Protein AF-X0PFD1-F1 (afdb_monomer_lite)

Structure (mmCIF, N/CA/C/O backbone):
data_AF-X0PFD1-F1
#
_entry.id   AF-X0PFD1-F1
#
loop_
_atom_site.group_PDB
_atom_site.id
_atom_site.type_symbol
_atom_site.label_atom_id
_atom_site.label_alt_id
_atom_site.label_comp_id
_atom_site.label_asym_id
_atom_site.label_entity_id
_atom_site.label_seq_id
_atom_site.pdbx_PDB_ins_code
_atom_site.Cartn_x
_atom_site.Cartn_y
_atom_site.Cartn_z
_atom_site.occupancy
_atom_site.B_iso_or_equiv
_atom_site.auth_seq_id
_atom_site.auth_comp_id
_atom_site.auth_asym_id
_atom_site.auth_atom_id
_atom_site.pdbx_PDB_model_num
ATOM 1 N N . MET A 1 1 ? 1.929 -29.710 -10.239 1.00 54.34 1 MET A N 1
ATOM 2 C CA . MET A 1 1 ? 1.692 -28.347 -9.724 1.00 54.34 1 MET A CA 1
ATOM 3 C C . MET A 1 1 ? 1.333 -28.451 -8.252 1.00 54.34 1 MET A C 1
ATOM 5 O O . MET A 1 1 ? 0.895 -29.516 -7.833 1.00 54.34 1 MET A O 1
ATOM 9 N N . SER A 1 2 ? 1.603 -27.427 -7.439 1.00 79.62 2 SER A N 1
ATOM 10 C CA . SER A 1 2 ? 1.065 -27.388 -6.073 1.00 79.62 2 SER A CA 1
ATOM 11 C C . SER A 1 2 ? -0.448 -27.148 -6.138 1.00 79.62 2 SER A C 1
ATOM 13 O O . SER A 1 2 ? -0.921 -26.531 -7.089 1.00 79.62 2 SER A O 1
ATOM 15 N N . LYS A 1 3 ? -1.203 -27.583 -5.120 1.00 73.06 3 LYS A N 1
ATOM 16 C CA . LYS A 1 3 ? -2.636 -27.247 -4.991 1.00 73.06 3 LYS A CA 1
ATOM 17 C C . LYS A 1 3 ? -2.892 -25.736 -5.055 1.00 73.06 3 LYS A C 1
ATOM 19 O O . LYS A 1 3 ? -3.919 -25.300 -5.544 1.00 73.06 3 LYS A O 1
ATOM 24 N N . GLU A 1 4 ? -1.929 -24.951 -4.580 1.00 67.56 4 GLU A N 1
ATOM 25 C CA . GLU A 1 4 ? -1.949 -23.491 -4.648 1.00 67.56 4 GLU A CA 1
ATOM 26 C C . GLU A 1 4 ? -1.824 -22.968 -6.089 1.00 67.56 4 GLU A C 1
ATOM 28 O O . GLU A 1 4 ? -2.528 -22.044 -6.465 1.00 67.56 4 GLU A O 1
ATOM 33 N N . SER A 1 5 ? -0.988 -23.590 -6.927 1.00 72.25 5 SER A N 1
ATOM 34 C CA . SER A 1 5 ? -0.884 -23.240 -8.352 1.00 72.25 5 SER A CA 1
ATOM 35 C C . SER A 1 5 ? -2.162 -23.587 -9.116 1.00 72.25 5 SER A C 1
ATOM 37 O O . SER A 1 5 ? -2.604 -22.787 -9.927 1.00 72.25 5 SER A O 1
ATOM 39 N N . GLU A 1 6 ? -2.779 -24.740 -8.833 1.00 76.62 6 GLU A N 1
ATOM 40 C CA . GLU A 1 6 ? -4.072 -25.119 -9.431 1.00 76.62 6 GLU A CA 1
ATOM 41 C C . GLU A 1 6 ? -5.199 -24.156 -9.021 1.00 76.62 6 GLU A C 1
ATOM 43 O O . GLU A 1 6 ? -6.058 -23.836 -9.839 1.00 76.62 6 GLU A O 1
ATOM 48 N N . PHE A 1 7 ? -5.172 -23.661 -7.778 1.00 79.94 7 PHE A N 1
ATOM 49 C CA . PHE A 1 7 ? -6.101 -22.638 -7.297 1.00 79.94 7 PHE A CA 1
ATOM 50 C C . PHE A 1 7 ? -5.951 -21.323 -8.069 1.00 79.94 7 PHE A C 1
ATOM 52 O O . PHE A 1 7 ? -6.949 -20.810 -8.566 1.00 79.94 7 PHE A O 1
ATOM 59 N N . TRP A 1 8 ? -4.729 -20.791 -8.192 1.00 76.00 8 TRP A N 1
ATOM 60 C CA . TRP A 1 8 ? -4.511 -19.507 -8.866 1.00 76.00 8 TRP A CA 1
ATOM 61 C C . TRP A 1 8 ? -4.831 -19.579 -10.360 1.00 76.00 8 TRP A C 1
ATOM 63 O O . TRP A 1 8 ? -5.477 -18.671 -10.876 1.00 76.00 8 TRP A O 1
ATOM 73 N N . ASP A 1 9 ? -4.462 -20.668 -11.039 1.00 79.56 9 ASP A N 1
ATOM 74 C CA . ASP A 1 9 ? -4.781 -20.850 -12.460 1.00 79.56 9 ASP A CA 1
ATOM 75 C C . ASP A 1 9 ? -6.299 -20.830 -12.697 1.00 79.56 9 ASP A C 1
ATOM 77 O O . ASP A 1 9 ? -6.787 -20.135 -13.590 1.00 79.56 9 ASP A O 1
ATOM 81 N N . LEU A 1 10 ? -7.057 -21.540 -11.855 1.00 79.31 10 LEU A N 1
ATOM 82 C CA . LEU A 1 10 ? -8.516 -21.557 -11.925 1.00 79.31 10 LEU A CA 1
ATOM 83 C C . LEU A 1 10 ? -9.132 -20.208 -11.525 1.00 79.31 10 LEU A C 1
ATOM 85 O O . LEU A 1 10 ? -10.084 -19.764 -12.158 1.00 79.31 10 LEU A O 1
ATOM 89 N N . TYR A 1 11 ? -8.587 -19.546 -10.502 1.00 86.31 11 TYR A N 1
ATOM 90 C CA . TYR A 1 11 ? -9.030 -18.223 -10.062 1.00 86.31 11 TYR A CA 1
ATOM 91 C C . TYR A 1 11 ? -8.962 -17.204 -11.197 1.00 86.31 11 TYR A C 1
ATOM 93 O O . TYR A 1 11 ? -9.970 -16.567 -11.500 1.00 86.31 11 TYR A O 1
ATOM 101 N N . TYR A 1 12 ? -7.803 -17.075 -11.847 1.00 79.94 12 TYR A N 1
ATOM 102 C CA . TYR A 1 12 ? -7.628 -16.113 -12.933 1.00 79.94 12 TYR A CA 1
ATOM 103 C C . TYR A 1 12 ? -8.482 -16.489 -14.142 1.00 79.94 12 TYR A C 1
ATOM 105 O O . TYR A 1 12 ? -9.132 -15.623 -14.721 1.00 79.94 12 TYR A O 1
ATOM 113 N N . GLN A 1 13 ? -8.564 -17.783 -14.470 1.00 83.56 13 GLN A N 1
ATOM 114 C CA . GLN A 1 13 ? -9.418 -18.256 -15.554 1.00 83.56 13 GLN A CA 1
ATOM 115 C C . GLN A 1 13 ? -10.889 -17.880 -15.335 1.00 83.56 13 GLN A C 1
ATOM 117 O O . GLN A 1 13 ? -11.532 -17.400 -16.266 1.00 83.56 13 GLN A O 1
ATOM 122 N N . GLU A 1 14 ? -11.434 -18.098 -14.138 1.00 86.81 14 GLU A N 1
ATOM 123 C CA . GLU A 1 14 ? -12.840 -17.806 -13.853 1.00 86.81 14 GLU A CA 1
ATOM 124 C C . GLU A 1 14 ? -13.088 -16.301 -13.678 1.00 86.81 14 GLU A C 1
ATOM 126 O O . GLU A 1 14 ? -14.070 -15.787 -14.210 1.00 86.81 14 GLU A O 1
ATOM 131 N N . PHE A 1 15 ? -12.205 -15.568 -12.991 1.00 87.19 15 PHE A N 1
ATOM 132 C CA . PHE A 1 15 ? -12.358 -14.121 -12.820 1.00 87.19 15 PHE A CA 1
ATOM 133 C C . PHE A 1 15 ? -12.306 -13.387 -14.165 1.00 87.19 15 PHE A C 1
ATOM 135 O O . PHE A 1 15 ? -13.251 -12.673 -14.507 1.00 87.19 15 PHE A O 1
ATOM 142 N N . ASP A 1 16 ? -11.254 -13.606 -14.958 1.00 86.56 16 ASP A N 1
ATOM 143 C CA . ASP A 1 16 ? -11.054 -12.893 -16.225 1.00 86.56 16 ASP A CA 1
ATOM 144 C C . ASP A 1 16 ? -12.140 -13.240 -17.248 1.00 86.56 16 ASP A C 1
ATOM 146 O O . ASP A 1 16 ? -12.567 -12.377 -18.015 1.00 86.56 16 ASP A O 1
ATOM 150 N N . LYS A 1 17 ? -12.643 -14.483 -17.230 1.00 90.19 17 LYS A N 1
ATOM 151 C CA . LYS A 1 17 ? -13.719 -14.932 -18.125 1.00 90.19 17 LYS A CA 1
ATOM 152 C C . LYS A 1 17 ? -14.997 -14.114 -17.969 1.00 90.19 17 LYS A C 1
ATOM 154 O O . LYS A 1 17 ? -15.696 -13.915 -18.956 1.00 90.19 17 LYS A O 1
ATOM 159 N N . TYR A 1 18 ? -15.325 -13.688 -16.752 1.00 94.62 18 TYR A N 1
ATOM 160 C CA . TYR A 1 18 ? -16.626 -13.088 -16.459 1.00 94.62 18 TYR A CA 1
ATOM 161 C C . TYR A 1 18 ? -16.558 -11.606 -16.085 1.00 94.62 18 TYR A C 1
ATOM 163 O O . TYR A 1 18 ? -17.555 -10.897 -16.212 1.00 94.62 18 TYR A O 1
ATOM 171 N N . TRP A 1 19 ? -15.414 -11.107 -15.618 1.00 94.62 19 TRP A N 1
ATOM 172 C CA . TRP A 1 19 ? -15.312 -9.743 -15.101 1.00 94.62 19 TRP A CA 1
ATOM 173 C C . TRP A 1 19 ? -15.571 -8.664 -16.164 1.00 94.62 19 TRP A C 1
ATOM 175 O O . TRP A 1 19 ? -16.262 -7.678 -15.893 1.00 94.62 19 TRP A O 1
ATOM 185 N N . ASP A 1 20 ? -15.053 -8.841 -17.381 1.00 91.50 20 ASP A N 1
ATOM 186 C CA . ASP A 1 20 ? -15.223 -7.862 -18.463 1.00 91.50 20 ASP A CA 1
ATOM 187 C C . ASP A 1 20 ? -16.666 -7.761 -18.968 1.00 91.50 20 ASP A C 1
ATOM 189 O O . ASP A 1 20 ? -17.131 -6.655 -19.270 1.00 91.50 20 ASP A O 1
ATOM 193 N N . ASP A 1 21 ? -17.387 -8.881 -18.986 1.00 95.06 21 ASP A N 1
ATOM 194 C CA . ASP A 1 21 ? -18.805 -8.920 -19.343 1.00 95.06 21 ASP A CA 1
ATOM 195 C C . ASP A 1 21 ? -19.675 -8.382 -18.200 1.00 95.06 21 ASP A C 1
ATOM 197 O O . ASP A 1 21 ? -20.620 -7.627 -18.441 1.00 95.06 21 ASP A O 1
ATOM 201 N N . PHE A 1 22 ? -19.320 -8.674 -16.942 1.00 96.38 22 PHE A N 1
ATOM 202 C CA . PHE A 1 22 ? -20.019 -8.122 -15.783 1.00 96.38 22 PHE A CA 1
ATOM 203 C C . PHE A 1 22 ? -19.985 -6.595 -15.787 1.00 96.38 22 PHE A C 1
ATOM 205 O O . PHE A 1 22 ? -21.021 -5.974 -15.572 1.00 96.38 22 PHE A O 1
ATOM 212 N N . LYS A 1 23 ? -18.847 -5.968 -16.116 1.00 94.25 23 LYS A N 1
ATOM 213 C CA . LYS A 1 23 ? -18.732 -4.498 -16.220 1.00 94.25 23 LYS A CA 1
ATOM 214 C C . LYS A 1 23 ? -19.703 -3.856 -17.219 1.00 94.25 23 LYS A C 1
ATOM 216 O O . LYS A 1 23 ? -19.906 -2.649 -17.155 1.00 94.25 23 LYS A O 1
ATOM 221 N N . GLN A 1 24 ? -20.263 -4.630 -18.146 1.00 94.44 24 GLN A N 1
ATOM 222 C CA . GLN A 1 24 ? -21.220 -4.166 -19.156 1.00 94.44 24 GLN A CA 1
ATOM 223 C C . GLN A 1 24 ? -22.680 -4.463 -18.769 1.00 94.44 24 GLN A C 1
ATOM 225 O O . GLN A 1 24 ? -23.598 -4.125 -19.516 1.00 94.44 24 GLN A O 1
ATOM 230 N N . SER A 1 25 ? -22.903 -5.114 -17.626 1.00 96.50 25 SER A N 1
ATOM 231 C CA . SER A 1 25 ? -24.221 -5.541 -17.156 1.00 96.50 25 SER A CA 1
ATOM 232 C C . SER A 1 25 ? -24.995 -4.435 -16.433 1.00 96.50 25 SER A C 1
ATOM 234 O O . SER A 1 25 ? -24.418 -3.504 -15.862 1.00 96.50 25 SER A O 1
ATOM 236 N N . SER A 1 26 ? -26.323 -4.571 -16.386 1.00 95.81 26 SER A N 1
ATOM 237 C CA . SER A 1 26 ? -27.184 -3.709 -15.570 1.00 95.81 26 SER A CA 1
ATOM 238 C C . SER A 1 26 ? -26.922 -3.861 -14.074 1.00 95.81 26 SER A C 1
ATOM 240 O O . SER A 1 26 ? -27.143 -2.921 -13.310 1.00 95.81 26 SER A O 1
ATOM 242 N N . GLU A 1 27 ? -26.463 -5.028 -13.633 1.00 96.25 27 GLU A N 1
ATOM 243 C CA . GLU A 1 27 ? -26.165 -5.331 -12.236 1.00 96.25 27 GLU A CA 1
ATOM 244 C C . GLU A 1 27 ? -24.918 -4.562 -11.797 1.00 96.25 27 GLU A C 1
ATOM 246 O O . GLU A 1 27 ? -24.915 -3.968 -10.719 1.00 96.25 27 GLU A O 1
ATOM 251 N N . TYR A 1 28 ? -23.894 -4.487 -12.652 1.00 94.06 28 TYR A N 1
ATOM 252 C CA . TYR A 1 28 ? -22.720 -3.657 -12.392 1.00 94.06 28 TYR A CA 1
ATOM 253 C C . TYR A 1 28 ? -23.077 -2.173 -12.338 1.00 94.06 28 TYR A C 1
ATOM 255 O O . TYR A 1 28 ? -22.660 -1.496 -11.403 1.00 94.06 28 TYR A O 1
ATOM 263 N N . GLU A 1 29 ? -23.907 -1.670 -13.254 1.00 89.50 29 GLU A N 1
ATOM 264 C CA . GLU A 1 29 ? -24.386 -0.279 -13.212 1.00 89.50 29 GLU A CA 1
ATOM 265 C C . GLU A 1 29 ? -25.195 0.029 -11.938 1.00 89.50 29 GLU A C 1
ATOM 267 O O . GLU A 1 29 ? -25.049 1.098 -11.335 1.00 89.50 29 GLU A O 1
ATOM 272 N N . GLN A 1 30 ? -26.005 -0.921 -11.459 1.00 90.44 30 GLN A N 1
ATOM 273 C CA . GLN A 1 30 ? -26.714 -0.789 -10.181 1.00 90.44 30 GLN A CA 1
ATOM 274 C C . GLN A 1 30 ? -25.744 -0.707 -9.005 1.00 90.44 30 GLN A C 1
ATOM 276 O O . GLN A 1 30 ? -25.877 0.175 -8.156 1.00 90.44 30 GLN A O 1
ATOM 281 N N . VAL A 1 31 ? -24.751 -1.592 -8.960 1.00 92.31 31 VAL A N 1
ATOM 282 C CA . VAL A 1 31 ? -23.716 -1.584 -7.922 1.00 92.31 31 VAL A CA 1
ATOM 283 C C . VAL A 1 31 ? -22.898 -0.289 -7.990 1.00 92.31 31 VAL A C 1
ATOM 285 O O . VAL A 1 31 ? -22.678 0.352 -6.964 1.00 92.31 31 VAL A O 1
ATOM 288 N N . MET A 1 32 ? -22.516 0.158 -9.185 1.00 87.31 32 MET A N 1
ATOM 289 C CA . MET A 1 32 ? -21.834 1.435 -9.410 1.00 87.31 32 MET A CA 1
ATOM 290 C C . MET A 1 32 ? -22.662 2.616 -8.904 1.00 87.31 32 MET A C 1
ATOM 292 O O . MET A 1 32 ? -22.121 3.501 -8.246 1.00 87.31 32 MET A O 1
ATOM 296 N N . THR A 1 33 ? -23.972 2.610 -9.145 1.00 83.88 33 THR A N 1
ATOM 297 C CA . THR A 1 33 ? -24.888 3.644 -8.647 1.00 83.88 33 THR A CA 1
ATOM 298 C C . THR A 1 33 ? -24.980 3.620 -7.120 1.00 83.88 33 THR A C 1
ATOM 300 O O . THR A 1 33 ? -24.857 4.663 -6.478 1.00 83.88 33 THR A O 1
ATOM 303 N N . LEU A 1 34 ? -25.157 2.435 -6.526 1.00 82.69 34 LEU A N 1
ATOM 304 C CA . LEU A 1 34 ? -25.263 2.257 -5.073 1.00 82.69 34 LEU A CA 1
ATOM 305 C C . LEU A 1 34 ? -23.990 2.687 -4.339 1.00 82.69 34 LEU A C 1
ATOM 307 O O . LEU A 1 34 ? -24.068 3.223 -3.235 1.00 82.69 34 LEU A O 1
ATOM 311 N N . PHE A 1 35 ? -22.830 2.477 -4.957 1.00 84.06 35 PHE A N 1
ATOM 312 C CA . PHE A 1 35 ? -21.529 2.741 -4.352 1.00 84.06 35 PHE A CA 1
ATOM 313 C C . PHE A 1 35 ? -20.789 3.919 -4.983 1.00 84.06 35 PHE A C 1
ATOM 315 O O . PHE A 1 35 ? -19.566 3.992 -4.880 1.00 84.06 35 PHE A O 1
ATOM 322 N N . LEU A 1 36 ? -21.522 4.851 -5.601 1.00 79.25 36 LEU A N 1
ATOM 323 C CA . LEU A 1 36 ? -21.000 6.127 -6.106 1.00 79.25 36 LEU A CA 1
ATOM 324 C C . LEU A 1 36 ? -19.762 5.974 -7.010 1.00 79.25 36 LEU A C 1
ATOM 326 O O . LEU A 1 36 ? -18.840 6.780 -6.955 1.00 79.25 36 LEU A O 1
ATOM 330 N N . GLY A 1 37 ? -19.723 4.923 -7.828 1.00 74.56 37 GLY A N 1
ATOM 331 C CA . GLY A 1 37 ? -18.675 4.708 -8.822 1.00 74.56 37 GLY A CA 1
ATOM 332 C C . GLY A 1 37 ? -17.380 4.051 -8.327 1.00 74.56 37 GLY A C 1
ATOM 333 O O . GLY A 1 37 ? -16.405 4.030 -9.073 1.00 74.56 37 GLY A O 1
ATOM 334 N N . ARG A 1 38 ? -17.349 3.485 -7.113 1.00 78.19 38 ARG A N 1
ATOM 335 C CA . ARG A 1 38 ? -16.161 2.850 -6.496 1.00 78.19 38 ARG A CA 1
ATOM 336 C C . ARG A 1 38 ? -15.737 1.526 -7.161 1.00 78.19 38 ARG A C 1
ATOM 338 O O . ARG A 1 38 ? -15.922 0.443 -6.601 1.00 78.19 38 ARG A O 1
ATOM 345 N N . LYS A 1 39 ? -15.137 1.593 -8.352 1.00 84.56 39 LYS A N 1
ATOM 346 C CA . LYS A 1 39 ? -14.772 0.421 -9.180 1.00 84.56 39 LYS A CA 1
ATOM 347 C C . LYS A 1 39 ? -13.849 -0.572 -8.469 1.00 84.56 39 LYS A C 1
ATOM 349 O O . LYS A 1 39 ? -14.086 -1.778 -8.545 1.00 84.56 39 LYS A O 1
ATOM 354 N N . THR A 1 40 ? -12.826 -0.080 -7.771 1.00 76.88 40 THR A N 1
ATOM 355 C CA . THR A 1 40 ? -11.815 -0.914 -7.096 1.00 76.88 40 THR A CA 1
ATOM 356 C C . THR A 1 40 ? -12.433 -1.754 -5.990 1.00 76.88 40 THR A C 1
ATOM 358 O O . THR A 1 40 ? -12.137 -2.941 -5.866 1.00 76.88 40 THR A O 1
ATOM 361 N N . MET A 1 41 ? -13.361 -1.167 -5.238 1.00 83.81 41 MET A N 1
ATOM 362 C CA . MET A 1 41 ? -14.081 -1.844 -4.163 1.00 83.81 41 MET A CA 1
ATOM 363 C C . MET A 1 41 ? -14.995 -2.943 -4.713 1.00 83.81 41 MET A C 1
ATOM 365 O O . MET A 1 41 ? -15.001 -4.051 -4.188 1.00 83.81 41 MET A O 1
ATOM 369 N N . ILE A 1 42 ? -15.707 -2.672 -5.814 1.00 89.88 42 ILE A N 1
ATOM 370 C CA . ILE A 1 42 ? -16.554 -3.673 -6.480 1.00 89.88 42 ILE A CA 1
ATOM 371 C C . ILE A 1 42 ? -15.703 -4.858 -6.943 1.00 89.88 42 ILE A C 1
ATOM 373 O O . ILE A 1 42 ? -16.060 -6.010 -6.704 1.00 89.88 42 ILE A O 1
ATOM 377 N N . LYS A 1 43 ? -14.549 -4.576 -7.561 1.00 90.81 43 LYS A N 1
ATOM 378 C CA . LYS A 1 43 ? -13.594 -5.609 -7.974 1.00 90.81 43 LYS A CA 1
ATOM 379 C C . LYS A 1 43 ? -13.122 -6.431 -6.778 1.00 90.81 43 LYS A C 1
ATOM 381 O O . LYS A 1 43 ? -13.289 -7.644 -6.770 1.00 90.81 43 LYS A O 1
ATOM 386 N N . THR A 1 44 ? -12.632 -5.756 -5.742 1.00 86.75 44 THR A N 1
ATOM 387 C CA . THR A 1 44 ? -12.104 -6.380 -4.520 1.00 86.75 44 THR A CA 1
ATOM 388 C C . THR A 1 44 ? -13.126 -7.293 -3.849 1.00 86.75 44 THR A C 1
ATOM 390 O O . THR A 1 44 ? -12.780 -8.387 -3.417 1.00 86.75 44 THR A O 1
ATOM 393 N N . ALA A 1 45 ? -14.394 -6.886 -3.782 1.00 91.69 45 ALA A N 1
ATOM 394 C CA . ALA A 1 45 ? -15.449 -7.704 -3.192 1.00 91.69 45 ALA A CA 1
ATOM 395 C C . ALA A 1 45 ? -15.675 -9.013 -3.972 1.00 91.69 45 ALA A C 1
ATOM 397 O O . ALA A 1 45 ? -15.805 -10.081 -3.367 1.00 91.69 45 ALA A O 1
ATOM 398 N N . VAL A 1 46 ? -15.672 -8.952 -5.310 1.00 94.44 46 VAL A N 1
ATOM 399 C CA . VAL A 1 46 ? -15.773 -10.146 -6.169 1.00 94.44 46 VAL A CA 1
ATOM 400 C C . VAL A 1 46 ? -14.533 -11.029 -6.026 1.00 94.44 46 VAL A C 1
ATOM 402 O O . VAL A 1 46 ? -14.664 -12.237 -5.837 1.00 94.44 46 VAL A O 1
ATOM 405 N N . GLU A 1 47 ? -13.340 -10.438 -6.034 1.00 90.06 47 GLU A N 1
ATOM 406 C CA . GLU A 1 47 ? -12.067 -11.143 -5.839 1.00 90.06 47 GLU A CA 1
ATOM 407 C C . GLU A 1 47 ? -12.011 -11.848 -4.470 1.00 90.06 47 GLU A C 1
ATOM 409 O O . GLU A 1 47 ? -11.683 -13.032 -4.387 1.00 90.06 47 GLU A O 1
ATOM 414 N N . ASN A 1 48 ? -12.410 -11.169 -3.388 1.00 88.19 48 ASN A N 1
ATOM 415 C CA . ASN A 1 48 ? -12.502 -11.749 -2.044 1.00 88.19 48 ASN A CA 1
ATOM 416 C C . ASN A 1 48 ? -13.466 -12.934 -2.009 1.00 88.19 48 ASN A C 1
ATOM 418 O O . ASN A 1 48 ? -13.147 -13.980 -1.444 1.00 88.19 48 ASN A O 1
ATOM 422 N N . MET A 1 49 ? -14.632 -12.795 -2.640 1.00 93.38 49 MET A N 1
ATOM 423 C CA . MET A 1 49 ? -15.590 -13.888 -2.729 1.00 93.38 49 MET A CA 1
ATOM 424 C C . MET A 1 49 ? -15.005 -15.085 -3.475 1.00 93.38 49 MET A C 1
ATOM 426 O O . MET A 1 49 ? -15.120 -16.212 -2.989 1.00 93.38 49 MET A O 1
ATOM 430 N N . LEU A 1 50 ? -14.366 -14.854 -4.626 1.00 89.94 50 LEU A N 1
ATOM 431 C CA . LEU A 1 50 ? -13.757 -15.913 -5.431 1.00 89.94 50 LEU A CA 1
ATOM 432 C C . LEU A 1 50 ? -12.688 -16.639 -4.628 1.00 89.94 50 LEU A C 1
ATOM 434 O O . LEU A 1 50 ? -12.678 -17.867 -4.605 1.00 89.94 50 LEU A O 1
ATOM 438 N N . ASN A 1 51 ? -11.853 -15.884 -3.914 1.00 85.38 51 ASN A N 1
ATOM 439 C CA . ASN A 1 51 ? -10.849 -16.438 -3.020 1.00 85.38 51 ASN A CA 1
ATOM 440 C C . ASN A 1 51 ? -11.484 -17.353 -1.970 1.00 85.38 51 ASN A C 1
ATOM 442 O O . ASN A 1 51 ? -10.999 -18.460 -1.771 1.00 85.38 51 ASN A O 1
ATOM 446 N N . PHE A 1 52 ? -12.593 -16.952 -1.344 1.00 87.88 52 PHE A N 1
ATOM 447 C CA . PHE A 1 52 ? -13.269 -17.799 -0.359 1.00 87.88 52 PHE A CA 1
ATOM 448 C C . PHE A 1 52 ? -13.856 -19.078 -0.969 1.00 87.88 52 PHE A C 1
ATOM 450 O O . PHE A 1 52 ? -13.650 -20.157 -0.417 1.00 87.88 52 PHE A O 1
ATOM 457 N N . VAL A 1 53 ? -14.560 -18.987 -2.103 1.00 87.88 53 VAL A N 1
ATOM 458 C CA . VAL A 1 53 ? -15.213 -20.162 -2.712 1.00 87.88 53 VAL A CA 1
ATOM 459 C C . VAL A 1 53 ? -14.187 -21.124 -3.305 1.00 87.88 53 VAL A C 1
ATOM 461 O O . VAL A 1 53 ? -14.250 -22.329 -3.055 1.00 87.88 53 VAL A O 1
ATOM 464 N N . LEU A 1 54 ? -13.228 -20.615 -4.080 1.00 86.94 54 LEU A N 1
ATOM 465 C CA . LEU A 1 54 ? -12.257 -21.450 -4.787 1.00 86.94 54 LEU A CA 1
ATOM 466 C C . LEU A 1 54 ? -11.227 -22.071 -3.843 1.00 86.94 54 LEU A C 1
ATOM 468 O O . LEU A 1 54 ? -10.707 -23.143 -4.148 1.00 86.94 54 LEU A O 1
ATOM 472 N N . TYR A 1 55 ? -10.951 -21.442 -2.697 1.00 81.50 55 TYR A N 1
ATOM 473 C CA . TYR A 1 55 ? -10.006 -21.987 -1.726 1.00 81.50 55 TYR A CA 1
ATOM 474 C C . TYR A 1 55 ? -10.561 -23.260 -1.082 1.00 81.50 55 TYR A C 1
ATOM 476 O O . TYR A 1 55 ? -9.862 -24.271 -0.990 1.00 81.50 55 TYR A O 1
ATOM 484 N N . ASP A 1 56 ? -11.841 -23.237 -0.707 1.00 78.88 56 ASP A N 1
ATOM 485 C CA . ASP A 1 56 ? -12.520 -24.392 -0.117 1.00 78.88 56 ASP A CA 1
ATOM 486 C C . ASP A 1 56 ? -12.970 -25.404 -1.184 1.00 78.88 56 ASP A C 1
ATOM 488 O O . ASP A 1 56 ? -13.000 -26.617 -0.945 1.00 78.88 56 ASP A O 1
ATOM 492 N N . THR A 1 57 ? -13.311 -24.918 -2.379 1.00 84.56 57 THR A N 1
ATOM 493 C CA . THR A 1 57 ? -13.842 -25.719 -3.484 1.00 84.56 57 THR A CA 1
ATOM 494 C C . THR A 1 57 ? -13.274 -25.270 -4.836 1.00 84.56 57 THR A C 1
ATOM 496 O O . THR A 1 57 ? -13.942 -24.542 -5.568 1.00 84.56 57 THR A O 1
ATOM 499 N N . PRO A 1 58 ? -12.069 -25.733 -5.226 1.00 86.69 58 PRO A N 1
ATOM 500 C CA . PRO A 1 58 ? -11.434 -25.345 -6.487 1.00 86.69 58 PRO A CA 1
ATOM 501 C C . PRO A 1 58 ? -12.129 -26.031 -7.670 1.00 86.69 58 PRO A C 1
ATOM 503 O O . PRO A 1 58 ? -11.695 -27.075 -8.161 1.00 86.69 58 PRO A O 1
ATOM 506 N N . LYS A 1 59 ? -13.268 -25.477 -8.086 1.00 91.88 59 LYS A N 1
ATOM 507 C CA . LYS A 1 59 ? -14.077 -25.928 -9.224 1.00 91.88 59 LYS A CA 1
ATOM 508 C C . LYS A 1 59 ? -14.502 -24.724 -10.068 1.00 91.88 59 LYS A C 1
ATOM 510 O O . LYS A 1 59 ? -14.684 -23.650 -9.494 1.00 91.88 59 LYS A O 1
ATOM 515 N N . PRO A 1 60 ? -14.701 -24.893 -11.384 1.00 93.38 60 PRO A N 1
ATOM 516 C CA . PRO A 1 60 ? -15.269 -23.850 -12.237 1.00 93.38 60 PRO A CA 1
ATOM 517 C C . PRO A 1 60 ? -16.650 -23.379 -11.751 1.00 93.38 60 PRO A C 1
ATOM 519 O O . PRO A 1 60 ? -17.376 -24.157 -11.119 1.00 93.38 60 PRO A O 1
ATOM 522 N N . ILE A 1 61 ? -17.023 -22.129 -12.051 1.00 94.12 61 ILE A N 1
ATOM 523 C CA . ILE A 1 61 ? -18.255 -21.490 -11.545 1.00 94.12 61 ILE A CA 1
ATOM 524 C C . ILE A 1 61 ? -19.523 -22.252 -11.964 1.00 94.12 61 ILE A C 1
ATOM 526 O O . ILE A 1 61 ? -20.468 -22.357 -11.181 1.00 94.12 61 ILE A O 1
ATOM 530 N N . ASP A 1 62 ? -19.528 -22.868 -13.148 1.00 95.31 62 ASP A N 1
ATOM 531 C CA . ASP A 1 62 ? -20.656 -23.664 -13.658 1.00 95.31 62 ASP A CA 1
ATOM 532 C C . ASP A 1 62 ? -20.912 -24.958 -12.862 1.00 95.31 62 ASP A C 1
ATOM 534 O O . ASP A 1 62 ? -21.989 -25.554 -12.944 1.00 95.31 62 ASP A O 1
ATOM 538 N N . GLN A 1 63 ? -19.953 -25.376 -12.034 1.00 96.19 63 GLN A N 1
ATOM 539 C CA . GLN A 1 63 ? -20.056 -26.540 -11.153 1.00 96.19 63 GLN A CA 1
ATOM 540 C C . GLN A 1 63 ? -20.378 -26.176 -9.703 1.00 96.19 63 GLN A C 1
ATOM 542 O O . GLN A 1 63 ? -20.522 -27.080 -8.866 1.00 96.19 63 GLN A O 1
ATOM 547 N N . TRP A 1 64 ? -20.471 -24.886 -9.382 1.00 96.25 64 TRP A N 1
ATOM 548 C CA . TRP A 1 64 ? -20.747 -24.438 -8.026 1.00 96.25 64 TRP A CA 1
ATOM 549 C C . TRP A 1 64 ? -22.156 -24.807 -7.592 1.00 96.25 64 TRP A C 1
ATOM 551 O O . TRP A 1 64 ? -23.143 -24.658 -8.315 1.00 96.25 64 TRP A O 1
ATOM 561 N N . LYS A 1 65 ? -22.252 -25.275 -6.354 1.00 96.31 65 LYS A N 1
ATOM 562 C CA . LYS A 1 65 ? -23.513 -25.557 -5.676 1.00 96.31 65 LYS A CA 1
ATOM 563 C C . LYS A 1 65 ? -23.765 -24.502 -4.616 1.00 96.31 65 LYS A C 1
ATOM 565 O O . LYS A 1 65 ? -22.853 -23.852 -4.114 1.00 96.31 65 LYS A O 1
ATOM 570 N N . PHE A 1 66 ? -25.015 -24.398 -4.172 1.00 95.19 66 PHE A N 1
ATOM 571 C CA . PHE A 1 66 ? -25.368 -23.499 -3.071 1.00 95.19 66 PHE A CA 1
ATOM 572 C C . PHE A 1 66 ? -24.541 -23.751 -1.795 1.00 95.19 66 PHE A C 1
ATOM 574 O O . PHE A 1 66 ? -24.230 -22.815 -1.062 1.00 95.19 66 PHE A O 1
ATOM 581 N N . SER A 1 67 ? -24.134 -25.002 -1.546 1.00 94.31 67 SER A N 1
ATOM 582 C CA . SER A 1 67 ? -23.242 -25.364 -0.436 1.00 94.31 67 SER A CA 1
ATOM 583 C C . SER A 1 67 ? -21.857 -24.725 -0.510 1.00 94.31 67 SER A C 1
ATOM 585 O O . SER A 1 67 ? -21.245 -24.554 0.538 1.00 94.31 67 SER A O 1
ATOM 587 N N . ASP A 1 68 ? -21.388 -24.388 -1.709 1.00 93.19 68 ASP A N 1
ATOM 588 C CA . ASP A 1 68 ? -20.048 -23.853 -1.962 1.00 93.19 68 ASP A CA 1
ATOM 589 C C . ASP A 1 68 ? -20.029 -22.326 -1.754 1.00 93.19 68 ASP A C 1
ATOM 591 O O . ASP A 1 68 ? -19.051 -21.763 -1.278 1.00 93.19 68 ASP A O 1
ATOM 595 N N . ILE A 1 69 ? -21.160 -21.657 -2.015 1.00 92.50 69 ILE A N 1
ATOM 596 C CA . ILE A 1 69 ? -21.327 -20.205 -1.821 1.00 92.50 69 ILE A CA 1
ATOM 597 C C . ILE A 1 69 ? -21.719 -19.865 -0.381 1.00 92.50 69 ILE A C 1
ATOM 599 O O . ILE A 1 69 ? -21.330 -18.830 0.152 1.00 92.50 69 ILE A O 1
ATOM 603 N N . LYS A 1 70 ? -22.486 -20.730 0.289 1.00 90.38 70 LYS A N 1
ATOM 604 C CA . LYS A 1 70 ? -22.982 -20.477 1.651 1.00 90.38 70 LYS A CA 1
ATOM 605 C C . LYS A 1 70 ? -21.897 -20.030 2.661 1.00 90.38 70 LYS A C 1
ATOM 607 O O . LYS A 1 70 ? -22.209 -19.150 3.468 1.00 90.38 70 LYS A O 1
ATOM 612 N N . PRO A 1 71 ? -20.660 -20.572 2.657 1.00 89.56 71 PRO A N 1
ATOM 613 C CA . PRO A 1 71 ? -19.593 -20.149 3.570 1.00 89.56 71 PRO A CA 1
ATOM 614 C C . PRO A 1 71 ? -19.102 -18.712 3.360 1.00 89.56 71 PRO A C 1
ATOM 616 O O . PRO A 1 71 ? -18.693 -18.087 4.336 1.00 89.56 71 PRO A O 1
ATOM 619 N N . VAL A 1 72 ? -19.205 -18.162 2.141 1.00 86.56 72 VAL A N 1
ATOM 620 C CA . VAL A 1 72 ? -18.743 -16.804 1.771 1.00 86.56 72 VAL A CA 1
ATOM 621 C C . VAL A 1 72 ? -19.215 -15.757 2.768 1.00 86.56 72 VAL A C 1
ATOM 623 O O . VAL A 1 72 ? -18.453 -14.905 3.213 1.00 86.56 72 VAL A O 1
ATOM 626 N N . ARG A 1 73 ? -20.478 -15.869 3.164 1.00 85.19 73 ARG A N 1
ATOM 627 C CA . ARG A 1 73 ? -21.117 -15.046 4.183 1.00 85.19 73 ARG A CA 1
ATOM 628 C C . ARG A 1 73 ? -20.291 -15.001 5.470 1.00 85.19 73 ARG A C 1
ATOM 630 O O . ARG A 1 73 ? -19.850 -13.935 5.883 1.00 85.19 73 ARG A O 1
ATOM 637 N N . SER A 1 74 ? -20.031 -16.159 6.075 1.00 78.69 74 SER A N 1
ATOM 638 C CA . SER A 1 74 ? -19.230 -16.276 7.298 1.00 78.69 74 SER A CA 1
ATOM 639 C C . SER A 1 74 ? -17.774 -15.846 7.095 1.00 78.69 74 SER A C 1
ATOM 641 O O . SER A 1 74 ? -17.175 -15.318 8.030 1.00 78.69 74 SER A O 1
ATOM 643 N N . SER A 1 75 ? -17.219 -16.012 5.894 1.00 83.50 75 SER A N 1
ATOM 644 C CA . SER A 1 75 ? -15.873 -15.538 5.559 1.00 83.50 75 SER A CA 1
ATOM 645 C C . SER A 1 75 ? -15.786 -14.013 5.517 1.00 83.50 75 SER A C 1
ATOM 647 O O . SER A 1 75 ? -14.833 -13.455 6.053 1.00 83.50 75 SER A O 1
ATOM 649 N N . PHE A 1 76 ? -16.800 -13.319 4.989 1.00 82.12 76 PHE A N 1
ATOM 650 C CA . PHE A 1 76 ? -16.878 -11.858 5.079 1.00 82.12 76 PHE A CA 1
ATOM 651 C C . PHE A 1 76 ? -17.035 -11.386 6.521 1.00 82.12 76 PHE A C 1
ATOM 653 O O . PHE A 1 76 ? -16.320 -10.479 6.943 1.00 82.12 76 PHE A O 1
ATOM 660 N N . HIS A 1 77 ? -17.887 -12.042 7.317 1.00 77.69 77 HIS A N 1
ATOM 661 C CA . HIS A 1 77 ? -17.939 -11.776 8.759 1.00 77.69 77 HIS A CA 1
ATOM 662 C C . HIS A 1 77 ? -16.552 -11.895 9.383 1.00 77.69 77 HIS A C 1
ATOM 664 O O . HIS A 1 77 ? -16.121 -10.982 10.069 1.00 77.69 77 HIS A O 1
ATOM 670 N N . TYR A 1 78 ? -15.820 -12.974 9.105 1.00 75.62 78 TYR A N 1
ATOM 671 C CA . TYR A 1 78 ? -14.472 -13.176 9.633 1.00 75.62 78 TYR A CA 1
ATOM 672 C C . TYR A 1 78 ? -13.474 -12.104 9.162 1.00 75.62 78 TYR A C 1
ATOM 674 O O . TYR A 1 78 ? -12.727 -11.567 9.983 1.00 75.62 78 TYR A O 1
ATOM 682 N N . LEU A 1 79 ? -13.496 -11.753 7.871 1.00 75.06 79 LEU A N 1
ATOM 683 C CA . LEU A 1 79 ? -12.630 -10.736 7.265 1.00 75.06 79 LEU A CA 1
ATOM 684 C C . LEU A 1 79 ? -12.772 -9.383 7.971 1.00 75.06 79 LEU A C 1
ATOM 686 O O . LEU A 1 79 ? -11.785 -8.684 8.209 1.00 75.06 79 LEU A O 1
ATOM 690 N N . TYR A 1 80 ? -14.004 -9.038 8.337 1.00 76.38 80 TYR A N 1
ATOM 691 C CA . TYR A 1 80 ? -14.336 -7.749 8.924 1.00 76.38 80 TYR A CA 1
ATOM 692 C C . TYR A 1 80 ? -14.431 -7.764 10.452 1.00 76.38 80 TYR A C 1
ATOM 694 O O . TYR A 1 80 ? -14.313 -6.710 11.069 1.00 76.38 80 TYR A O 1
ATOM 702 N N . ARG A 1 81 ? -14.544 -8.933 11.090 1.00 66.12 81 ARG A N 1
ATOM 703 C CA . ARG A 1 81 ? -14.638 -9.081 12.552 1.00 66.12 81 ARG A CA 1
ATOM 704 C C . ARG A 1 81 ? -13.389 -8.610 13.294 1.00 66.12 81 ARG A C 1
ATOM 706 O O . ARG A 1 81 ? -13.498 -8.080 14.390 1.00 66.12 81 ARG A O 1
ATOM 713 N N . ASN A 1 82 ? -12.208 -8.745 12.691 1.00 55.38 82 ASN A N 1
ATOM 714 C CA . ASN A 1 82 ? -10.945 -8.282 13.292 1.00 55.38 82 ASN A CA 1
ATOM 715 C C . ASN A 1 82 ? -10.688 -6.776 13.077 1.00 55.38 82 ASN A C 1
ATOM 717 O O . ASN A 1 82 ? -9.663 -6.222 13.494 1.00 55.38 82 ASN A O 1
ATOM 721 N N . LYS A 1 83 ? -11.613 -6.090 12.405 1.00 57.44 83 LYS A N 1
ATOM 722 C CA . LYS A 1 83 ? -11.583 -4.652 12.186 1.00 57.44 83 LYS A CA 1
ATOM 723 C C . LYS A 1 83 ? -12.755 -4.075 12.998 1.00 57.44 83 LYS A C 1
ATOM 725 O O . LYS A 1 83 ? -13.905 -4.142 12.599 1.00 57.44 83 LYS A O 1
ATOM 730 N N . SER A 1 84 ? -12.482 -3.568 14.197 1.00 44.69 84 SER A N 1
ATOM 731 C CA . SER A 1 84 ? -13.487 -3.209 15.216 1.00 44.69 84 SER A CA 1
ATOM 732 C C . SER A 1 84 ? -14.127 -1.819 15.053 1.00 44.69 84 SER A C 1
ATOM 734 O O . SER A 1 84 ? -14.615 -1.232 16.010 1.00 44.69 84 SER A O 1
ATOM 736 N N . THR A 1 85 ? -14.153 -1.248 13.844 1.00 56.22 85 THR A N 1
ATOM 737 C CA . THR A 1 85 ? -14.746 0.087 13.605 1.00 56.22 85 THR A CA 1
ATOM 738 C C . THR A 1 85 ? -16.074 0.013 12.842 1.00 56.22 85 THR A C 1
ATOM 740 O O . THR A 1 85 ? -16.288 -0.894 12.041 1.00 56.22 85 THR A O 1
ATOM 743 N N . ASN A 1 86 ? -16.968 0.996 13.025 1.00 56.84 86 ASN A N 1
ATOM 744 C CA . ASN A 1 86 ? -18.264 1.085 12.312 1.00 56.84 86 ASN A CA 1
ATOM 745 C C . ASN A 1 86 ? -18.142 1.048 10.792 1.00 56.84 86 ASN A C 1
ATOM 747 O O . ASN A 1 86 ? -19.034 0.567 10.096 1.00 56.84 86 ASN A O 1
ATOM 751 N N . LYS A 1 87 ? -17.000 1.521 10.286 1.00 60.22 87 LYS A N 1
ATOM 752 C CA . LYS A 1 87 ? -16.633 1.460 8.872 1.00 60.22 87 LYS A CA 1
ATOM 753 C C . LYS A 1 87 ? -16.719 0.027 8.326 1.00 60.22 87 LYS A C 1
ATOM 755 O O . LYS A 1 87 ? -17.065 -0.149 7.165 1.00 60.22 87 LYS A O 1
ATOM 760 N N . ASN A 1 88 ? -16.521 -0.995 9.160 1.00 70.81 88 ASN A N 1
ATOM 761 C CA . ASN A 1 88 ? -16.556 -2.391 8.730 1.00 70.81 88 ASN A CA 1
ATOM 762 C C . ASN A 1 88 ? -17.969 -2.909 8.472 1.00 70.81 88 ASN A C 1
ATOM 764 O O . ASN A 1 88 ? -18.128 -3.718 7.572 1.00 70.81 88 ASN A O 1
ATOM 768 N N . TYR A 1 89 ? -19.008 -2.408 9.148 1.00 74.75 89 TYR A N 1
ATOM 769 C CA . TYR A 1 89 ? -20.383 -2.813 8.829 1.00 74.75 89 TYR A CA 1
ATOM 770 C C . TYR A 1 89 ? -20.825 -2.290 7.467 1.00 74.75 89 TYR A C 1
ATOM 772 O O . TYR A 1 89 ? -21.412 -3.037 6.686 1.00 74.75 89 TYR A O 1
ATOM 780 N N . ARG A 1 90 ? -20.472 -1.040 7.141 1.00 75.69 90 ARG A N 1
ATOM 781 C CA . ARG A 1 90 ? -20.698 -0.488 5.799 1.00 75.69 90 ARG A CA 1
ATOM 782 C C . ARG A 1 90 ? -19.927 -1.268 4.741 1.00 75.69 90 ARG A C 1
ATOM 784 O O . ARG A 1 90 ? -20.503 -1.571 3.701 1.00 75.69 90 ARG A O 1
ATOM 791 N N . LEU A 1 91 ? -18.675 -1.642 5.013 1.00 80.44 91 LEU A N 1
ATOM 792 C CA . LEU A 1 91 ? -17.885 -2.475 4.103 1.00 80.44 91 LEU A CA 1
ATOM 793 C C . LEU A 1 91 ? -18.476 -3.886 3.945 1.00 80.44 91 LEU A C 1
ATOM 795 O O . LEU A 1 91 ? -18.628 -4.327 2.817 1.00 80.44 91 LEU A O 1
ATOM 799 N N . ILE A 1 92 ? -18.921 -4.546 5.023 1.00 85.50 92 ILE A N 1
ATOM 800 C CA . ILE A 1 92 ? -19.622 -5.841 4.945 1.00 85.50 92 ILE A CA 1
ATOM 801 C C . ILE A 1 92 ? -20.878 -5.716 4.080 1.00 85.50 92 ILE A C 1
ATOM 803 O O . ILE A 1 92 ? -21.075 -6.513 3.169 1.00 85.50 92 ILE A O 1
ATOM 807 N N . VAL A 1 93 ? -21.737 -4.722 4.339 1.00 86.81 93 VAL A N 1
ATOM 808 C CA . VAL A 1 93 ? -22.956 -4.497 3.539 1.00 86.81 93 VAL A CA 1
ATOM 809 C C . VAL A 1 93 ? -22.601 -4.300 2.078 1.00 86.81 93 VAL A C 1
ATOM 811 O O . VAL A 1 93 ? -23.268 -4.850 1.204 1.00 86.81 93 VAL A O 1
ATOM 814 N N . THR A 1 94 ? -21.555 -3.525 1.828 1.00 86.69 94 THR A N 1
ATOM 815 C CA . THR A 1 94 ? -21.089 -3.208 0.488 1.00 86.69 94 THR A CA 1
ATOM 816 C C . THR A 1 94 ? -20.616 -4.456 -0.237 1.00 86.69 94 THR A C 1
ATOM 818 O O . THR A 1 94 ? -21.180 -4.793 -1.276 1.00 86.69 94 THR A O 1
ATOM 821 N N . ASP A 1 95 ? -19.682 -5.198 0.348 1.00 91.69 95 ASP A N 1
ATOM 822 C CA . ASP A 1 95 ? -19.132 -6.416 -0.235 1.00 91.69 95 ASP A CA 1
ATOM 823 C C . ASP A 1 95 ? -20.217 -7.476 -0.445 1.00 91.69 95 ASP A C 1
ATOM 825 O O . ASP A 1 95 ? -20.338 -8.023 -1.539 1.00 91.69 95 ASP A O 1
ATOM 829 N N . LEU A 1 96 ? -21.088 -7.709 0.545 1.00 92.25 96 LEU A N 1
ATOM 830 C CA . LEU A 1 96 ? -22.203 -8.651 0.403 1.00 92.25 96 LEU A CA 1
ATOM 831 C C . LEU A 1 96 ? -23.202 -8.208 -0.675 1.00 92.25 96 LEU A C 1
ATOM 833 O O . LEU A 1 96 ? -23.766 -9.052 -1.372 1.00 92.25 96 LEU A O 1
ATOM 837 N N . THR A 1 97 ? -23.421 -6.902 -0.844 1.00 93.00 97 THR A N 1
ATOM 838 C CA . THR A 1 97 ? -24.291 -6.372 -1.904 1.00 93.00 97 THR A CA 1
ATOM 839 C C . THR A 1 97 ? -23.654 -6.564 -3.275 1.00 93.00 97 THR A C 1
ATOM 841 O O . THR A 1 97 ? -24.323 -7.072 -4.173 1.00 93.00 97 THR A O 1
ATOM 844 N N . VAL A 1 98 ? -22.373 -6.219 -3.437 1.00 94.88 98 VAL A N 1
ATOM 845 C CA . VAL A 1 98 ? -21.616 -6.443 -4.680 1.00 94.88 98 VAL A CA 1
ATOM 846 C C . VAL A 1 98 ? -21.651 -7.921 -5.063 1.00 94.88 98 VAL A C 1
ATOM 848 O O . VAL A 1 98 ? -22.032 -8.261 -6.181 1.00 94.88 98 VAL A O 1
ATOM 851 N N . VAL A 1 99 ? -21.323 -8.802 -4.117 1.00 95.62 99 VAL A N 1
ATOM 852 C CA . VAL A 1 99 ? -21.315 -10.255 -4.313 1.00 95.62 99 VAL A CA 1
ATOM 853 C C . VAL A 1 99 ? -22.696 -10.764 -4.706 1.00 95.62 99 VAL A C 1
ATOM 855 O O . VAL A 1 99 ? -22.811 -11.552 -5.643 1.00 95.62 99 VAL A O 1
ATOM 858 N N . ARG A 1 100 ? -23.763 -10.282 -4.057 1.00 95.88 100 ARG A N 1
ATOM 859 C CA . ARG A 1 100 ? -25.140 -10.637 -4.424 1.00 95.88 100 ARG A CA 1
ATOM 860 C C . ARG A 1 100 ? -25.446 -10.282 -5.881 1.00 95.88 100 ARG A C 1
ATOM 862 O O . ARG A 1 100 ? -26.012 -11.112 -6.584 1.00 95.88 100 ARG A O 1
ATOM 869 N N . TYR A 1 101 ? -25.092 -9.075 -6.322 1.00 96.69 101 TYR A N 1
ATOM 870 C CA . TYR A 1 101 ? -25.336 -8.616 -7.694 1.00 96.69 101 TYR A CA 1
ATOM 871 C C . TYR A 1 101 ? -24.489 -9.358 -8.729 1.00 96.69 101 TYR A C 1
ATOM 873 O O . TYR A 1 101 ? -24.991 -9.705 -9.794 1.00 96.69 101 TYR A O 1
ATOM 881 N N . TRP A 1 102 ? -23.235 -9.666 -8.410 1.00 96.94 102 TRP A N 1
ATOM 882 C CA . TRP A 1 102 ? -22.381 -10.452 -9.296 1.00 96.94 102 TRP A CA 1
ATOM 883 C C . TRP A 1 102 ? -22.900 -11.889 -9.466 1.00 96.94 102 TRP A C 1
ATOM 885 O O . TRP A 1 102 ? -23.029 -12.378 -10.586 1.00 96.94 102 TRP A O 1
ATOM 895 N N . LEU A 1 103 ? -23.302 -12.545 -8.370 1.00 96.50 103 LEU A N 1
ATOM 896 C CA . LEU A 1 103 ? -23.904 -13.885 -8.409 1.00 96.50 103 LEU A CA 1
ATOM 897 C C . LEU A 1 103 ? -25.273 -13.900 -9.108 1.00 96.50 103 LEU A C 1
ATOM 899 O O . LEU A 1 103 ? -25.619 -14.883 -9.767 1.00 96.50 103 LEU A O 1
ATOM 903 N N . GLN A 1 104 ? -26.049 -12.820 -8.979 1.00 96.06 104 GLN A N 1
ATOM 904 C CA . GLN A 1 104 ? -27.283 -12.629 -9.741 1.00 96.06 104 GLN A CA 1
ATOM 905 C C . GLN A 1 104 ? -26.996 -12.630 -11.239 1.00 96.06 104 GLN A C 1
ATOM 907 O O . GLN A 1 104 ? -27.559 -13.447 -11.964 1.00 96.06 104 GLN A O 1
ATOM 912 N N . TRP A 1 105 ? -26.085 -11.766 -11.679 1.00 97.75 105 TRP A N 1
ATOM 913 C CA . TRP A 1 105 ? -25.719 -11.649 -13.082 1.00 97.75 105 TRP A CA 1
ATOM 914 C C . TRP A 1 105 ? -25.193 -12.980 -13.645 1.00 97.75 105 TRP A C 1
ATOM 916 O O . TRP A 1 105 ? -25.656 -13.427 -14.693 1.00 97.75 105 TRP A O 1
ATOM 926 N N . LEU A 1 106 ? -24.328 -13.690 -12.906 1.00 97.19 106 LEU A N 1
ATOM 927 C CA . LEU A 1 106 ? -23.856 -15.029 -13.292 1.00 97.19 106 LEU A CA 1
ATOM 928 C C . LEU A 1 106 ? -25.001 -16.037 -13.482 1.00 97.19 106 LEU A C 1
ATOM 930 O O . LEU A 1 106 ? -24.933 -16.899 -14.360 1.00 97.19 106 LEU A O 1
ATOM 934 N N . THR A 1 107 ? -26.050 -15.941 -12.665 1.00 96.56 107 THR A N 1
ATOM 935 C CA . THR A 1 107 ? -27.246 -16.784 -12.792 1.00 96.56 107 THR A CA 1
ATOM 936 C C . THR A 1 107 ? -28.038 -16.425 -14.049 1.00 96.56 107 THR A C 1
ATOM 938 O O . THR A 1 107 ? -28.478 -17.315 -14.776 1.00 96.56 107 THR A O 1
ATOM 941 N N . GLU A 1 108 ? -28.200 -15.132 -14.335 1.00 96.44 108 GLU A N 1
ATOM 942 C CA . GLU A 1 108 ? -28.956 -14.624 -15.486 1.00 96.44 108 GLU A CA 1
ATOM 943 C C . GLU A 1 108 ? -28.307 -14.989 -16.826 1.00 96.44 108 GLU A C 1
ATOM 945 O O . GLU A 1 108 ? -29.013 -15.367 -17.763 1.00 96.44 108 GLU A O 1
ATOM 950 N N . ILE A 1 109 ? -26.973 -14.972 -16.906 1.00 97.00 109 ILE A N 1
ATOM 951 C CA . ILE A 1 109 ? -26.239 -15.419 -18.102 1.00 97.00 109 ILE A CA 1
ATOM 952 C C . ILE A 1 109 ? -26.094 -16.950 -18.192 1.00 97.00 109 ILE A C 1
ATOM 954 O O . ILE A 1 109 ? -25.492 -17.461 -19.135 1.00 97.00 109 ILE A O 1
ATOM 958 N N . GLY A 1 110 ? -26.617 -17.697 -17.213 1.00 96.31 110 GLY A N 1
ATOM 959 C CA . GLY A 1 110 ? -26.555 -19.160 -17.169 1.00 96.31 110 GLY A CA 1
ATOM 960 C C . GLY A 1 110 ? -25.184 -19.740 -16.809 1.00 96.31 110 GLY A C 1
ATOM 961 O O . GLY A 1 110 ? -24.993 -20.944 -16.960 1.00 96.31 110 GLY A O 1
ATOM 962 N N . ALA A 1 111 ? -24.248 -18.917 -16.327 1.00 96.00 111 ALA A N 1
ATOM 963 C CA . ALA A 1 111 ? -22.930 -19.353 -15.867 1.00 96.00 111 ALA A CA 1
ATOM 964 C C . ALA A 1 111 ? -22.976 -20.004 -14.477 1.00 96.00 111 ALA A C 1
ATOM 966 O O . ALA A 1 111 ? -22.139 -20.846 -14.174 1.00 96.00 111 ALA A O 1
ATOM 967 N N . LEU A 1 112 ? -23.954 -19.636 -13.642 1.00 96.62 112 LEU A N 1
ATOM 968 C CA . LEU A 1 112 ? -24.175 -20.216 -12.319 1.00 96.62 112 LEU A CA 1
ATOM 969 C C . LEU A 1 112 ? -25.541 -20.907 -12.254 1.00 96.62 112 LEU A C 1
ATOM 971 O O . LEU A 1 112 ? -26.587 -20.275 -12.381 1.00 96.62 112 LEU A O 1
ATOM 975 N N . HIS A 1 113 ? -25.551 -22.215 -11.999 1.00 96.69 113 HIS A N 1
ATOM 976 C CA . HIS A 1 113 ? -26.777 -23.023 -11.952 1.00 96.69 113 HIS A CA 1
ATOM 977 C C . HIS A 1 113 ? -27.414 -23.068 -10.553 1.00 96.69 113 HIS A C 1
ATOM 979 O O . HIS A 1 113 ? -27.784 -24.129 -10.045 1.00 96.69 113 HIS A O 1
ATOM 985 N N . ILE A 1 114 ? -27.541 -21.905 -9.912 1.00 95.81 114 ILE A N 1
ATOM 986 C CA . ILE A 1 114 ? -28.193 -21.738 -8.609 1.00 95.81 114 ILE A CA 1
ATOM 987 C C . ILE A 1 114 ? -29.350 -20.768 -8.791 1.00 95.81 114 ILE A C 1
ATOM 989 O O . ILE A 1 114 ? -29.172 -19.682 -9.320 1.00 95.81 114 ILE A O 1
ATOM 993 N N . GLU A 1 115 ? -30.549 -21.134 -8.339 1.00 94.75 115 GLU A N 1
ATOM 994 C CA . GLU A 1 115 ? -31.692 -20.229 -8.460 1.00 94.75 115 GLU A CA 1
ATOM 995 C C . GLU A 1 115 ? -31.453 -18.932 -7.673 1.00 94.75 115 GLU A C 1
ATOM 997 O O . GLU A 1 115 ? -31.129 -18.967 -6.481 1.00 94.75 115 GLU A O 1
ATOM 1002 N N . TYR A 1 116 ? -31.708 -17.789 -8.316 1.00 93.69 116 TYR A N 1
ATOM 1003 C CA . TYR A 1 116 ? -31.472 -16.464 -7.739 1.00 93.69 116 TYR A CA 1
ATOM 1004 C C . TYR A 1 116 ? -32.106 -16.274 -6.355 1.00 93.69 116 TYR A C 1
ATOM 1006 O O . TYR A 1 116 ? -31.477 -15.711 -5.465 1.00 93.69 116 TYR A O 1
ATOM 1014 N N . ARG A 1 117 ? -33.305 -16.822 -6.109 1.00 94.81 117 ARG A N 1
ATOM 1015 C CA . ARG A 1 117 ? -33.965 -16.733 -4.792 1.00 94.81 117 ARG A CA 1
ATOM 1016 C C . ARG A 1 117 ? -33.112 -17.285 -3.643 1.00 94.81 117 ARG A C 1
ATOM 1018 O O . ARG A 1 117 ? -33.249 -16.827 -2.513 1.00 94.81 117 ARG A O 1
ATOM 1025 N N . PHE A 1 118 ? -32.249 -18.272 -3.894 1.00 93.88 118 PHE A N 1
ATOM 1026 C CA . PHE A 1 118 ? -31.352 -18.804 -2.867 1.00 93.88 118 PHE A CA 1
ATOM 1027 C C . PHE A 1 118 ? -30.200 -17.844 -2.580 1.00 93.88 118 PHE A C 1
ATOM 1029 O O . PHE A 1 118 ? -29.845 -17.666 -1.418 1.00 93.88 118 PHE A O 1
ATOM 1036 N N . ILE A 1 119 ? -29.668 -17.191 -3.616 1.00 92.19 119 ILE A N 1
ATOM 1037 C CA . ILE A 1 119 ? -28.663 -16.129 -3.491 1.00 92.19 119 ILE A CA 1
ATOM 1038 C C . ILE A 1 119 ? -29.272 -14.934 -2.750 1.00 92.19 119 ILE A C 1
ATOM 1040 O O . ILE A 1 119 ? -28.697 -14.462 -1.772 1.00 92.19 119 ILE A O 1
ATOM 1044 N N . GLU A 1 120 ? -30.468 -14.489 -3.145 1.00 91.81 120 GLU A N 1
ATOM 1045 C CA . GLU A 1 120 ? -31.173 -13.392 -2.480 1.00 91.81 120 GLU A CA 1
ATOM 1046 C C . GLU A 1 120 ? -31.367 -13.701 -0.991 1.00 91.81 120 GLU A C 1
ATOM 1048 O O . GLU A 1 120 ? -30.941 -12.917 -0.146 1.00 91.81 120 GLU A O 1
ATOM 1053 N N . ASN A 1 121 ? -31.924 -14.867 -0.652 1.00 90.75 121 ASN A N 1
ATOM 1054 C CA . ASN A 1 121 ? -32.154 -15.259 0.741 1.00 90.75 121 ASN A CA 1
ATOM 1055 C C . ASN A 1 121 ? -30.860 -15.418 1.550 1.00 90.75 121 ASN A C 1
ATOM 1057 O O . ASN A 1 121 ? -30.877 -15.195 2.758 1.00 90.75 121 ASN A O 1
ATOM 1061 N N . LEU A 1 122 ? -29.745 -15.791 0.914 1.00 90.19 122 LEU A N 1
ATOM 1062 C CA . LEU A 1 122 ? -28.457 -15.921 1.595 1.00 90.19 122 LEU A CA 1
ATOM 1063 C C . LEU A 1 122 ? -27.935 -14.572 2.104 1.00 90.19 122 LEU A C 1
ATOM 1065 O O . LEU A 1 122 ? -27.351 -14.530 3.182 1.00 90.19 122 LEU A O 1
ATOM 1069 N N . PHE A 1 123 ? -28.144 -13.489 1.349 1.00 91.06 123 PHE A N 1
ATOM 1070 C CA . PHE A 1 123 ? -27.562 -12.177 1.657 1.00 91.06 123 PHE A CA 1
ATOM 1071 C C . PHE A 1 123 ? -28.569 -11.161 2.204 1.00 91.06 123 PHE A C 1
ATOM 1073 O O . PHE A 1 123 ? -28.178 -10.243 2.921 1.00 91.06 123 PHE A O 1
ATOM 1080 N N . LYS A 1 124 ? -29.861 -11.293 1.887 1.00 87.88 124 LYS A N 1
ATOM 1081 C CA . LYS A 1 124 ? -30.900 -10.303 2.215 1.00 87.88 124 LYS A CA 1
ATOM 1082 C C . LYS A 1 124 ? -31.033 -10.048 3.708 1.00 87.88 124 LYS A C 1
ATOM 1084 O O . LYS A 1 124 ? -31.106 -8.888 4.106 1.00 87.88 124 LYS A O 1
ATOM 1089 N N . ASP A 1 125 ? -31.044 -11.101 4.520 1.00 79.50 125 ASP A N 1
ATOM 1090 C CA . ASP A 1 125 ? -31.219 -10.960 5.965 1.00 79.50 125 ASP A CA 1
ATOM 1091 C C . ASP A 1 125 ? -30.000 -10.305 6.623 1.00 79.50 125 ASP A C 1
ATOM 1093 O O . ASP A 1 125 ? -30.172 -9.465 7.506 1.00 79.50 125 ASP A O 1
ATOM 1097 N N . GLU A 1 126 ? -28.784 -10.611 6.161 1.00 82.56 126 GLU A N 1
ATOM 1098 C CA . GLU A 1 126 ? -27.559 -9.971 6.654 1.00 82.56 126 GLU A CA 1
ATOM 1099 C C . GLU A 1 126 ? -27.416 -8.531 6.188 1.00 82.56 126 GLU A C 1
ATOM 1101 O O . GLU A 1 126 ? -27.138 -7.661 7.011 1.00 82.56 126 GLU A O 1
ATOM 1106 N N . ILE A 1 127 ? -27.663 -8.252 4.907 1.00 86.06 127 ILE A N 1
ATOM 1107 C CA . ILE A 1 127 ? -27.679 -6.880 4.397 1.00 86.06 127 ILE A CA 1
ATOM 1108 C C . ILE A 1 127 ? -28.710 -6.072 5.194 1.00 86.06 127 ILE A C 1
ATOM 1110 O O . ILE A 1 127 ? -28.373 -5.033 5.749 1.00 86.06 127 ILE A O 1
ATOM 1114 N N . ALA A 1 128 ? -29.936 -6.578 5.363 1.00 78.69 128 ALA A N 1
ATOM 1115 C CA . ALA A 1 128 ? -30.966 -5.897 6.145 1.00 78.69 128 ALA A CA 1
ATOM 1116 C C . ALA A 1 128 ? -30.605 -5.763 7.633 1.00 78.69 128 ALA A C 1
ATOM 1118 O O . ALA A 1 128 ? -30.968 -4.768 8.263 1.00 78.69 128 ALA A O 1
ATOM 1119 N N . PHE A 1 129 ? -29.934 -6.752 8.226 1.00 76.38 129 PHE A N 1
ATOM 1120 C CA . PHE A 1 129 ? -29.429 -6.670 9.596 1.00 76.38 129 PHE A CA 1
ATOM 1121 C C . PHE A 1 129 ? -28.427 -5.523 9.732 1.00 76.38 129 PHE A C 1
ATOM 1123 O O . PHE A 1 129 ? -28.642 -4.636 10.556 1.00 76.38 129 PHE A O 1
ATOM 1130 N N . TYR A 1 130 ? -27.403 -5.486 8.884 1.00 77.12 130 TYR A N 1
ATOM 1131 C CA . TYR A 1 130 ? -26.353 -4.479 8.962 1.00 77.12 130 TYR A CA 1
ATOM 1132 C C . TYR A 1 130 ? -26.807 -3.087 8.533 1.00 77.12 130 TYR A C 1
ATOM 1134 O O . TYR A 1 130 ? -26.432 -2.115 9.177 1.00 77.12 130 TYR A O 1
ATOM 1142 N N . THR A 1 131 ? -27.679 -2.969 7.530 1.00 74.12 131 THR A N 1
ATOM 1143 C CA . THR A 1 131 ? -28.297 -1.686 7.165 1.00 74.12 131 THR A CA 1
ATOM 1144 C C . THR A 1 131 ? -29.157 -1.144 8.304 1.00 74.12 131 THR A C 1
ATOM 1146 O O . THR A 1 131 ? -29.098 0.047 8.598 1.00 74.12 131 THR A O 1
ATOM 1149 N N . ARG A 1 132 ? -29.941 -1.996 8.985 1.00 70.38 132 ARG A N 1
ATOM 1150 C CA . ARG A 1 132 ? -30.694 -1.565 10.174 1.00 70.38 132 ARG A CA 1
ATOM 1151 C C . ARG A 1 132 ? -29.759 -1.182 11.309 1.00 70.38 132 ARG A C 1
ATOM 1153 O O . ARG A 1 132 ? -30.031 -0.190 11.967 1.00 70.38 132 ARG A O 1
ATOM 1160 N N . TYR A 1 133 ? -28.693 -1.941 11.536 1.00 64.44 133 TYR A N 1
ATOM 1161 C CA . TYR A 1 133 ? -27.720 -1.647 12.585 1.00 64.44 133 TYR A CA 1
ATOM 1162 C C . TYR A 1 133 ? -27.044 -0.285 12.366 1.00 64.44 133 TYR A C 1
ATOM 1164 O O . TYR A 1 133 ? -27.000 0.527 13.287 1.00 64.44 133 TYR A O 1
ATOM 1172 N N . ASP A 1 134 ? -26.614 -0.002 11.133 1.00 63.69 134 ASP A N 1
ATOM 1173 C CA . ASP A 1 134 ? -26.037 1.288 10.737 1.00 63.69 134 ASP A CA 1
ATOM 1174 C C . ASP A 1 134 ? -27.061 2.427 10.912 1.00 63.69 134 ASP A C 1
ATOM 1176 O O . ASP A 1 134 ? -26.782 3.423 11.573 1.00 63.69 134 ASP A O 1
ATOM 1180 N N . TYR A 1 135 ? -28.305 2.228 10.452 1.00 44.50 135 TYR A N 1
ATOM 1181 C CA . TYR A 1 135 ? -29.386 3.210 10.601 1.00 44.50 135 TYR A CA 1
ATOM 1182 C C . TYR A 1 135 ? -29.772 3.478 12.065 1.00 44.50 135 TYR A C 1
ATOM 1184 O O . TYR A 1 135 ? -29.958 4.629 12.454 1.00 44.50 135 TYR A O 1
ATOM 1192 N N . PHE A 1 136 ? -29.904 2.437 12.896 1.00 43.81 136 PHE A N 1
ATOM 1193 C CA . PHE A 1 136 ? -30.228 2.588 14.319 1.00 43.81 136 PHE A CA 1
ATOM 1194 C C . PHE A 1 136 ? -29.121 3.327 15.064 1.00 43.81 136 PHE A C 1
ATOM 1196 O O . PHE A 1 136 ? -29.430 4.122 15.947 1.00 43.81 136 PHE A O 1
ATOM 1203 N N . ARG A 1 137 ? -27.856 3.124 14.689 1.00 55.69 137 ARG A N 1
ATOM 1204 C CA . ARG A 1 137 ? -26.735 3.821 15.317 1.00 55.69 137 ARG A CA 1
ATOM 1205 C C . ARG A 1 137 ? -26.601 5.266 14.833 1.00 55.69 137 ARG A C 1
ATOM 1207 O O . ARG A 1 137 ? -26.352 6.142 15.660 1.00 55.69 137 ARG A O 1
ATOM 1214 N N . ASP A 1 138 ? -26.812 5.548 13.549 1.00 53.34 138 ASP A N 1
ATOM 1215 C CA . ASP A 1 138 ? -26.891 6.927 13.042 1.00 53.34 138 ASP A CA 1
ATOM 1216 C C . ASP A 1 138 ? -28.052 7.678 13.720 1.00 53.34 138 ASP A C 1
ATOM 1218 O O . ASP A 1 138 ? -27.910 8.829 14.142 1.00 53.34 138 ASP A O 1
ATOM 1222 N N . TYR A 1 139 ? -29.178 6.991 13.934 1.00 41.50 139 TYR A N 1
ATOM 1223 C CA . TYR A 1 139 ? -30.307 7.507 14.700 1.00 41.50 139 TYR A CA 1
ATOM 1224 C C . TYR A 1 139 ? -29.957 7.732 16.178 1.00 41.50 139 TYR A C 1
ATOM 1226 O O . TYR A 1 139 ? -30.232 8.815 16.691 1.00 41.50 139 TYR A O 1
ATOM 1234 N N . GLU A 1 140 ? -29.303 6.784 16.859 1.00 47.00 140 GLU A N 1
ATOM 1235 C CA . GLU A 1 140 ? -28.819 6.969 18.235 1.00 47.00 140 GLU A CA 1
ATOM 1236 C C . GLU A 1 140 ? -27.843 8.139 18.334 1.00 47.00 140 GLU A C 1
ATOM 1238 O O . GLU A 1 140 ? -28.008 8.979 19.210 1.00 47.00 140 GLU A O 1
ATOM 1243 N N . THR A 1 141 ? -26.903 8.264 17.396 1.00 55.72 141 THR A N 1
ATOM 1244 C CA . THR A 1 141 ? -25.942 9.375 17.337 1.00 55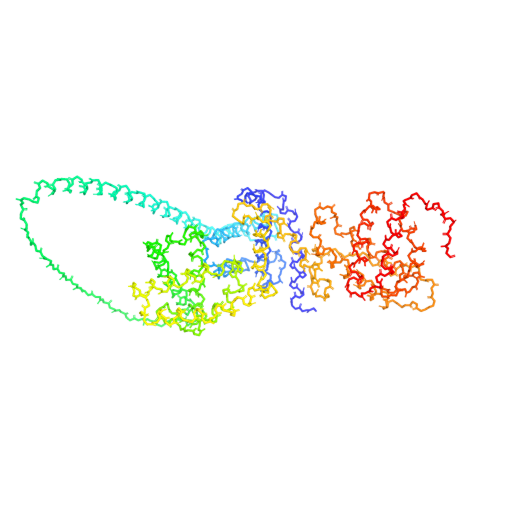.72 141 THR A CA 1
ATOM 1245 C C . THR A 1 141 ? -26.672 10.710 17.147 1.00 55.72 141 THR A C 1
ATOM 1247 O O . THR A 1 141 ? -26.359 11.696 17.816 1.00 55.72 141 THR A O 1
ATOM 1250 N N . SER A 1 142 ? -27.709 10.748 16.300 1.00 53.06 142 SER A N 1
ATOM 1251 C CA . SER A 1 142 ? -28.542 11.943 16.100 1.00 53.06 142 SER A CA 1
ATOM 1252 C C . SER A 1 142 ? -29.379 12.300 17.338 1.00 53.06 142 SER A C 1
ATOM 1254 O O . SER A 1 142 ? -29.432 13.464 17.736 1.00 53.06 142 SER A O 1
ATOM 1256 N N . CYS A 1 143 ? -29.958 11.301 18.009 1.00 42.34 143 CYS A N 1
ATOM 1257 C CA . CYS A 1 143 ? -30.699 11.461 19.256 1.00 42.34 143 CYS A CA 1
ATOM 1258 C C . CYS A 1 143 ? -29.776 11.875 20.405 1.00 42.34 143 CYS A C 1
ATOM 1260 O O . CYS A 1 143 ? -30.151 12.714 21.218 1.00 42.34 143 CYS A O 1
ATOM 1262 N N . GLU A 1 144 ? -28.557 11.344 20.482 1.00 53.34 144 GLU A N 1
ATOM 1263 C CA . GLU A 1 144 ? -27.545 11.730 21.466 1.00 53.34 144 GLU A CA 1
ATOM 1264 C C . GLU A 1 144 ? -27.060 13.165 21.227 1.00 53.34 144 GLU A C 1
ATOM 1266 O O . GLU A 1 144 ? -26.917 13.926 22.191 1.00 53.34 144 GLU A O 1
ATOM 1271 N N . ALA A 1 145 ? -26.894 13.583 19.968 1.00 61.34 145 ALA A N 1
ATOM 1272 C CA . ALA A 1 145 ? -26.602 14.968 19.603 1.00 61.34 145 ALA A CA 1
ATOM 1273 C C . ALA A 1 145 ? -27.759 15.912 19.980 1.00 61.34 145 ALA A C 1
ATOM 1275 O O . ALA A 1 145 ? -27.534 16.970 20.579 1.00 61.34 145 ALA A O 1
ATOM 1276 N N . GLU A 1 146 ? -29.007 15.515 19.722 1.00 59.19 146 GLU A N 1
ATOM 1277 C CA . GLU A 1 146 ? -30.199 16.282 20.091 1.00 59.19 146 GLU A CA 1
ATOM 1278 C C . GLU A 1 146 ? -30.386 16.354 21.615 1.00 59.19 146 GLU A C 1
ATOM 1280 O O . GLU A 1 146 ? -30.619 17.429 22.171 1.00 59.19 146 GLU A O 1
ATOM 1285 N N . VAL A 1 147 ? -30.203 15.244 22.333 1.00 59.12 147 VAL A N 1
ATOM 1286 C CA . VAL A 1 147 ? -30.244 15.187 23.801 1.00 59.12 147 VAL A CA 1
ATOM 1287 C C . VAL A 1 147 ? -29.113 16.016 24.404 1.00 59.12 147 VAL A C 1
ATOM 1289 O O . VAL A 1 147 ? -29.339 16.703 25.399 1.00 59.12 147 VAL A O 1
ATOM 1292 N N . SER A 1 148 ? -27.917 16.014 23.818 1.00 64.06 148 SER A N 1
ATOM 1293 C CA . SER A 1 148 ? -26.789 16.841 24.268 1.00 64.06 148 SER A CA 1
ATOM 1294 C C . SER A 1 148 ? -27.033 18.330 24.016 1.00 64.06 148 SER A C 1
ATOM 1296 O O . SER A 1 148 ? -26.742 19.162 24.886 1.00 64.06 148 SER A O 1
ATOM 1298 N N . SER A 1 149 ? -27.651 18.674 22.884 1.00 71.94 149 SER A N 1
ATOM 1299 C CA . SER A 1 149 ? -28.131 20.026 22.581 1.00 71.94 149 SER A CA 1
ATOM 1300 C C . SER A 1 149 ? -29.203 20.472 23.584 1.00 71.94 149 SER A C 1
ATOM 1302 O O . SER A 1 149 ? -29.081 21.532 24.206 1.00 71.94 149 SER A O 1
ATOM 1304 N N . ASN A 1 150 ? -30.185 19.613 23.866 1.00 69.56 150 ASN A N 1
ATOM 1305 C CA . ASN A 1 150 ? -31.259 19.866 24.825 1.00 69.56 150 ASN A CA 1
ATOM 1306 C C . ASN A 1 150 ? -30.751 19.951 26.271 1.00 69.56 150 ASN A C 1
ATOM 1308 O O . ASN A 1 150 ? -31.168 20.841 27.012 1.00 69.56 150 ASN A O 1
ATOM 1312 N N . LYS A 1 151 ? -29.801 19.103 26.682 1.00 72.88 151 LYS A N 1
ATOM 1313 C CA . LYS A 1 151 ? -29.123 19.189 27.988 1.00 72.88 151 LYS A CA 1
ATOM 1314 C C . LYS A 1 151 ? -28.315 20.474 28.108 1.00 72.88 151 LYS A C 1
ATOM 1316 O O . LYS A 1 151 ? -28.325 21.094 29.167 1.00 72.88 151 LYS A O 1
ATOM 1321 N N . SER A 1 152 ? -27.654 20.908 27.038 1.00 72.88 152 SER A N 1
ATOM 1322 C CA . SER A 1 152 ? -26.934 22.186 27.005 1.00 72.88 152 SER A CA 1
ATOM 1323 C C . SER A 1 152 ? -27.894 23.375 27.101 1.00 72.88 152 SER A C 1
ATOM 1325 O O . SER A 1 152 ? -27.634 24.321 27.848 1.00 72.88 152 SER A O 1
ATOM 1327 N N . ALA A 1 153 ? -29.039 23.316 26.418 1.00 77.44 153 ALA A N 1
ATOM 1328 C CA . ALA A 1 153 ? -30.099 24.315 26.516 1.00 77.44 153 ALA A CA 1
ATOM 1329 C C . ALA A 1 153 ? -30.742 24.344 27.914 1.00 77.44 153 ALA A C 1
ATOM 1331 O O . ALA A 1 153 ? -30.947 25.422 28.477 1.00 77.44 153 ALA A O 1
ATOM 1332 N N . GLU A 1 154 ? -31.006 23.184 28.518 1.00 78.19 154 GLU A N 1
ATOM 1333 C CA . GLU A 1 154 ? -31.563 23.093 29.869 1.00 78.19 154 GLU A CA 1
ATOM 1334 C C . GLU A 1 154 ? -30.539 23.506 30.927 1.00 78.19 154 GLU A C 1
ATOM 1336 O O . GLU A 1 154 ? -30.891 24.219 31.860 1.00 78.19 154 GLU A O 1
ATOM 1341 N N . LYS A 1 155 ? -29.252 23.186 30.751 1.00 82.81 155 LYS A N 1
ATOM 1342 C CA . LYS A 1 155 ? -28.171 23.709 31.594 1.00 82.81 155 LYS A CA 1
ATOM 1343 C C . LYS A 1 155 ? -28.128 25.233 31.537 1.00 82.81 155 LYS A C 1
ATOM 1345 O O . LYS A 1 155 ? -28.131 25.858 32.592 1.00 82.81 155 LYS A O 1
ATOM 1350 N N . ARG A 1 156 ? -28.212 25.844 30.348 1.00 82.75 156 ARG A N 1
ATOM 1351 C CA . ARG A 1 156 ? -28.325 27.310 30.206 1.00 82.75 156 ARG A CA 1
ATOM 1352 C C . ARG A 1 156 ? -29.582 27.855 30.890 1.00 82.75 156 ARG A C 1
ATOM 1354 O O . ARG A 1 156 ? -29.517 28.888 31.552 1.00 82.75 156 ARG A O 1
ATOM 1361 N N . ARG A 1 157 ? -30.725 27.165 30.795 1.00 83.62 157 ARG A N 1
ATOM 1362 C CA . ARG A 1 157 ? -31.958 27.540 31.516 1.00 83.62 157 ARG A CA 1
ATOM 1363 C C . ARG A 1 157 ? -31.803 27.423 33.029 1.00 83.62 157 ARG A C 1
ATOM 1365 O O . ARG A 1 157 ? -32.283 28.299 33.745 1.00 83.62 157 ARG A O 1
ATOM 1372 N N . ILE A 1 158 ? -31.148 26.379 33.528 1.00 81.38 158 ILE A N 1
ATOM 1373 C CA . ILE A 1 158 ? -30.856 26.175 34.950 1.00 81.38 158 ILE A CA 1
ATOM 1374 C C . ILE A 1 158 ? -29.865 27.224 35.433 1.00 81.38 158 ILE A C 1
ATOM 1376 O O . ILE A 1 158 ? -30.086 27.784 36.496 1.00 81.38 158 ILE A O 1
ATOM 1380 N N . GLU A 1 159 ? -28.831 27.556 34.666 1.00 84.38 159 GLU A N 1
ATOM 1381 C CA . GLU A 1 159 ? -27.875 28.622 34.975 1.00 84.38 159 GLU A CA 1
ATOM 1382 C C . GLU A 1 159 ? -28.562 29.987 34.998 1.00 84.38 159 GLU A C 1
ATOM 1384 O O . GLU A 1 159 ? -28.375 30.736 35.950 1.00 84.38 159 GLU A O 1
ATOM 1389 N N . GLN A 1 160 ? -29.456 30.285 34.051 1.00 84.19 160 GLN A N 1
ATOM 1390 C CA . GLN A 1 160 ? -30.286 31.494 34.085 1.00 84.19 160 GLN A CA 1
ATOM 1391 C C . GLN A 1 160 ? -31.250 31.504 35.278 1.00 84.19 160 GLN A C 1
ATOM 1393 O O . GLN A 1 160 ? -31.400 32.523 35.955 1.00 84.19 160 GLN A O 1
ATOM 1398 N N . LYS A 1 161 ? -31.904 30.376 35.579 1.00 84.19 161 LYS A N 1
ATOM 1399 C CA . LYS A 1 161 ? -32.758 30.225 36.768 1.00 84.19 161 LYS A CA 1
ATOM 1400 C C . LYS A 1 161 ? -31.938 30.339 38.048 1.00 84.19 161 LYS A C 1
ATOM 1402 O O . LYS A 1 161 ? -32.435 30.913 39.005 1.00 84.19 161 LYS A O 1
ATOM 1407 N N . SER A 1 162 ? -30.710 29.836 38.069 1.00 76.56 162 SER A N 1
ATOM 1408 C CA . SER A 1 162 ? -29.776 29.883 39.192 1.00 76.56 162 SER A CA 1
ATOM 1409 C C . SER A 1 162 ? -29.239 31.295 39.376 1.00 76.56 162 SER A C 1
ATOM 1411 O O . SER A 1 162 ? -29.244 31.780 40.493 1.00 76.56 162 SER A O 1
ATOM 1413 N N . ALA A 1 163 ? -28.925 32.022 38.304 1.00 79.75 163 ALA A N 1
ATOM 1414 C CA . ALA A 1 163 ? -28.602 33.446 38.338 1.00 79.75 163 ALA A CA 1
ATOM 1415 C C . ALA A 1 163 ? -29.786 34.267 38.873 1.00 79.75 163 ALA A C 1
ATOM 1417 O O . ALA A 1 163 ? -29.620 35.063 39.794 1.00 79.75 163 ALA A O 1
ATOM 1418 N N . ARG A 1 164 ? -31.014 34.000 38.405 1.00 79.81 164 ARG A N 1
ATOM 1419 C CA . ARG A 1 164 ? -32.245 34.613 38.945 1.00 79.81 164 ARG A CA 1
ATOM 1420 C C . ARG A 1 164 ? -32.509 34.215 40.397 1.00 79.81 164 ARG A C 1
ATOM 1422 O O . ARG A 1 164 ? -32.970 35.033 41.187 1.00 79.81 164 ARG A O 1
ATOM 1429 N N . LYS A 1 165 ? -32.229 32.966 40.769 1.00 78.19 165 LYS A N 1
ATOM 1430 C CA . LYS A 1 165 ? -32.376 32.451 42.134 1.00 78.19 165 LYS A CA 1
ATOM 1431 C C . LYS A 1 165 ? -31.271 32.969 43.039 1.00 78.19 165 LYS A C 1
ATOM 1433 O O . LYS A 1 165 ? -31.544 33.132 44.209 1.00 78.19 165 LYS A O 1
ATOM 1438 N N . ASN A 1 166 ? -30.082 33.266 42.530 1.00 70.06 166 ASN A N 1
ATOM 1439 C CA . ASN A 1 166 ? -28.983 33.896 43.251 1.00 70.06 166 ASN A CA 1
ATOM 1440 C C . ASN A 1 166 ? -29.246 35.388 43.425 1.00 70.06 166 ASN A C 1
ATOM 1442 O O . ASN A 1 166 ? -29.021 35.883 44.517 1.00 70.06 166 ASN A O 1
ATOM 1446 N N . ALA A 1 167 ? -29.860 36.058 42.447 1.00 71.56 167 ALA A N 1
ATOM 1447 C CA . ALA A 1 167 ? -30.425 37.394 42.630 1.00 71.56 167 ALA A CA 1
ATOM 1448 C C . ALA A 1 167 ? -31.543 37.389 43.697 1.00 71.56 167 ALA A C 1
ATOM 1450 O O . ALA A 1 167 ? -31.536 38.198 44.620 1.00 71.56 167 ALA A O 1
ATOM 1451 N N . ARG A 1 168 ? -32.453 36.402 43.659 1.00 64.56 168 ARG A N 1
ATOM 1452 C CA . ARG A 1 168 ? -33.486 36.203 44.698 1.00 64.56 168 ARG A CA 1
ATOM 1453 C C . ARG A 1 168 ? -32.943 35.676 46.029 1.00 64.56 168 ARG A C 1
ATOM 1455 O O . ARG A 1 168 ? -33.565 35.882 47.051 1.00 64.56 168 ARG A O 1
ATOM 1462 N N . LYS A 1 169 ? -31.805 34.985 46.063 1.00 56.44 169 LYS A N 1
ATOM 1463 C CA . LYS A 1 169 ? -31.132 34.537 47.292 1.00 56.44 169 LYS A CA 1
ATOM 1464 C C . LYS A 1 169 ? -30.238 35.635 47.844 1.00 56.44 169 LYS A C 1
ATOM 1466 O O . LYS A 1 169 ? -30.076 35.672 49.043 1.00 56.44 169 LYS A O 1
ATOM 1471 N N . GLN A 1 170 ? -29.736 36.575 47.054 1.00 56.72 170 GLN A N 1
ATOM 1472 C CA . GLN A 1 170 ? -29.259 37.850 47.590 1.00 56.72 170 GLN A CA 1
ATOM 1473 C C . GLN A 1 170 ? -30.408 38.606 48.267 1.00 56.72 170 GLN A C 1
ATOM 1475 O O . GLN A 1 170 ? -30.176 39.229 49.294 1.00 56.72 170 GLN A O 1
ATOM 1480 N N . SER A 1 171 ? -31.649 38.462 47.779 1.00 51.09 171 SER A N 1
ATOM 1481 C CA . SER A 1 171 ? -32.833 39.010 48.458 1.00 51.09 171 SER A CA 1
ATOM 1482 C C . SER A 1 171 ? -33.420 38.125 49.574 1.00 51.09 171 SER A C 1
ATOM 1484 O O . SER A 1 171 ? -34.216 38.618 50.363 1.00 51.09 171 SER A O 1
ATOM 1486 N N . ALA A 1 172 ? -33.081 36.831 49.634 1.00 44.69 172 ALA A N 1
ATOM 1487 C CA . ALA A 1 172 ? -33.671 35.851 50.560 1.00 44.69 172 ALA A CA 1
ATOM 1488 C C . ALA A 1 172 ? -32.654 35.156 51.483 1.00 44.69 172 ALA A C 1
ATOM 1490 O O . ALA A 1 172 ? -33.046 34.411 52.377 1.00 44.69 172 ALA A O 1
ATOM 1491 N N . LYS A 1 173 ? -31.354 35.460 51.379 1.00 46.28 173 LYS A N 1
ATOM 1492 C CA . LYS A 1 173 ? -30.315 35.246 52.412 1.00 46.28 173 LYS A CA 1
ATOM 1493 C C . LYS A 1 173 ? -30.479 36.307 53.517 1.00 46.28 173 LYS A C 1
ATOM 1495 O O . LYS A 1 173 ? -29.543 36.961 53.953 1.00 46.28 173 LYS A O 1
ATOM 1500 N N . THR A 1 174 ? -31.740 36.401 53.913 1.00 46.00 174 THR A N 1
ATOM 1501 C CA . THR A 1 174 ? -32.426 37.091 55.000 1.00 46.00 174 THR A CA 1
ATOM 1502 C C . THR A 1 174 ? -33.386 36.082 55.669 1.00 46.00 174 THR A C 1
ATOM 1504 O O . THR A 1 174 ? -34.191 36.466 56.504 1.00 46.00 174 THR A O 1
ATOM 1507 N N . GLY A 1 175 ? -33.337 34.788 55.306 1.00 40.78 175 GLY A N 1
ATOM 1508 C CA . GLY A 1 175 ? -34.260 33.756 55.786 1.00 40.78 175 GLY A CA 1
ATOM 1509 C C . GLY A 1 175 ? -33.671 32.341 55.721 1.00 40.78 175 GLY A C 1
ATOM 1510 O O . GLY A 1 175 ? -33.717 31.684 54.689 1.00 40.78 175 GLY A O 1
ATOM 1511 N N . MET A 1 176 ? -33.074 31.946 56.845 1.00 34.53 176 MET A N 1
ATOM 1512 C CA . MET A 1 176 ? -32.831 30.609 57.423 1.00 34.53 176 MET A CA 1
ATOM 1513 C C . MET A 1 176 ? -32.998 29.305 56.603 1.00 34.53 176 MET A C 1
ATOM 1515 O O . MET A 1 176 ? -34.055 28.976 56.081 1.00 34.53 176 MET A O 1
ATOM 1519 N N . GLU A 1 177 ? -31.910 28.521 56.633 1.00 31.53 177 GLU A N 1
ATOM 1520 C CA . GLU A 1 177 ? -31.746 27.146 57.166 1.00 31.53 177 GLU A CA 1
ATOM 1521 C C . GLU A 1 177 ? -32.898 26.104 57.238 1.00 31.53 177 GLU A C 1
ATOM 1523 O O . GLU A 1 177 ? -33.901 26.320 57.908 1.00 31.53 177 GLU A O 1
ATOM 1528 N N . LYS A 1 178 ? -32.568 24.888 56.738 1.00 35.50 178 LYS A N 1
ATOM 1529 C CA . LYS A 1 178 ? -32.482 23.556 57.421 1.00 35.50 178 LYS A CA 1
ATOM 1530 C C . LYS A 1 178 ? -33.284 22.357 56.852 1.00 35.50 178 LYS A C 1
ATOM 1532 O O . LYS A 1 178 ? -34.492 22.430 56.694 1.00 35.50 178 LYS A O 1
ATOM 1537 N N . ALA A 1 179 ? -32.545 21.225 56.760 1.00 31.38 179 ALA A N 1
ATOM 1538 C CA . ALA A 1 179 ? -32.930 19.805 56.979 1.00 31.38 179 ALA A CA 1
ATOM 1539 C C . ALA A 1 179 ? -33.821 19.091 55.919 1.00 31.38 179 ALA A C 1
ATOM 1541 O O . ALA A 1 179 ? -34.691 19.721 55.348 1.00 31.38 179 ALA A O 1
ATOM 1542 N N . LEU A 1 180 ? -33.735 17.785 55.589 1.00 31.39 180 LEU A N 1
ATOM 1543 C CA . LEU A 1 180 ? -32.945 16.615 56.028 1.00 31.39 180 LEU A CA 1
ATOM 1544 C C . LEU A 1 180 ? -33.028 15.478 54.951 1.00 31.39 180 LEU A C 1
ATOM 1546 O O . LEU A 1 180 ? -33.897 15.492 54.084 1.00 31.39 180 LEU A O 1
ATOM 1550 N N . THR A 1 181 ? -32.126 14.494 55.062 1.00 29.22 181 THR A N 1
ATOM 1551 C CA . THR A 1 181 ? -31.964 13.159 54.407 1.00 29.22 181 THR A CA 1
ATOM 1552 C C . THR A 1 181 ? -33.186 12.217 54.546 1.00 29.22 181 THR A C 1
ATOM 1554 O O . THR A 1 181 ? -33.933 12.397 55.497 1.00 29.22 181 THR A O 1
ATOM 1557 N N . GLY A 1 182 ? -33.501 11.165 53.765 1.00 29.14 182 GLY A N 1
ATOM 1558 C CA . GLY A 1 182 ? -32.782 10.187 52.916 1.00 29.14 182 GLY A CA 1
ATOM 1559 C C . GLY A 1 182 ? -33.169 8.755 53.378 1.00 29.14 182 GLY A C 1
ATOM 1560 O O . GLY A 1 182 ? -33.250 8.589 54.585 1.00 29.14 182 GLY A O 1
ATOM 1561 N N . HIS A 1 183 ? -33.409 7.747 52.507 1.00 29.56 183 HIS A N 1
ATOM 1562 C CA . HIS A 1 183 ? -33.272 6.285 52.794 1.00 29.56 183 HIS A CA 1
ATOM 1563 C C . HIS A 1 183 ? -33.530 5.367 51.569 1.00 29.56 183 HIS A C 1
ATOM 1565 O O . HIS A 1 183 ? -34.360 5.656 50.712 1.00 29.56 183 HIS A O 1
ATOM 1571 N N . THR A 1 184 ? -32.805 4.241 51.531 1.00 35.09 184 THR A N 1
ATOM 1572 C CA . THR A 1 184 ? -32.604 3.265 50.433 1.00 35.09 184 THR A CA 1
ATOM 1573 C C . THR A 1 184 ? -33.083 1.858 50.841 1.00 35.09 184 THR A C 1
ATOM 1575 O O . THR A 1 184 ? -32.996 1.519 52.020 1.00 35.09 184 THR A O 1
ATOM 1578 N N . ARG A 1 185 ? -33.462 0.971 49.897 1.00 28.16 185 ARG A N 1
ATOM 1579 C CA . ARG A 1 185 ? -33.459 -0.502 50.115 1.00 28.16 185 ARG A CA 1
ATOM 1580 C C . ARG A 1 185 ? -33.341 -1.311 48.804 1.00 28.16 185 ARG A C 1
ATOM 1582 O O . ARG A 1 185 ? -33.932 -0.941 47.798 1.00 28.16 185 ARG A O 1
ATOM 1589 N N . LYS A 1 186 ? -32.557 -2.401 48.845 1.00 32.78 186 LYS A N 1
ATOM 1590 C CA . LYS A 1 186 ? -32.139 -3.318 47.753 1.00 32.78 186 LYS A CA 1
ATOM 1591 C C . LYS A 1 186 ? -32.640 -4.770 47.970 1.00 32.78 186 LYS A C 1
ATOM 1593 O O . LYS A 1 186 ? -32.996 -5.117 49.093 1.00 32.78 186 LYS A O 1
ATOM 1598 N N . ASN A 1 187 ? -32.435 -5.594 46.921 1.00 29.38 187 ASN A N 1
ATOM 1599 C CA . ASN A 1 187 ? -32.304 -7.075 46.821 1.00 29.38 187 ASN A CA 1
ATOM 1600 C C . ASN A 1 187 ? -33.576 -7.866 46.434 1.00 29.38 187 ASN A C 1
ATOM 1602 O O . ASN A 1 187 ? -34.662 -7.515 46.863 1.00 29.38 187 ASN A O 1
ATOM 1606 N N . SER A 1 188 ? -33.542 -8.950 45.638 1.00 29.94 188 SER A N 1
ATOM 1607 C CA . SER A 1 188 ? -32.506 -9.981 45.401 1.00 29.94 188 SER A CA 1
ATOM 1608 C C . SER A 1 188 ? -32.692 -10.734 44.057 1.00 29.94 188 SER A C 1
ATOM 1610 O O . SER A 1 188 ? -33.753 -10.691 43.440 1.00 29.94 188 SER A O 1
ATOM 1612 N N . LYS A 1 189 ? -31.623 -11.425 43.630 1.00 34.59 189 LYS A N 1
ATOM 1613 C CA . LYS A 1 189 ? -31.404 -12.174 42.374 1.00 34.59 189 LYS A CA 1
ATOM 1614 C C . LYS A 1 189 ? -31.651 -13.687 42.587 1.00 34.59 189 LYS A C 1
ATOM 1616 O O . LYS A 1 189 ? -31.421 -14.179 43.689 1.00 34.59 189 LYS A O 1
ATOM 1621 N N . LYS A 1 190 ? -32.032 -14.435 41.540 1.00 31.66 190 LYS A N 1
ATOM 1622 C CA . LYS A 1 190 ? -32.166 -15.913 41.522 1.00 31.66 190 LYS A CA 1
ATOM 1623 C C . LYS A 1 190 ? -31.283 -16.502 40.406 1.00 31.66 190 LYS A C 1
ATOM 1625 O O . LYS A 1 190 ? -31.208 -15.913 39.334 1.00 31.66 190 LYS A O 1
ATOM 1630 N N . ILE A 1 191 ? -30.624 -17.637 40.661 1.00 31.30 191 ILE A N 1
ATOM 1631 C CA . ILE A 1 191 ? -29.703 -18.351 39.746 1.00 31.30 191 ILE A CA 1
ATOM 1632 C C . ILE A 1 191 ? -30.286 -19.739 39.423 1.00 31.30 191 ILE A C 1
ATOM 1634 O O . ILE A 1 191 ? -30.872 -20.370 40.304 1.00 31.30 191 ILE A O 1
ATOM 1638 N N . SER A 1 192 ? -30.098 -20.229 38.191 1.00 34.50 192 SER A N 1
ATOM 1639 C CA . SER A 1 192 ? -30.397 -21.612 37.775 1.00 34.50 192 SER A CA 1
ATOM 1640 C C . SER A 1 192 ? -29.233 -22.232 36.979 1.00 34.50 192 SER A C 1
ATOM 1642 O O . SER A 1 192 ? -28.405 -21.504 36.438 1.00 34.50 192 SER A O 1
ATOM 1644 N N . LYS A 1 193 ? -29.153 -23.572 37.006 1.00 36.47 193 LYS A N 1
ATOM 1645 C CA . LYS A 1 193 ? -28.032 -24.442 36.582 1.00 36.47 193 LYS A CA 1
ATOM 1646 C C . LYS A 1 193 ? -27.938 -24.636 35.052 1.00 36.47 193 LYS A C 1
ATOM 1648 O O . LYS A 1 193 ? -28.987 -24.628 34.413 1.00 36.47 193 LYS A O 1
ATOM 1653 N N . PRO A 1 194 ? -26.747 -24.921 34.478 1.00 38.34 194 PRO A N 1
ATOM 1654 C CA . PRO A 1 194 ? -26.602 -25.180 33.046 1.00 38.34 194 PRO A CA 1
ATOM 1655 C C . PRO A 1 194 ? -26.615 -26.677 32.683 1.00 38.34 194 PRO A C 1
ATOM 1657 O O . PRO A 1 194 ? -26.228 -27.536 33.478 1.00 38.34 194 PRO A O 1
ATOM 1660 N N . ALA A 1 195 ? -27.048 -26.948 31.449 1.00 37.28 195 ALA A N 1
ATOM 1661 C CA . ALA A 1 195 ? -26.974 -28.226 30.745 1.00 37.28 195 ALA A CA 1
ATOM 1662 C C . ALA A 1 195 ? -25.721 -28.286 29.845 1.00 37.28 195 ALA A C 1
ATOM 1664 O O . ALA A 1 195 ? -25.163 -27.252 29.487 1.00 37.28 195 ALA A O 1
ATOM 1665 N N . ILE A 1 196 ? -25.294 -29.503 29.497 1.00 46.28 196 ILE A N 1
ATOM 1666 C CA . ILE A 1 196 ? -24.065 -29.826 28.754 1.00 46.28 196 ILE A CA 1
ATOM 1667 C C . ILE A 1 196 ? -24.437 -30.214 27.314 1.00 46.28 196 ILE A C 1
ATOM 1669 O O . ILE A 1 196 ? -25.030 -31.280 27.155 1.00 46.28 196 ILE A O 1
ATOM 1673 N N . ILE A 1 197 ? -24.084 -29.414 26.291 1.00 41.69 197 ILE A N 1
ATOM 1674 C CA . ILE A 1 197 ? -24.111 -29.789 24.854 1.00 41.69 197 ILE A CA 1
ATOM 1675 C C . ILE A 1 197 ? -22.970 -29.051 24.085 1.00 41.69 197 ILE A C 1
ATOM 1677 O O . ILE A 1 197 ? -22.661 -27.920 24.398 1.00 41.69 197 ILE A O 1
ATOM 1681 N N . THR A 1 198 ? -22.317 -29.743 23.133 1.00 49.22 198 THR A N 1
ATOM 1682 C CA . THR A 1 198 ? -21.425 -29.305 22.012 1.00 49.22 198 THR A CA 1
ATOM 1683 C C . THR A 1 198 ? -20.212 -28.370 22.221 1.00 49.22 198 THR A C 1
ATOM 1685 O O . THR A 1 198 ? -20.203 -27.220 21.801 1.00 49.22 198 THR A O 1
ATOM 1688 N N . ASP A 1 199 ? -19.085 -28.947 22.653 1.00 71.19 199 ASP A N 1
ATOM 1689 C CA . ASP A 1 199 ? -17.812 -28.283 23.008 1.00 71.19 199 ASP A CA 1
ATOM 1690 C C . ASP A 1 199 ? -17.260 -27.224 22.017 1.00 71.19 199 ASP A C 1
ATOM 1692 O O . ASP A 1 199 ? -16.924 -26.123 22.431 1.00 71.19 199 ASP A O 1
ATOM 1696 N N . LYS A 1 200 ? -17.197 -27.465 20.695 1.00 62.00 200 LYS A N 1
ATOM 1697 C CA . LYS A 1 200 ? -16.586 -26.480 19.765 1.00 62.00 200 LYS A CA 1
ATOM 1698 C C . LYS A 1 200 ? -17.510 -25.310 19.403 1.00 62.00 200 LYS A C 1
ATOM 1700 O O . LYS A 1 200 ? -17.056 -24.170 19.358 1.00 62.00 200 LYS A O 1
ATOM 1705 N N . ALA A 1 201 ? -18.780 -25.591 19.114 1.00 62.53 201 ALA A N 1
ATOM 1706 C CA . ALA A 1 201 ? -19.758 -24.556 18.777 1.00 62.53 201 ALA A CA 1
ATOM 1707 C C . ALA A 1 201 ? -20.106 -23.716 20.012 1.00 62.53 201 ALA A C 1
ATOM 1709 O O . ALA A 1 201 ? -20.204 -22.498 19.905 1.00 62.53 201 ALA A O 1
ATOM 1710 N N . ASP A 1 202 ? -20.191 -24.344 21.186 1.00 72.25 202 ASP A N 1
ATOM 1711 C CA . ASP A 1 202 ? -20.414 -23.648 22.449 1.00 72.25 202 ASP A CA 1
ATOM 1712 C C . ASP A 1 202 ? -19.184 -22.850 22.873 1.00 72.25 202 ASP A C 1
ATOM 1714 O O . ASP A 1 202 ? -19.347 -21.746 23.387 1.00 72.25 202 ASP A O 1
ATOM 1718 N N . ARG A 1 203 ? -17.961 -23.338 22.612 1.00 68.81 203 ARG A N 1
ATOM 1719 C CA . ARG A 1 203 ? -16.743 -22.550 22.847 1.00 68.81 203 ARG A CA 1
ATOM 1720 C C . ARG A 1 203 ? -16.703 -21.309 21.963 1.00 68.81 203 ARG A C 1
ATOM 1722 O O . ARG A 1 203 ? -16.532 -20.225 22.504 1.00 68.81 203 ARG A O 1
ATOM 1729 N N . LEU A 1 204 ? -16.956 -21.444 20.659 1.00 63.62 204 LEU A N 1
ATOM 1730 C CA . LEU A 1 204 ? -17.044 -20.295 19.748 1.00 63.62 204 LEU A CA 1
ATOM 1731 C C . LEU A 1 204 ? -18.182 -19.344 20.149 1.00 63.62 204 LEU A C 1
ATOM 1733 O O . LEU A 1 204 ? -17.967 -18.148 20.265 1.00 63.62 204 LEU A O 1
ATOM 1737 N N . ALA A 1 205 ? -19.372 -19.854 20.471 1.00 69.69 205 ALA A N 1
ATOM 1738 C CA . ALA A 1 205 ? -20.497 -19.023 20.904 1.00 69.69 205 ALA A CA 1
ATOM 1739 C C . ALA A 1 205 ? -20.290 -18.373 22.287 1.00 69.69 205 ALA A C 1
ATOM 1741 O O . ALA A 1 205 ? -20.966 -17.395 22.618 1.00 69.69 205 ALA A O 1
ATOM 1742 N N . LYS A 1 206 ? -19.418 -18.936 23.130 1.00 72.50 206 LYS A N 1
ATOM 1743 C CA . LYS A 1 206 ? -19.025 -18.371 24.426 1.00 72.50 206 LYS A CA 1
ATOM 1744 C C . LYS A 1 206 ? -17.930 -17.323 24.257 1.00 72.50 206 LYS A C 1
ATOM 1746 O O . LYS A 1 206 ? -18.033 -16.282 24.891 1.00 72.50 206 LYS A O 1
ATOM 1751 N N . GLU A 1 207 ? -16.945 -17.575 23.400 1.00 69.06 207 GLU A N 1
ATOM 1752 C CA . GLU A 1 207 ? -15.950 -16.584 22.973 1.00 69.06 207 GLU A CA 1
ATOM 1753 C C . GLU A 1 207 ? -16.658 -15.380 22.333 1.00 69.06 207 GLU A C 1
ATOM 1755 O O . GLU A 1 207 ? -16.448 -14.255 22.766 1.00 69.06 207 GLU A O 1
ATOM 1760 N N . ASP A 1 208 ? -17.598 -15.602 21.409 1.00 68.12 208 ASP A N 1
ATOM 1761 C CA . ASP A 1 208 ? -18.406 -14.546 20.784 1.00 68.12 208 ASP A CA 1
ATOM 1762 C C . ASP A 1 208 ? -19.206 -13.732 21.809 1.00 68.12 208 ASP A C 1
ATOM 1764 O O . ASP A 1 208 ? -19.266 -12.507 21.723 1.00 68.12 208 ASP A O 1
ATOM 1768 N N . ARG A 1 209 ? -19.827 -14.396 22.792 1.00 75.12 209 ARG A N 1
ATOM 1769 C CA . ARG A 1 209 ? -20.568 -13.709 23.860 1.00 75.12 209 ARG A CA 1
ATOM 1770 C C . ARG A 1 209 ? -19.656 -12.888 24.758 1.00 75.12 209 ARG A C 1
ATOM 1772 O O . ARG A 1 209 ? -19.999 -11.748 25.040 1.00 75.12 209 ARG A O 1
ATOM 1779 N N . LEU A 1 210 ? -18.521 -13.454 25.166 1.00 70.44 210 LEU A N 1
ATOM 1780 C CA . LEU A 1 210 ? -17.536 -12.758 25.987 1.00 70.44 210 LEU A CA 1
ATOM 1781 C C . LEU A 1 210 ? -17.041 -11.503 25.263 1.00 70.44 210 LEU A C 1
ATOM 1783 O O . LEU A 1 210 ? -17.069 -10.426 25.838 1.00 70.44 210 LEU A O 1
ATOM 1787 N N . LEU A 1 211 ? -16.696 -11.618 23.981 1.00 66.56 211 LEU A N 1
ATOM 1788 C CA . LEU A 1 211 ? -16.238 -10.488 23.172 1.00 66.56 211 LEU A CA 1
ATOM 1789 C C . LEU A 1 211 ? -17.308 -9.402 23.031 1.00 66.56 211 LEU A C 1
ATOM 1791 O O . LEU A 1 211 ? -17.021 -8.239 23.270 1.00 66.56 211 LEU A O 1
ATOM 1795 N N . ASN A 1 212 ? -18.559 -9.769 22.744 1.00 73.69 212 ASN A N 1
ATOM 1796 C CA . ASN A 1 212 ? -19.650 -8.792 22.668 1.00 73.69 212 ASN A CA 1
ATOM 1797 C C . ASN A 1 212 ? -19.917 -8.095 24.017 1.00 73.69 212 ASN A C 1
ATOM 1799 O O . ASN A 1 212 ? -20.288 -6.920 24.052 1.00 73.69 212 ASN A O 1
ATOM 1803 N N . GLU A 1 213 ? -19.773 -8.816 25.133 1.00 78.62 213 GLU A N 1
ATOM 1804 C CA . GLU A 1 213 ? -19.881 -8.243 26.478 1.00 78.62 213 GLU A CA 1
ATOM 1805 C C . GLU A 1 213 ? -18.726 -7.269 26.750 1.00 78.62 213 GLU A C 1
ATOM 1807 O O . GLU A 1 213 ? -18.978 -6.153 27.207 1.00 78.62 213 GLU A O 1
ATOM 1812 N N . MET A 1 214 ? -17.493 -7.643 26.397 1.00 72.69 214 MET A N 1
ATOM 1813 C CA . MET A 1 214 ? -16.307 -6.789 26.518 1.00 72.69 214 MET A CA 1
ATOM 1814 C C . MET A 1 214 ? -16.429 -5.524 25.662 1.00 72.69 214 MET A C 1
ATOM 1816 O O . MET A 1 214 ? -16.247 -4.427 26.187 1.00 72.69 214 MET A O 1
ATOM 1820 N N . ASP A 1 215 ? -16.838 -5.651 24.398 1.00 74.69 215 ASP A N 1
ATOM 1821 C CA . ASP A 1 215 ? -17.086 -4.522 23.495 1.00 74.69 215 ASP A CA 1
ATOM 1822 C C . ASP A 1 215 ? -18.151 -3.583 24.076 1.00 74.69 215 ASP A C 1
ATOM 1824 O O . ASP A 1 215 ? -17.996 -2.360 24.078 1.00 74.69 215 ASP A O 1
ATOM 1828 N N . SER A 1 216 ? -19.238 -4.139 24.627 1.00 80.81 216 SER A N 1
ATOM 1829 C CA . SER A 1 216 ? -20.293 -3.332 25.242 1.00 80.81 216 SER A CA 1
ATOM 1830 C C . SER A 1 216 ? -19.814 -2.580 26.484 1.00 80.81 216 SER A C 1
ATOM 1832 O O . SER A 1 216 ? -20.233 -1.435 26.678 1.00 80.81 216 SER A O 1
ATOM 1834 N N . GLU A 1 217 ? -19.004 -3.198 27.344 1.00 84.06 217 GLU A N 1
ATOM 1835 C CA . GLU A 1 217 ? -18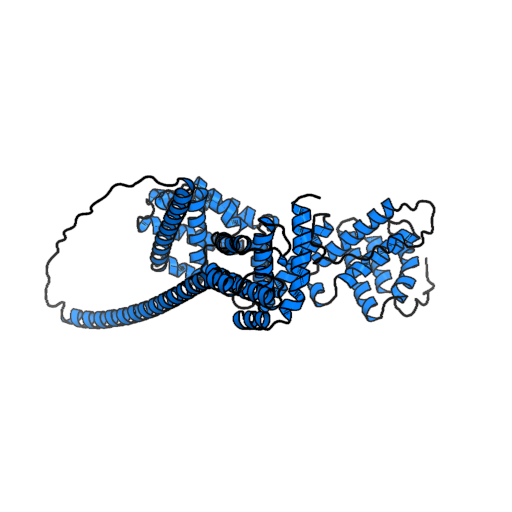.464 -2.542 28.541 1.00 84.06 217 GLU A CA 1
ATOM 1836 C C . GLU A 1 217 ? -17.409 -1.491 28.178 1.00 84.06 217 GLU A C 1
ATOM 1838 O O . GLU A 1 217 ? -17.444 -0.376 28.705 1.00 84.06 217 GLU A O 1
ATOM 1843 N N . LEU A 1 218 ? -16.546 -1.783 27.208 1.00 84.25 218 LEU A N 1
ATOM 1844 C CA . LEU A 1 218 ? -15.563 -0.844 26.681 1.00 84.25 218 LEU A CA 1
ATOM 1845 C C . LEU A 1 218 ? -16.227 0.383 26.044 1.00 84.25 218 LEU A C 1
ATOM 1847 O O . LEU A 1 218 ? -15.834 1.512 26.331 1.00 84.25 218 LEU A O 1
ATOM 1851 N N . LEU A 1 219 ? -17.285 0.201 25.250 1.00 82.81 219 LEU A N 1
ATOM 1852 C CA . LEU A 1 219 ? -18.045 1.318 24.680 1.00 82.81 219 LEU A CA 1
ATOM 1853 C C . LEU A 1 219 ? -18.693 2.188 25.764 1.00 82.81 219 LEU A C 1
ATOM 1855 O O . LEU A 1 219 ? -18.685 3.416 25.657 1.00 82.81 219 LEU A O 1
ATOM 1859 N N . LYS A 1 220 ? -19.234 1.587 26.833 1.00 88.12 220 LYS A N 1
ATOM 1860 C CA . LYS A 1 220 ? -19.756 2.352 27.983 1.00 88.12 220 LYS A CA 1
ATOM 1861 C C . LYS A 1 220 ? -18.648 3.147 28.663 1.00 88.12 220 LYS A C 1
ATOM 1863 O O . LYS A 1 220 ? -18.875 4.300 29.032 1.00 88.12 220 LYS A O 1
ATOM 1868 N N . LEU A 1 221 ? -17.473 2.545 28.822 1.00 88.31 221 LEU A N 1
ATOM 1869 C CA . LEU A 1 221 ? -16.310 3.185 29.418 1.00 88.31 221 LEU A CA 1
ATOM 1870 C C . LEU A 1 221 ? -15.815 4.363 28.569 1.00 88.31 221 LEU A C 1
ATOM 1872 O O . LEU A 1 221 ? -15.595 5.445 29.113 1.00 88.31 221 LEU A O 1
ATOM 1876 N N . ILE A 1 222 ? -15.714 4.194 27.250 1.00 89.56 222 ILE A N 1
ATOM 1877 C CA . ILE A 1 222 ? -15.342 5.268 26.320 1.00 89.56 222 ILE A CA 1
ATOM 1878 C C . ILE A 1 222 ? -16.374 6.395 26.375 1.00 89.56 222 ILE A C 1
ATOM 1880 O O . ILE A 1 222 ? -15.993 7.537 26.614 1.00 89.56 222 ILE A O 1
ATOM 1884 N N . LYS A 1 223 ? -17.679 6.096 26.290 1.00 91.06 223 LYS A N 1
ATOM 1885 C CA . LYS A 1 223 ? -18.741 7.111 26.443 1.00 91.06 223 LYS A CA 1
ATOM 1886 C C . LYS A 1 223 ? -18.672 7.832 27.793 1.00 91.06 223 LYS A C 1
ATOM 1888 O O . LYS A 1 223 ? -18.988 9.018 27.898 1.00 91.06 223 LYS A O 1
ATOM 1893 N N . ALA A 1 224 ? -18.278 7.141 28.862 1.00 93.38 224 ALA A N 1
ATOM 1894 C CA . ALA A 1 224 ? -18.059 7.779 30.156 1.00 93.38 224 ALA A CA 1
ATOM 1895 C C . ALA A 1 224 ? -16.835 8.713 30.120 1.00 93.38 224 ALA A C 1
ATOM 1897 O O . ALA A 1 224 ? -16.917 9.829 30.636 1.00 93.38 224 ALA A O 1
ATOM 1898 N N . PHE A 1 225 ? -15.749 8.300 29.462 1.00 94.44 225 PHE A N 1
ATOM 1899 C CA . PHE A 1 225 ? -14.546 9.112 29.286 1.00 94.44 225 PHE A CA 1
ATOM 1900 C C . PHE A 1 225 ? -14.791 10.342 28.405 1.00 94.44 225 PHE A C 1
ATOM 1902 O O . PHE A 1 225 ? -14.326 11.423 28.749 1.00 94.44 225 PHE A O 1
ATOM 1909 N N . GLU A 1 226 ? -15.603 10.238 27.350 1.00 93.44 226 GLU A N 1
ATOM 1910 C CA . GLU A 1 226 ? -16.029 11.367 26.504 1.00 93.44 226 GLU A CA 1
ATOM 1911 C C . GLU A 1 226 ? -16.678 12.510 27.300 1.00 93.44 226 GLU A C 1
ATOM 1913 O O . GLU A 1 226 ? -16.581 13.691 26.948 1.00 93.44 226 GLU A O 1
ATOM 1918 N N . ASN A 1 227 ? -17.338 12.163 28.407 1.00 93.88 227 ASN A N 1
ATOM 1919 C CA . ASN A 1 227 ? -17.963 13.119 29.312 1.00 93.88 227 ASN A CA 1
ATOM 1920 C C . ASN A 1 227 ? -16.987 13.699 30.355 1.00 93.88 227 ASN A C 1
ATOM 1922 O O . ASN A 1 227 ? -17.336 14.682 31.022 1.00 93.88 227 ASN A O 1
ATOM 1926 N N . ASP A 1 228 ? -15.782 13.142 30.496 1.00 95.44 228 ASP A N 1
ATOM 1927 C CA . ASP A 1 228 ? -14.741 13.640 31.394 1.00 95.44 228 ASP A CA 1
ATOM 1928 C C . ASP A 1 228 ? -14.093 14.922 30.827 1.00 95.44 228 ASP A C 1
ATOM 1930 O O . ASP A 1 228 ? -13.812 15.015 29.627 1.00 95.44 228 ASP A O 1
ATOM 1934 N N . PRO A 1 229 ? -13.805 15.944 31.657 1.00 93.44 229 PRO A N 1
ATOM 1935 C CA . PRO A 1 229 ? -13.112 17.149 31.203 1.00 93.44 229 PRO A CA 1
ATOM 1936 C C . PRO A 1 229 ? -11.781 16.884 30.483 1.00 93.44 229 PRO A C 1
ATOM 1938 O O . PRO A 1 229 ? -11.412 17.674 29.611 1.00 93.44 229 PRO A O 1
ATOM 1941 N N . LYS A 1 230 ? -11.077 15.790 30.809 1.00 90.12 230 LYS A N 1
ATOM 1942 C CA . LYS A 1 230 ? -9.813 15.397 30.169 1.00 90.12 230 LYS A CA 1
ATOM 1943 C C . LYS A 1 230 ? -9.995 15.052 28.690 1.00 90.12 230 LYS A C 1
ATOM 1945 O O . LYS A 1 230 ? -9.096 15.359 27.914 1.00 90.12 230 LYS A O 1
ATOM 1950 N N . TRP A 1 231 ? -11.142 14.504 28.275 1.00 91.31 231 TRP A N 1
ATOM 1951 C CA . TRP A 1 231 ? -11.438 14.223 26.860 1.00 91.31 231 TRP A CA 1
ATOM 1952 C C . TRP A 1 231 ? -11.407 15.489 26.006 1.00 91.31 231 TRP A C 1
ATOM 1954 O O . TRP A 1 231 ? -10.776 15.541 24.952 1.00 91.31 231 TRP A O 1
ATOM 1964 N N . ARG A 1 232 ? -12.022 16.562 26.515 1.00 88.81 232 ARG A N 1
ATOM 1965 C CA . ARG A 1 232 ? -12.155 17.839 25.796 1.00 88.81 232 ARG A CA 1
ATOM 1966 C C . ARG A 1 232 ? -10.825 18.528 25.512 1.00 88.81 232 ARG A C 1
ATOM 1968 O O . ARG A 1 232 ? -10.758 19.355 24.607 1.00 88.81 232 ARG A O 1
ATOM 1975 N N . ILE A 1 233 ? -9.790 18.225 26.297 1.00 89.38 233 ILE A N 1
ATOM 1976 C CA . ILE A 1 233 ? -8.433 18.733 26.066 1.00 89.38 233 ILE A CA 1
ATOM 1977 C C . ILE A 1 233 ? -7.896 18.165 24.748 1.00 89.38 233 ILE A C 1
ATOM 1979 O O . ILE A 1 233 ? -7.276 18.885 23.971 1.00 89.38 233 ILE A O 1
ATOM 1983 N N . PHE A 1 234 ? -8.189 16.897 24.461 1.00 86.00 234 PHE A N 1
ATOM 1984 C CA . PHE A 1 234 ? -7.684 16.201 23.281 1.00 86.00 234 PHE A CA 1
ATOM 1985 C C . PHE A 1 234 ? -8.494 16.463 22.030 1.00 86.00 234 PHE A C 1
ATOM 1987 O O . PHE A 1 234 ? -7.903 16.560 20.962 1.00 86.00 234 PHE A O 1
ATOM 1994 N N . THR A 1 235 ? -9.806 16.673 22.145 1.00 88.25 235 THR A N 1
ATOM 1995 C CA . THR A 1 235 ? -10.650 16.996 20.982 1.00 88.25 235 THR A CA 1
ATOM 1996 C C . THR A 1 235 ? -10.317 18.345 20.332 1.00 88.25 235 THR A C 1
ATOM 1998 O O . THR A 1 235 ? -10.906 18.707 19.321 1.00 88.25 235 THR A O 1
ATOM 2001 N N . GLN A 1 236 ? -9.409 19.128 20.925 1.00 87.56 236 GLN A N 1
ATOM 2002 C CA . GLN A 1 236 ? -8.837 20.328 20.305 1.00 87.56 236 GLN A CA 1
ATOM 2003 C C . GLN A 1 236 ? -7.691 20.007 19.334 1.00 87.56 236 GLN A C 1
ATOM 2005 O O . GLN A 1 236 ? -7.375 20.832 18.483 1.00 87.56 236 GLN A O 1
ATOM 2010 N N . GLN A 1 237 ? -7.049 18.847 19.493 1.00 85.44 237 GLN A N 1
ATOM 2011 C CA . GLN A 1 237 ? -5.869 18.419 18.734 1.00 85.44 237 GLN A CA 1
ATOM 2012 C C . GLN A 1 237 ? -6.151 17.200 17.849 1.00 85.44 237 GLN A C 1
ATOM 2014 O O . GLN A 1 237 ? -5.560 17.075 16.784 1.00 85.44 237 GLN A O 1
ATOM 2019 N N . PHE A 1 238 ? -7.049 16.317 18.284 1.00 89.06 238 PHE A N 1
ATOM 2020 C CA . PHE A 1 238 ? -7.396 15.068 17.619 1.00 89.06 238 PHE A CA 1
ATOM 2021 C C . PHE A 1 238 ? -8.905 14.975 17.415 1.00 89.06 238 PHE A C 1
ATOM 2023 O O . PHE A 1 238 ? -9.685 15.464 18.231 1.00 89.06 238 PHE A O 1
ATOM 2030 N N . GLU A 1 239 ? -9.330 14.308 16.347 1.00 88.50 239 GLU A N 1
ATOM 2031 C CA . GLU A 1 239 ? -10.745 14.013 16.138 1.00 88.50 239 GLU A CA 1
ATOM 2032 C C . GLU A 1 239 ? -11.258 12.998 17.172 1.00 88.50 239 GLU A C 1
ATOM 2034 O O . GLU A 1 239 ? -10.535 12.096 17.595 1.00 88.50 239 GLU A O 1
ATOM 2039 N N . SER A 1 240 ? -12.528 13.123 17.568 1.00 86.88 240 SER A N 1
ATOM 2040 C CA . SER A 1 240 ? -13.163 12.235 18.558 1.00 86.88 240 SER A CA 1
ATOM 2041 C C . SER A 1 240 ? -13.072 10.759 18.145 1.00 86.88 240 SER A C 1
ATOM 2043 O O . SER A 1 240 ? -12.687 9.915 18.950 1.00 86.88 240 SER A O 1
ATOM 2045 N N . GLU A 1 241 ? -13.337 10.469 16.863 1.00 84.31 241 GLU A N 1
ATOM 2046 C CA . GLU A 1 241 ? -13.265 9.116 16.288 1.00 84.31 241 GLU A CA 1
ATOM 2047 C C . GLU A 1 241 ? -11.847 8.529 16.389 1.00 84.31 241 GLU A C 1
ATOM 2049 O O . GLU A 1 241 ? -11.675 7.333 16.630 1.00 84.31 241 GLU A O 1
ATOM 2054 N N . TYR A 1 242 ? -10.815 9.367 16.249 1.00 85.75 242 TYR A N 1
ATOM 2055 C CA . TYR A 1 242 ? -9.427 8.935 16.381 1.00 85.75 242 TYR A CA 1
ATOM 2056 C C . TYR A 1 242 ? -9.111 8.509 17.820 1.00 85.75 242 TYR A C 1
ATOM 2058 O O . TYR A 1 242 ? -8.507 7.457 18.026 1.00 85.75 242 TYR A O 1
ATOM 2066 N N . ILE A 1 243 ? -9.560 9.277 18.818 1.00 90.12 243 ILE A N 1
ATOM 2067 C CA . ILE A 1 243 ? -9.366 8.954 20.241 1.00 90.12 243 ILE A CA 1
ATOM 2068 C C . ILE A 1 243 ? -10.132 7.674 20.620 1.00 90.12 243 ILE A C 1
ATOM 2070 O O . ILE A 1 243 ? -9.571 6.797 21.278 1.00 90.12 243 ILE A O 1
ATOM 2074 N N . GLU A 1 244 ? -11.384 7.531 20.173 1.00 89.19 244 GLU A N 1
ATOM 2075 C CA . GLU A 1 244 ? -12.188 6.312 20.362 1.00 89.19 244 GLU A CA 1
ATOM 2076 C C . GLU A 1 244 ? -11.484 5.095 19.747 1.00 89.19 244 GLU A C 1
ATOM 2078 O O . GLU A 1 244 ? -11.291 4.080 20.421 1.00 89.19 244 GLU A O 1
ATOM 2083 N N . THR A 1 245 ? -11.027 5.211 18.496 1.00 86.12 245 THR A N 1
ATOM 2084 C CA . THR A 1 245 ? -10.312 4.136 17.792 1.00 86.12 245 THR A CA 1
ATOM 2085 C C . THR A 1 245 ? -9.023 3.758 18.519 1.00 86.12 245 THR A C 1
ATOM 2087 O O . THR A 1 245 ? -8.716 2.575 18.653 1.00 86.12 245 THR A O 1
ATOM 2090 N N . LEU A 1 246 ? -8.276 4.745 19.016 1.00 90.38 246 LEU A N 1
ATOM 2091 C CA . LEU A 1 246 ? -7.044 4.544 19.773 1.00 90.38 246 LEU A CA 1
ATOM 2092 C C . LEU A 1 246 ? -7.260 3.647 20.997 1.00 90.38 246 LEU A C 1
ATOM 2094 O O . LEU A 1 246 ? -6.550 2.657 21.177 1.00 90.38 246 LEU A O 1
ATOM 2098 N N . ILE A 1 247 ? -8.240 4.008 21.824 1.00 91.50 247 ILE A N 1
ATOM 2099 C CA . ILE A 1 247 ? -8.553 3.311 23.073 1.00 91.50 247 ILE A CA 1
ATOM 2100 C C . ILE A 1 247 ? -9.116 1.925 22.768 1.00 91.50 247 ILE A C 1
ATOM 2102 O O . ILE A 1 247 ? -8.648 0.936 23.334 1.00 91.50 247 ILE A O 1
ATOM 2106 N N . THR A 1 248 ? -10.054 1.852 21.820 1.00 88.19 248 THR A N 1
ATOM 2107 C CA . THR A 1 248 ? -10.712 0.599 21.439 1.00 88.19 248 THR A CA 1
ATOM 2108 C C . THR A 1 248 ? -9.694 -0.427 20.958 1.00 88.19 248 THR A C 1
ATOM 2110 O O . THR A 1 248 ? -9.646 -1.538 21.464 1.00 88.19 248 THR A O 1
ATOM 2113 N N . ARG A 1 249 ? -8.774 -0.039 20.066 1.00 85.38 249 ARG A N 1
ATOM 2114 C CA . ARG A 1 249 ? -7.774 -0.963 19.507 1.00 85.38 249 ARG A CA 1
ATOM 2115 C C . ARG A 1 249 ? -6.805 -1.526 20.545 1.00 85.38 249 ARG A C 1
ATOM 2117 O O . ARG A 1 249 ? -6.365 -2.666 20.398 1.00 85.38 249 ARG A O 1
ATOM 2124 N N . ILE A 1 250 ? -6.447 -0.746 21.564 1.00 87.75 250 ILE A N 1
ATOM 2125 C CA . ILE A 1 250 ? -5.601 -1.233 22.662 1.00 87.75 250 ILE A CA 1
ATOM 2126 C C . ILE A 1 250 ? -6.389 -2.221 23.515 1.00 87.75 250 ILE A C 1
ATOM 2128 O O . ILE A 1 250 ? -5.897 -3.318 23.778 1.00 87.75 250 ILE A O 1
ATOM 2132 N N . ALA A 1 251 ? -7.612 -1.856 23.896 1.00 87.44 251 ALA A N 1
ATOM 2133 C CA . ALA A 1 251 ? -8.455 -2.696 24.726 1.00 87.44 251 ALA A CA 1
ATOM 2134 C C . ALA A 1 251 ? -8.817 -4.017 24.042 1.00 87.44 251 ALA A C 1
ATOM 2136 O O . ALA A 1 251 ? -8.652 -5.075 24.650 1.00 87.44 251 ALA A O 1
ATOM 2137 N N . ASP A 1 252 ? -9.183 -3.979 22.760 1.00 82.19 252 ASP A N 1
ATOM 2138 C CA . ASP A 1 252 ? -9.389 -5.169 21.938 1.00 82.19 252 ASP A CA 1
ATOM 2139 C C . ASP A 1 252 ? -8.154 -6.063 21.996 1.00 82.19 252 ASP A C 1
ATOM 2141 O O . ASP A 1 252 ? -8.247 -7.260 22.237 1.00 82.19 252 ASP A O 1
ATOM 2145 N N . LYS A 1 253 ? -6.954 -5.507 21.804 1.00 82.81 253 LYS A N 1
ATOM 2146 C CA . LYS A 1 253 ? -5.751 -6.333 21.710 1.00 82.81 253 LYS A CA 1
ATOM 2147 C C . LYS A 1 253 ? -5.377 -6.981 23.040 1.00 82.81 253 LYS A C 1
ATOM 2149 O O . LYS A 1 253 ? -5.003 -8.159 23.024 1.00 82.81 253 LYS A O 1
ATOM 2154 N N . MET A 1 254 ? -5.516 -6.249 24.144 1.00 86.12 254 MET A N 1
ATOM 2155 C CA . MET A 1 254 ? -5.366 -6.786 25.500 1.00 86.12 254 MET A CA 1
ATOM 2156 C C . MET A 1 254 ? -6.328 -7.957 25.724 1.00 86.12 254 MET A C 1
ATOM 2158 O O . MET A 1 254 ? -5.911 -9.063 26.066 1.00 86.12 254 MET A O 1
ATOM 2162 N N . SER A 1 255 ? -7.592 -7.750 25.368 1.00 80.81 255 SER A N 1
ATOM 2163 C CA . SER A 1 255 ? -8.666 -8.738 25.476 1.00 80.81 255 SER A CA 1
ATOM 2164 C C . SER A 1 255 ? -8.427 -9.976 24.607 1.00 80.81 255 SER A C 1
ATOM 2166 O O . SER A 1 255 ? -8.508 -11.110 25.067 1.00 80.81 255 SER A O 1
ATOM 2168 N N . PHE A 1 256 ? -8.088 -9.788 23.333 1.00 75.06 256 PHE A N 1
ATOM 2169 C CA . PHE A 1 256 ? -7.950 -10.878 22.367 1.00 75.06 256 PHE A CA 1
ATOM 2170 C C . PHE A 1 256 ? -6.651 -11.669 22.522 1.00 75.06 256 PHE A C 1
ATOM 2172 O O . PHE A 1 256 ? -6.640 -12.869 22.263 1.00 75.06 256 PHE A O 1
ATOM 2179 N N . THR A 1 257 ? -5.545 -11.007 22.871 1.00 76.25 257 THR A N 1
ATOM 2180 C CA . THR A 1 257 ? -4.208 -11.636 22.853 1.00 76.25 257 THR A CA 1
ATOM 2181 C C . THR A 1 257 ? -3.805 -12.151 24.216 1.00 76.25 257 THR A C 1
ATOM 2183 O O . THR A 1 257 ? -3.209 -13.220 24.308 1.00 76.25 257 THR A O 1
ATOM 2186 N N . PHE A 1 258 ? -4.117 -11.384 25.256 1.00 80.12 258 PHE A N 1
ATOM 2187 C CA . PHE A 1 258 ? -3.742 -11.713 26.624 1.00 80.12 258 PHE A CA 1
ATOM 2188 C C . PHE A 1 258 ? -4.920 -12.302 27.405 1.00 80.12 258 PHE A C 1
ATOM 2190 O O . PHE A 1 258 ? -4.708 -12.866 28.472 1.00 80.12 258 PHE A O 1
ATOM 2197 N N . HIS A 1 259 ? -6.136 -12.272 26.837 1.00 79.88 259 HIS A N 1
ATOM 2198 C CA . HIS A 1 259 ? -7.357 -12.742 27.498 1.00 79.88 259 HIS A CA 1
ATOM 2199 C C . HIS A 1 259 ? -7.623 -12.004 28.813 1.00 79.88 259 HIS A C 1
ATOM 2201 O O . HIS A 1 259 ? -8.128 -12.593 29.766 1.00 79.88 259 HIS A O 1
ATOM 2207 N N . GLU A 1 260 ? -7.270 -10.716 28.848 1.00 80.50 260 GLU A N 1
ATOM 2208 C CA . GLU A 1 260 ? -7.387 -9.865 30.027 1.00 80.50 260 GLU A CA 1
ATOM 2209 C C . GLU A 1 260 ? -8.534 -8.869 29.865 1.00 80.50 260 GLU A C 1
ATOM 2211 O O . GLU A 1 260 ? -8.558 -8.067 28.927 1.00 80.50 260 GLU A O 1
ATOM 2216 N N . ASP A 1 261 ? -9.453 -8.886 30.827 1.00 79.44 261 ASP A N 1
ATOM 2217 C CA . ASP A 1 261 ? -10.415 -7.804 31.025 1.00 79.44 261 ASP A CA 1
ATOM 2218 C C . ASP A 1 261 ? -9.678 -6.494 31.384 1.00 79.44 261 ASP A C 1
ATOM 2220 O O . ASP A 1 261 ? -8.573 -6.550 31.937 1.00 79.44 261 ASP A O 1
ATOM 2224 N N . PRO A 1 262 ? -10.266 -5.304 31.139 1.00 78.25 262 PRO A N 1
ATOM 2225 C CA . PRO A 1 262 ? -9.662 -4.022 31.514 1.00 78.25 262 PRO A CA 1
ATOM 2226 C C . PRO A 1 262 ? -9.143 -3.958 32.954 1.00 78.25 262 PRO A C 1
ATOM 2228 O O . PRO A 1 262 ? -8.082 -3.394 33.201 1.00 78.25 262 PRO A O 1
ATOM 2231 N N . ASP A 1 263 ? -9.823 -4.596 33.909 1.00 83.81 263 ASP A N 1
ATOM 2232 C CA . ASP A 1 263 ? -9.410 -4.616 35.316 1.00 83.81 263 ASP A CA 1
ATOM 2233 C C . ASP A 1 263 ? -8.228 -5.565 35.621 1.00 83.81 263 ASP A C 1
ATOM 2235 O O . ASP A 1 263 ? -7.659 -5.516 36.722 1.00 83.81 263 ASP A O 1
ATOM 2239 N N . GLN A 1 264 ? -7.833 -6.395 34.652 1.00 88.88 264 GLN A N 1
ATOM 2240 C CA . GLN A 1 264 ? -6.776 -7.406 34.748 1.00 88.88 264 GLN A CA 1
ATOM 2241 C C . GLN A 1 264 ? -5.493 -7.033 34.002 1.00 88.88 264 GLN A C 1
ATOM 2243 O O . GLN A 1 264 ? -4.453 -7.601 34.330 1.00 88.88 264 GLN A O 1
ATOM 2248 N N . TRP A 1 265 ? -5.539 -6.054 33.092 1.00 91.56 265 TRP A N 1
ATOM 2249 C CA . TRP A 1 265 ? -4.419 -5.654 32.229 1.00 91.56 265 TRP A CA 1
ATOM 2250 C C . TRP A 1 265 ? -3.081 -5.597 32.944 1.00 91.56 265 TRP A C 1
ATOM 2252 O O . TRP A 1 265 ? -2.927 -4.787 33.854 1.00 91.56 265 TRP A O 1
ATOM 2262 N N . ASP A 1 266 ? -2.086 -6.385 32.553 1.00 94.50 266 ASP A N 1
ATOM 2263 C CA . ASP A 1 266 ? -0.751 -6.314 33.151 1.00 94.50 266 ASP A CA 1
ATOM 2264 C C . ASP A 1 266 ? 0.249 -5.407 32.413 1.00 94.50 266 ASP A C 1
ATOM 2266 O O . ASP A 1 266 ? -0.005 -4.897 31.323 1.00 94.50 266 ASP A O 1
ATOM 2270 N N . GLU A 1 267 ? 1.377 -5.099 33.071 1.00 96.62 267 GLU A N 1
ATOM 2271 C CA . GLU A 1 267 ? 2.386 -4.210 32.481 1.00 96.62 267 GLU A CA 1
ATOM 2272 C C . GLU A 1 267 ? 3.046 -4.828 31.244 1.00 96.62 267 GLU A C 1
ATOM 2274 O O . GLU A 1 267 ? 3.469 -4.086 30.358 1.00 96.62 267 GLU A O 1
ATOM 2279 N N . GLU A 1 268 ? 3.179 -6.154 31.193 1.00 94.75 268 GLU A N 1
ATOM 2280 C CA . GLU A 1 268 ? 3.868 -6.860 30.116 1.00 94.75 268 GLU A CA 1
ATOM 2281 C C . GLU A 1 268 ? 2.990 -6.903 28.865 1.00 94.75 268 GLU A C 1
ATOM 2283 O O . GLU A 1 268 ? 3.416 -6.432 27.806 1.00 94.75 268 GLU A O 1
ATOM 2288 N N . GLY A 1 269 ? 1.745 -7.362 29.000 1.00 93.19 269 GLY A N 1
ATOM 2289 C CA . GLY A 1 269 ? 0.760 -7.394 27.927 1.00 93.19 269 GLY A CA 1
ATOM 2290 C C . GLY A 1 269 ? 0.469 -6.004 27.371 1.00 93.19 269 GLY A C 1
ATOM 2291 O O . GLY A 1 269 ? 0.432 -5.810 26.150 1.00 93.19 269 GLY A O 1
ATOM 2292 N N . PHE A 1 270 ? 0.381 -4.996 28.244 1.00 95.44 270 PHE A N 1
ATOM 2293 C CA . PHE A 1 270 ? 0.194 -3.609 27.822 1.00 95.44 270 PHE A CA 1
ATOM 2294 C C . PHE A 1 270 ? 1.403 -3.075 27.038 1.00 95.44 270 PHE A C 1
ATOM 2296 O O . PHE A 1 270 ? 1.242 -2.470 25.974 1.00 95.44 270 PHE A O 1
ATOM 2303 N N . GLN A 1 271 ? 2.631 -3.338 27.498 1.00 95.62 271 GLN A N 1
ATOM 2304 C CA . GLN A 1 271 ? 3.843 -2.929 26.778 1.00 95.62 271 GLN A CA 1
ATOM 2305 C C . GLN A 1 271 ? 3.999 -3.649 25.434 1.00 95.62 271 GLN A C 1
ATOM 2307 O O . GLN A 1 271 ? 4.360 -3.003 24.447 1.00 95.62 271 GLN A O 1
ATOM 2312 N N . GLU A 1 272 ? 3.726 -4.953 25.360 1.00 91.75 272 GLU A N 1
ATOM 2313 C CA . GLU A 1 272 ? 3.812 -5.703 24.102 1.00 91.75 272 GLU A CA 1
ATOM 2314 C C . GLU A 1 272 ? 2.714 -5.275 23.112 1.00 91.75 272 GLU A C 1
ATOM 2316 O O . GLU A 1 272 ? 3.002 -5.123 21.921 1.00 91.75 272 GLU A O 1
ATOM 2321 N N . THR A 1 273 ? 1.505 -4.952 23.589 1.00 92.12 273 THR A N 1
ATOM 2322 C CA . THR A 1 273 ? 0.441 -4.340 22.769 1.00 92.12 273 THR A CA 1
ATOM 2323 C C . THR A 1 273 ? 0.896 -3.011 22.162 1.00 92.12 273 THR A C 1
ATOM 2325 O O . THR A 1 273 ? 0.729 -2.783 20.960 1.00 92.12 273 THR A O 1
ATOM 2328 N N . LEU A 1 274 ? 1.534 -2.147 22.956 1.00 93.88 274 LEU A N 1
ATOM 2329 C CA . LEU A 1 274 ? 2.046 -0.860 22.478 1.00 93.88 274 LEU A CA 1
ATOM 2330 C C . LEU A 1 274 ? 3.252 -0.997 21.535 1.00 93.88 274 LEU A C 1
ATOM 2332 O O . LEU A 1 274 ? 3.435 -0.219 20.600 1.00 93.88 274 LEU A O 1
ATOM 2336 N N . LYS A 1 275 ? 4.107 -1.985 21.767 1.00 89.19 275 LYS A N 1
ATOM 2337 C CA . LYS A 1 275 ? 5.304 -2.194 20.953 1.00 89.19 275 LYS A CA 1
ATOM 2338 C C . LYS A 1 275 ? 4.976 -2.756 19.575 1.00 89.19 275 LYS A C 1
ATOM 2340 O O . LYS A 1 275 ? 5.510 -2.255 18.593 1.00 89.19 275 LYS A O 1
ATOM 2345 N N . TRP A 1 276 ? 4.142 -3.790 19.502 1.00 81.19 276 TRP A N 1
ATOM 2346 C CA . TRP A 1 276 ? 3.840 -4.455 18.235 1.00 81.19 276 TRP A CA 1
ATOM 2347 C C . TRP A 1 276 ? 2.637 -3.837 17.555 1.00 81.19 276 TRP A C 1
ATOM 2349 O O . TRP A 1 276 ? 2.754 -3.366 16.433 1.00 81.19 276 TRP A O 1
ATOM 2359 N N . ARG A 1 277 ? 1.484 -3.792 18.224 1.00 77.81 277 ARG A N 1
ATOM 2360 C CA . ARG A 1 277 ? 0.258 -3.417 17.519 1.00 77.81 277 ARG A CA 1
ATOM 2361 C C . ARG A 1 277 ? 0.212 -1.912 17.263 1.00 77.81 277 ARG A C 1
ATOM 2363 O O . ARG A 1 277 ? -0.017 -1.394 16.170 1.00 77.81 277 ARG A O 1
ATOM 2370 N N . PHE A 1 278 ? 0.485 -1.178 18.328 1.00 82.75 278 PHE A N 1
ATOM 2371 C CA . PHE A 1 278 ? 0.357 0.263 18.307 1.00 82.75 278 PHE A CA 1
ATOM 2372 C C . PHE A 1 278 ? 1.409 0.915 17.392 1.00 82.75 278 PHE A C 1
ATOM 2374 O O . PHE A 1 278 ? 1.065 1.716 16.525 1.00 82.75 278 PHE A O 1
ATOM 2381 N N . ALA A 1 279 ? 2.676 0.503 17.487 1.00 88.00 279 ALA A N 1
ATOM 2382 C CA . ALA A 1 279 ? 3.714 1.040 16.611 1.00 88.00 279 ALA A CA 1
ATOM 2383 C C . ALA A 1 279 ? 3.556 0.613 15.138 1.00 88.00 279 ALA A C 1
ATOM 2385 O O . ALA A 1 279 ? 3.869 1.417 14.255 1.00 88.00 279 ALA A O 1
ATOM 2386 N N . LEU A 1 280 ? 3.073 -0.606 14.853 1.00 85.19 280 LEU A N 1
ATOM 2387 C CA . LEU A 1 280 ? 3.112 -1.171 13.498 1.00 85.19 280 LEU A CA 1
ATOM 2388 C C . LEU A 1 280 ? 1.821 -1.012 12.686 1.00 85.19 280 LEU A C 1
ATOM 2390 O O . LEU A 1 280 ? 1.938 -0.851 11.469 1.00 85.19 280 LEU A O 1
ATOM 2394 N N . GLU A 1 281 ? 0.628 -1.007 13.300 1.00 80.81 281 GLU A N 1
ATOM 2395 C CA . GLU A 1 281 ? -0.637 -0.900 12.540 1.00 80.81 281 GLU A CA 1
ATOM 2396 C C . GLU A 1 281 ? -1.421 0.388 12.756 1.00 80.81 281 GLU A C 1
ATOM 2398 O O . GLU A 1 281 ? -2.184 0.771 11.876 1.00 80.81 281 GLU A O 1
ATOM 2403 N N . MET A 1 282 ? -1.287 1.074 13.892 1.00 87.62 282 MET A N 1
ATOM 2404 C CA . MET A 1 282 ? -2.091 2.280 14.110 1.00 87.62 282 MET A CA 1
ATOM 2405 C C . MET A 1 282 ? -1.619 3.425 13.204 1.00 87.62 282 MET A C 1
ATOM 2407 O O . MET A 1 282 ? -0.423 3.716 13.122 1.00 87.62 282 MET A O 1
ATOM 2411 N N . ASN A 1 283 ? -2.570 4.099 12.555 1.00 89.50 283 ASN A N 1
ATOM 2412 C CA . ASN A 1 283 ? -2.349 5.064 11.470 1.00 89.50 283 ASN A CA 1
ATOM 2413 C C . ASN A 1 283 ? -1.922 6.464 11.945 1.00 89.50 283 ASN A C 1
ATOM 2415 O O . ASN A 1 283 ? -2.491 7.470 11.521 1.00 89.50 283 ASN A O 1
ATOM 2419 N N . TYR A 1 284 ? -0.916 6.538 12.816 1.00 90.25 284 TYR A N 1
ATOM 2420 C CA . TYR A 1 284 ? -0.361 7.797 13.310 1.00 90.25 284 TYR A CA 1
ATOM 2421 C C . TYR A 1 284 ? 1.131 7.944 12.997 1.00 90.25 284 TYR A C 1
ATOM 2423 O O . TYR A 1 284 ? 1.873 6.957 12.883 1.00 90.25 284 TYR A O 1
ATOM 2431 N N . PHE A 1 285 ? 1.552 9.194 12.847 1.00 91.44 285 PHE A N 1
ATOM 2432 C CA . PHE A 1 285 ? 2.915 9.621 12.580 1.00 91.44 285 PHE A CA 1
ATOM 2433 C C . PHE A 1 285 ? 3.742 9.744 13.864 1.00 91.44 285 PHE A C 1
ATOM 2435 O O . PHE A 1 285 ? 3.234 9.838 14.981 1.00 91.44 285 PHE A O 1
ATOM 2442 N N . LEU A 1 286 ? 5.066 9.755 13.711 1.00 94.25 286 LEU A N 1
ATOM 2443 C CA . LEU A 1 286 ? 6.000 9.848 14.833 1.00 94.25 286 LEU A CA 1
ATOM 2444 C C . LEU A 1 286 ? 5.809 11.117 15.683 1.00 94.25 286 LEU A C 1
ATOM 2446 O O . LEU A 1 286 ? 5.973 11.072 16.903 1.00 94.25 286 LEU A O 1
ATOM 2450 N N . ASP A 1 287 ? 5.473 12.238 15.056 1.00 95.12 287 ASP A N 1
ATOM 2451 C CA . ASP A 1 287 ? 5.209 13.525 15.703 1.00 95.12 287 ASP A CA 1
ATOM 2452 C C . ASP A 1 287 ? 3.872 13.561 16.462 1.00 95.12 287 ASP A C 1
ATOM 2454 O O . ASP A 1 287 ? 3.732 14.347 17.397 1.00 95.12 287 ASP A O 1
ATOM 2458 N N . GLU A 1 288 ? 2.939 12.656 16.153 1.00 93.94 288 GLU A N 1
ATOM 2459 C CA . GLU A 1 288 ? 1.674 12.481 16.884 1.00 93.94 288 GLU A CA 1
ATOM 2460 C C . GLU A 1 288 ? 1.853 11.666 18.188 1.00 93.94 288 GLU A C 1
ATOM 2462 O O . GLU A 1 288 ? 0.998 11.717 19.080 1.00 93.94 288 GLU A O 1
ATOM 2467 N N . LEU A 1 289 ? 2.980 10.949 18.351 1.00 95.38 289 LEU A N 1
ATOM 2468 C CA . LEU A 1 289 ? 3.245 10.069 19.502 1.00 95.38 289 LEU A CA 1
ATOM 2469 C C . LEU A 1 289 ? 3.114 10.759 20.879 1.00 95.38 289 LEU A C 1
ATOM 2471 O O . LEU A 1 289 ? 2.564 10.131 21.785 1.00 95.38 289 LEU A O 1
ATOM 2475 N N . PRO A 1 290 ? 3.573 12.009 21.101 1.00 95.75 290 PRO A N 1
ATOM 2476 C CA . PRO A 1 290 ? 3.393 12.681 22.388 1.00 95.75 290 PRO A CA 1
ATOM 2477 C C . PRO A 1 290 ? 1.920 12.905 22.753 1.00 95.75 290 PRO A C 1
ATOM 2479 O O . PRO A 1 290 ? 1.533 12.677 23.900 1.00 95.75 290 PRO A O 1
ATOM 2482 N N . GLY A 1 291 ? 1.088 13.314 21.788 1.00 94.50 291 GLY A N 1
ATOM 2483 C CA . GLY A 1 291 ? -0.342 13.538 22.018 1.00 94.50 291 GLY A CA 1
ATOM 2484 C C . GLY A 1 291 ? -1.076 12.231 22.301 1.00 94.50 291 GLY A C 1
ATOM 2485 O O . GLY A 1 291 ? -1.823 12.127 23.271 1.00 94.50 291 GLY A O 1
ATOM 2486 N N . VAL A 1 292 ? -0.751 11.193 21.534 1.00 94.12 292 VAL A N 1
ATOM 2487 C CA . VAL A 1 292 ? -1.188 9.815 21.779 1.00 94.12 292 VAL A CA 1
ATOM 2488 C C . VAL A 1 292 ? -0.818 9.332 23.186 1.00 94.12 292 VAL A C 1
ATOM 2490 O O . VAL A 1 292 ? -1.672 8.827 23.914 1.00 94.12 292 VAL A O 1
ATOM 2493 N N . ALA A 1 293 ? 0.436 9.509 23.607 1.00 95.75 293 ALA A N 1
ATOM 2494 C CA . ALA A 1 293 ? 0.886 9.103 24.935 1.00 95.75 293 ALA A CA 1
ATOM 2495 C C . ALA A 1 293 ? 0.117 9.833 26.045 1.00 95.75 293 ALA A C 1
ATOM 2497 O O . ALA A 1 293 ? -0.192 9.243 27.081 1.00 95.75 293 ALA A O 1
ATOM 2498 N N . GLN A 1 294 ? -0.204 11.111 25.837 1.00 95.75 294 GLN A N 1
ATOM 2499 C CA . GLN A 1 294 ? -0.992 11.891 26.785 1.00 95.75 294 GLN A CA 1
ATOM 2500 C C . GLN A 1 294 ? -2.449 11.412 26.853 1.00 95.75 294 GLN A C 1
ATOM 2502 O O . GLN A 1 294 ? -2.990 11.320 27.958 1.00 95.75 294 GLN A O 1
ATOM 2507 N N . ILE A 1 295 ? -3.065 11.064 25.714 1.00 95.44 295 ILE A N 1
ATOM 2508 C CA . ILE A 1 295 ? -4.411 10.465 25.661 1.00 95.44 295 ILE A CA 1
ATOM 2509 C C . ILE A 1 295 ? -4.453 9.205 26.522 1.00 95.44 295 ILE A C 1
ATOM 2511 O O . ILE A 1 295 ? -5.296 9.103 27.412 1.00 95.44 295 ILE A O 1
ATOM 2515 N N . LEU A 1 296 ? -3.507 8.284 26.318 1.00 95.75 296 LEU A N 1
ATOM 2516 C CA . LEU A 1 296 ? -3.466 7.017 27.050 1.00 95.75 296 LEU A CA 1
ATOM 2517 C C . LEU A 1 296 ? -3.224 7.214 28.552 1.00 95.75 296 LEU A C 1
ATOM 2519 O O . LEU A 1 296 ? -3.889 6.578 29.365 1.00 95.75 296 LEU A O 1
ATOM 2523 N N . GLN A 1 297 ? -2.339 8.135 28.949 1.00 96.62 297 GLN A N 1
ATOM 2524 C CA . GLN A 1 297 ? -2.141 8.460 30.370 1.00 96.62 297 GLN A CA 1
ATOM 2525 C C . GLN A 1 297 ? -3.409 9.018 31.028 1.00 96.62 297 GLN A C 1
ATOM 2527 O O . GLN A 1 297 ? -3.718 8.677 32.176 1.00 96.62 297 GLN A O 1
ATOM 2532 N N . ASN A 1 298 ? -4.144 9.878 30.321 1.00 95.94 298 ASN A N 1
ATOM 2533 C CA . ASN A 1 298 ? -5.382 10.459 30.833 1.00 95.94 298 ASN A CA 1
ATOM 2534 C C . ASN A 1 298 ? -6.514 9.434 30.882 1.00 95.94 298 ASN A C 1
ATOM 2536 O O . ASN A 1 298 ? -7.276 9.452 31.846 1.00 95.94 298 ASN A O 1
ATOM 2540 N N . PHE A 1 299 ? -6.589 8.537 29.899 1.00 95.69 299 PHE A N 1
ATOM 2541 C CA . PHE A 1 299 ? -7.533 7.426 29.901 1.00 95.69 299 PHE A CA 1
ATOM 2542 C C . PHE A 1 299 ? -7.285 6.490 31.092 1.00 95.69 299 PHE A C 1
ATOM 2544 O O . PHE A 1 299 ? -8.183 6.306 31.906 1.00 95.69 299 PHE A O 1
ATOM 2551 N N . LEU A 1 300 ? -6.044 6.032 31.302 1.00 96.06 300 LEU A N 1
ATOM 2552 C CA . LEU A 1 300 ? -5.681 5.202 32.463 1.00 96.06 300 LEU A CA 1
ATOM 2553 C C . LEU A 1 300 ? -5.969 5.910 33.798 1.00 96.06 300 LEU A C 1
ATOM 2555 O O . LEU A 1 300 ? -6.419 5.295 34.763 1.00 96.06 300 LEU A O 1
ATOM 2559 N N . THR A 1 301 ? -5.727 7.224 33.869 1.00 96.12 301 THR A N 1
ATOM 2560 C CA . THR A 1 301 ? -6.068 8.025 35.057 1.00 96.12 301 THR A CA 1
ATOM 2561 C C . THR A 1 301 ? -7.575 8.039 35.298 1.00 96.12 301 THR A C 1
ATOM 2563 O O . THR A 1 301 ? -8.006 7.811 36.426 1.00 96.12 301 THR A O 1
ATOM 2566 N N . PHE A 1 302 ? -8.367 8.270 34.249 1.00 95.75 302 PHE A N 1
ATOM 2567 C CA . PHE A 1 302 ? -9.822 8.226 34.319 1.00 95.75 302 PHE A CA 1
ATOM 2568 C C . PHE A 1 302 ? -10.316 6.855 34.793 1.00 95.75 302 PHE A C 1
ATOM 2570 O O . PHE A 1 302 ? -11.075 6.800 35.758 1.00 95.75 302 PHE A O 1
ATOM 2577 N N . GLU A 1 303 ? -9.831 5.755 34.213 1.00 94.31 303 GLU A N 1
ATOM 2578 C CA . GLU A 1 303 ? -10.200 4.397 34.634 1.00 94.31 303 GLU A CA 1
ATOM 2579 C C . GLU A 1 303 ? -9.930 4.146 36.124 1.00 94.31 303 GLU A C 1
ATOM 2581 O O . GLU A 1 303 ? -10.753 3.531 36.809 1.00 94.31 303 GLU A O 1
ATOM 2586 N N . GLY A 1 304 ? -8.809 4.662 36.641 1.00 95.62 304 GLY A N 1
ATOM 2587 C CA . GLY A 1 304 ? -8.473 4.619 38.064 1.00 95.62 304 GLY A CA 1
ATOM 2588 C C . GLY A 1 304 ? -9.414 5.444 38.951 1.00 95.62 304 GLY A C 1
ATOM 2589 O O . GLY A 1 304 ? -9.749 5.021 40.058 1.00 95.62 304 GLY A O 1
ATOM 2590 N N . GLU A 1 305 ? -9.853 6.614 38.480 1.00 95.25 305 GLU A N 1
ATOM 2591 C CA . GLU A 1 305 ? -10.766 7.516 39.198 1.00 95.25 305 GLU A CA 1
ATOM 2592 C C . GLU A 1 305 ? -12.205 6.983 39.242 1.00 95.25 305 GLU A C 1
ATOM 2594 O O . GLU A 1 305 ? -12.866 7.080 40.279 1.00 95.25 305 GLU A O 1
ATOM 2599 N N . VAL A 1 306 ? -12.692 6.408 38.137 1.00 93.56 306 VAL A N 1
ATOM 2600 C CA . VAL A 1 306 ? -14.051 5.844 38.044 1.00 93.56 306 VAL A CA 1
ATOM 2601 C C . VAL A 1 306 ? -14.146 4.390 38.518 1.00 93.56 306 VAL A C 1
ATOM 2603 O O . VAL A 1 306 ? -15.248 3.854 38.630 1.00 93.56 306 VAL A O 1
ATOM 2606 N N . GLY A 1 307 ? -13.013 3.772 38.864 1.00 92.38 307 GLY A N 1
ATOM 2607 C CA . GLY A 1 307 ? -12.947 2.465 39.516 1.00 92.38 307 GLY A CA 1
ATOM 2608 C C . GLY A 1 307 ? -13.029 1.260 38.577 1.00 92.38 307 GLY A C 1
ATOM 2609 O O . GLY A 1 307 ? -13.280 0.159 39.063 1.00 92.38 307 GLY A O 1
ATOM 2610 N N . TYR A 1 308 ? -12.811 1.452 37.272 1.00 89.06 308 TYR A N 1
ATOM 2611 C CA . TYR A 1 308 ? -12.625 0.345 36.320 1.00 89.06 308 TYR A CA 1
ATOM 2612 C C . TYR A 1 308 ? -11.244 -0.295 36.489 1.00 89.06 308 TYR A C 1
ATOM 2614 O O . TYR A 1 308 ? -11.110 -1.512 36.425 1.00 89.06 308 TYR A O 1
ATOM 2622 N N . LEU A 1 309 ? -10.237 0.516 36.825 1.00 93.00 309 LEU A N 1
ATOM 2623 C CA . LEU A 1 309 ? -8.930 0.059 37.281 1.00 93.00 309 LEU A CA 1
ATOM 2624 C C . LEU A 1 309 ? -8.732 0.410 38.755 1.00 93.00 309 LEU A C 1
ATOM 2626 O O . LEU A 1 309 ? -9.164 1.454 39.245 1.00 93.00 309 LEU A O 1
ATOM 2630 N N . LYS A 1 310 ? -7.995 -0.431 39.488 1.00 94.69 310 LYS A N 1
ATOM 2631 C CA . LYS A 1 310 ? -7.489 -0.024 40.808 1.00 94.69 310 LYS A CA 1
ATOM 2632 C C . LYS A 1 310 ? -6.513 1.149 40.615 1.00 94.69 310 LYS A C 1
ATOM 2634 O O . LYS A 1 310 ? -5.629 1.028 39.768 1.00 94.69 310 LYS A O 1
ATOM 2639 N N . PRO A 1 311 ? -6.551 2.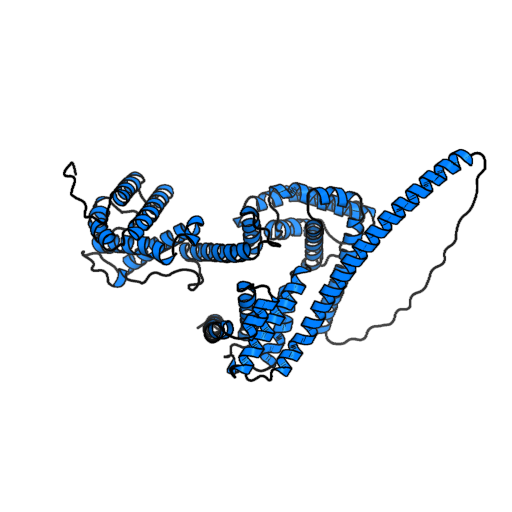218 41.435 1.00 95.81 311 PRO A N 1
ATOM 2640 C CA . PRO A 1 311 ? -5.669 3.378 41.255 1.00 95.81 311 PRO A CA 1
ATOM 2641 C C . PRO A 1 311 ? -4.174 3.032 41.171 1.00 95.81 311 PRO A C 1
ATOM 2643 O O . PRO A 1 311 ? -3.457 3.557 40.326 1.00 95.81 311 PRO A O 1
ATOM 2646 N N . ALA A 1 312 ? -3.707 2.089 41.999 1.00 95.56 312 ALA A N 1
ATOM 2647 C CA . ALA A 1 312 ? -2.320 1.621 41.966 1.00 95.56 312 ALA A CA 1
ATOM 2648 C C . ALA A 1 312 ? -1.958 0.914 40.647 1.00 95.56 312 ALA A C 1
ATOM 2650 O O . ALA A 1 312 ? -0.831 1.023 40.173 1.00 95.56 312 ALA A O 1
ATOM 2651 N N . LYS A 1 313 ? -2.921 0.207 40.048 1.00 95.69 313 LYS A N 1
ATOM 2652 C CA . LYS A 1 313 ? -2.747 -0.490 38.776 1.00 95.69 313 LYS A CA 1
ATOM 2653 C C . LYS A 1 313 ? -2.720 0.495 37.607 1.00 95.69 313 LYS A C 1
ATOM 2655 O O . LYS A 1 313 ? -1.816 0.416 36.787 1.00 95.69 313 LYS A O 1
ATOM 2660 N N . ALA A 1 314 ? -3.633 1.467 37.593 1.00 96.38 314 ALA A N 1
ATOM 2661 C CA . ALA A 1 314 ? -3.615 2.566 36.629 1.00 96.38 314 ALA A CA 1
ATOM 2662 C C . ALA A 1 314 ? -2.280 3.333 36.657 1.00 96.38 314 ALA A C 1
ATOM 2664 O O . ALA A 1 314 ? -1.713 3.634 35.609 1.00 96.38 314 ALA A O 1
ATOM 2665 N N . GLU A 1 315 ? -1.736 3.617 37.846 1.00 97.56 315 GLU A N 1
ATOM 2666 C CA . GLU A 1 315 ? -0.416 4.248 37.974 1.00 97.56 315 GLU A CA 1
ATOM 2667 C C . GLU A 1 315 ? 0.710 3.361 37.426 1.00 97.56 315 GLU A C 1
ATOM 2669 O O . GLU A 1 315 ? 1.533 3.834 36.646 1.00 97.56 315 GLU A O 1
ATOM 2674 N N . SER A 1 316 ? 0.709 2.071 37.763 1.00 97.38 316 SER A N 1
ATOM 2675 C CA . SER A 1 316 ? 1.660 1.083 37.231 1.00 97.38 316 SER A CA 1
ATOM 2676 C C . SER A 1 316 ? 1.632 1.022 35.693 1.00 97.38 316 SER A C 1
ATOM 2678 O O . SER A 1 316 ? 2.682 1.147 35.059 1.00 97.38 316 SER A O 1
ATOM 2680 N N . LEU A 1 317 ? 0.449 0.978 35.068 1.00 97.31 317 LEU A N 1
ATOM 2681 C CA . LEU A 1 317 ? 0.310 0.994 33.605 1.00 97.31 317 LEU A CA 1
ATOM 2682 C C . LEU A 1 317 ? 0.785 2.313 32.968 1.00 97.31 317 LEU A C 1
ATOM 2684 O O . LEU A 1 317 ? 1.388 2.297 31.893 1.00 97.31 317 LEU A O 1
ATOM 2688 N N . LYS A 1 318 ? 0.604 3.463 33.632 1.00 97.88 318 LYS A N 1
ATOM 2689 C CA . LYS A 1 318 ? 1.168 4.744 33.161 1.00 97.88 318 LYS A CA 1
ATOM 2690 C C . LYS A 1 318 ? 2.696 4.748 33.196 1.00 97.88 318 LYS A C 1
ATOM 2692 O O . LYS A 1 318 ? 3.326 5.230 32.256 1.00 97.88 318 LYS A O 1
ATOM 2697 N N . GLN A 1 319 ? 3.307 4.188 34.239 1.00 98.06 319 GLN A N 1
ATOM 2698 C CA . GLN A 1 319 ? 4.766 4.046 34.297 1.00 98.06 319 GLN A CA 1
ATOM 2699 C C . GLN A 1 319 ? 5.275 3.076 33.220 1.00 98.06 319 GLN A C 1
ATOM 2701 O O . GLN A 1 319 ? 6.278 3.357 32.556 1.00 98.06 319 GLN A O 1
ATOM 2706 N N . ALA A 1 320 ? 4.549 1.981 32.977 1.00 97.69 320 ALA A N 1
ATOM 2707 C CA . ALA A 1 320 ? 4.817 1.055 31.879 1.00 97.69 320 ALA A CA 1
ATOM 2708 C C . ALA A 1 320 ? 4.751 1.746 30.503 1.00 97.69 320 ALA A C 1
ATOM 2710 O O . ALA A 1 320 ? 5.654 1.553 29.685 1.00 97.69 320 ALA A O 1
ATOM 2711 N N . LEU A 1 321 ? 3.754 2.613 30.273 1.00 97.38 321 LEU A N 1
ATOM 2712 C CA . LEU A 1 321 ? 3.657 3.450 29.072 1.00 97.38 321 LEU A CA 1
ATOM 2713 C C . LEU A 1 321 ? 4.912 4.315 28.899 1.00 97.38 321 LEU A C 1
ATOM 2715 O O . LEU A 1 321 ? 5.581 4.231 27.872 1.00 97.38 321 LEU A O 1
ATOM 2719 N N . ILE A 1 322 ? 5.283 5.102 29.913 1.00 97.56 322 ILE A N 1
ATOM 2720 C CA . ILE A 1 322 ? 6.467 5.979 29.859 1.00 97.56 322 ILE A CA 1
ATOM 2721 C C . ILE A 1 322 ? 7.731 5.175 29.527 1.00 97.56 322 ILE A C 1
ATOM 2723 O O . ILE A 1 322 ? 8.539 5.592 28.693 1.00 97.56 322 ILE A O 1
ATOM 2727 N N . LYS A 1 323 ? 7.881 3.994 30.135 1.00 97.56 323 LYS A N 1
ATOM 2728 C CA . LYS A 1 323 ? 9.019 3.093 29.920 1.00 97.56 323 LYS A CA 1
ATOM 2729 C C . LYS A 1 323 ? 9.090 2.543 28.491 1.00 97.56 323 LYS A C 1
ATOM 2731 O O . LYS A 1 323 ? 10.198 2.360 27.982 1.00 97.56 323 LYS A O 1
ATOM 2736 N N . ILE A 1 324 ? 7.955 2.269 27.837 1.00 97.56 324 ILE A N 1
ATOM 2737 C CA . ILE A 1 324 ? 7.930 1.681 26.486 1.00 97.56 324 ILE A CA 1
ATOM 2738 C C . ILE A 1 324 ? 8.008 2.719 25.359 1.00 97.56 324 ILE A C 1
ATOM 2740 O O . ILE A 1 324 ? 8.486 2.388 24.270 1.00 97.56 324 ILE A O 1
ATOM 2744 N N . LEU A 1 325 ? 7.636 3.982 25.609 1.00 96.75 325 LEU A N 1
ATOM 2745 C CA . LEU A 1 325 ? 7.633 5.050 24.596 1.00 96.75 325 LEU A CA 1
ATOM 2746 C C . LEU A 1 325 ? 8.943 5.188 23.796 1.00 96.75 325 LEU A C 1
ATOM 2748 O O . LEU A 1 325 ? 8.848 5.349 22.579 1.00 96.75 325 LEU A O 1
ATOM 2752 N N . PRO A 1 326 ? 10.160 5.081 24.373 1.00 97.19 326 PRO A N 1
ATOM 2753 C CA . PRO A 1 326 ? 11.393 5.126 23.583 1.00 97.19 326 PRO A CA 1
ATOM 2754 C C . PRO A 1 326 ? 11.497 4.006 22.537 1.00 97.19 326 PRO A C 1
ATOM 2756 O O . PRO A 1 326 ? 11.978 4.251 21.431 1.00 97.19 326 PRO A O 1
ATOM 2759 N N . LYS A 1 327 ? 11.019 2.792 22.851 1.00 95.94 327 LYS A N 1
ATOM 2760 C CA . LYS A 1 327 ? 11.013 1.663 21.903 1.00 95.94 327 LYS A CA 1
ATOM 2761 C C . LYS A 1 327 ? 9.952 1.849 20.819 1.00 95.94 327 LYS A C 1
ATOM 2763 O O . LYS A 1 327 ? 10.233 1.594 19.649 1.00 95.94 327 LYS A O 1
ATOM 2768 N N . VAL A 1 328 ? 8.770 2.345 21.192 1.00 95.50 328 VAL A N 1
ATOM 2769 C CA . VAL A 1 328 ? 7.714 2.717 20.233 1.00 95.50 328 VAL A CA 1
ATOM 2770 C C . VAL A 1 328 ? 8.234 3.792 19.278 1.00 95.50 328 VAL A C 1
ATOM 2772 O O . VAL A 1 328 ? 8.136 3.633 18.067 1.00 95.50 328 VAL A O 1
ATOM 2775 N N . LYS A 1 329 ? 8.886 4.836 19.806 1.00 95.75 329 LYS A N 1
ATOM 2776 C CA . LYS A 1 329 ? 9.520 5.896 19.014 1.00 95.75 329 LYS A CA 1
ATOM 2777 C C . LYS A 1 329 ? 10.559 5.339 18.041 1.00 95.75 329 LYS A C 1
ATOM 2779 O O . LYS A 1 329 ? 10.534 5.697 16.873 1.00 95.75 329 LYS A O 1
ATOM 2784 N N . ALA A 1 330 ? 11.459 4.468 18.503 1.00 94.56 330 ALA A N 1
ATOM 2785 C CA . ALA A 1 330 ? 12.469 3.851 17.642 1.00 94.56 330 ALA A CA 1
ATOM 2786 C C . ALA A 1 330 ? 11.837 3.040 16.498 1.00 94.56 330 ALA A C 1
ATOM 2788 O O . ALA A 1 330 ? 12.283 3.148 15.363 1.00 94.56 330 ALA A O 1
ATOM 2789 N N . THR A 1 331 ? 10.767 2.299 16.793 1.00 92.38 331 THR A N 1
ATOM 2790 C CA . THR A 1 331 ? 10.017 1.515 15.799 1.00 92.38 331 THR A CA 1
ATOM 2791 C C . THR A 1 331 ? 9.332 2.420 14.772 1.00 92.38 331 THR A C 1
ATOM 2793 O O . THR A 1 331 ? 9.395 2.159 13.576 1.00 92.38 331 THR A O 1
ATOM 2796 N N . LEU A 1 332 ? 8.725 3.520 15.230 1.00 92.69 332 LEU A N 1
ATOM 2797 C CA . LEU A 1 332 ? 8.054 4.510 14.382 1.00 92.69 332 LEU A CA 1
ATOM 2798 C C . LEU A 1 332 ? 8.995 5.331 13.494 1.00 92.69 332 LEU A C 1
ATOM 2800 O O . LEU A 1 332 ? 8.548 5.886 12.496 1.00 92.69 332 LEU A O 1
ATOM 2804 N N . SER A 1 333 ? 10.273 5.427 13.854 1.00 93.44 333 SER A N 1
ATOM 2805 C CA . SER A 1 333 ? 11.281 6.125 13.048 1.00 93.44 333 SER A CA 1
ATOM 2806 C C . SER A 1 333 ? 11.703 5.351 11.797 1.00 93.44 333 SER A C 1
ATOM 2808 O O . SER A 1 333 ? 12.388 5.919 10.951 1.00 93.44 333 SER A O 1
ATOM 2810 N N . ASP A 1 334 ? 11.336 4.073 11.684 1.00 92.62 334 ASP A N 1
ATOM 2811 C CA . ASP A 1 334 ? 11.686 3.226 10.548 1.00 92.62 334 ASP A CA 1
ATOM 2812 C C . ASP A 1 334 ? 10.425 2.627 9.914 1.00 92.62 334 ASP A C 1
ATOM 2814 O O . ASP A 1 334 ? 9.836 1.660 10.402 1.00 92.62 334 ASP A O 1
ATOM 2818 N N . GLU A 1 335 ? 10.025 3.215 8.785 1.00 89.75 335 GLU A N 1
ATOM 2819 C CA . GLU A 1 335 ? 8.842 2.812 8.020 1.00 89.75 335 GLU A CA 1
ATOM 2820 C C . GLU A 1 335 ? 8.935 1.386 7.467 1.00 89.75 335 GLU A C 1
ATOM 2822 O O . GLU A 1 335 ? 7.906 0.805 7.111 1.00 89.75 335 GLU A O 1
ATOM 2827 N N . ALA A 1 336 ? 10.133 0.792 7.399 1.00 86.94 336 ALA A N 1
ATOM 2828 C CA . ALA A 1 336 ? 10.283 -0.603 6.999 1.00 86.94 336 ALA A CA 1
ATOM 2829 C C . ALA A 1 336 ? 9.618 -1.558 8.000 1.00 86.94 336 ALA A C 1
ATOM 2831 O O . ALA A 1 336 ? 9.198 -2.648 7.602 1.00 86.94 336 ALA A O 1
ATOM 2832 N N . ASN A 1 337 ? 9.461 -1.132 9.259 1.00 87.75 337 ASN A N 1
ATOM 2833 C CA . ASN A 1 337 ? 8.762 -1.905 10.280 1.00 87.75 337 ASN A CA 1
ATOM 2834 C C . ASN A 1 337 ? 7.242 -1.897 10.077 1.00 87.75 337 ASN A C 1
ATOM 2836 O O . ASN A 1 337 ? 6.571 -2.826 10.512 1.00 87.75 337 ASN A O 1
ATOM 2840 N N . PHE A 1 338 ? 6.678 -0.882 9.417 1.00 87.75 338 PHE A N 1
ATOM 2841 C CA . PHE A 1 338 ? 5.228 -0.715 9.323 1.00 87.75 338 PHE A CA 1
ATOM 2842 C C . PHE A 1 338 ? 4.559 -1.840 8.536 1.00 87.75 338 PHE A C 1
ATOM 2844 O O . PHE A 1 338 ? 5.041 -2.294 7.485 1.00 87.75 338 PHE A O 1
ATOM 2851 N N . GLU A 1 339 ? 3.363 -2.219 8.979 1.00 80.44 339 GLU A N 1
ATOM 2852 C CA . GLU A 1 339 ? 2.508 -3.079 8.176 1.00 80.44 339 GLU A CA 1
ATOM 2853 C C . GLU A 1 339 ? 2.102 -2.396 6.862 1.00 80.44 339 GLU A C 1
ATOM 2855 O O . GLU A 1 339 ? 2.222 -1.180 6.678 1.00 80.44 339 GLU A O 1
ATOM 2860 N N . SER A 1 340 ? 1.667 -3.202 5.893 1.00 75.88 340 SER A N 1
ATOM 2861 C CA . SER A 1 340 ? 1.302 -2.703 4.562 1.00 75.88 340 SER A CA 1
ATOM 2862 C C . SER A 1 340 ? 0.162 -1.680 4.625 1.00 75.88 340 SER A C 1
ATOM 2864 O O . SER A 1 340 ? 0.236 -0.667 3.936 1.00 75.88 340 SER A O 1
ATOM 2866 N N . GLU A 1 341 ? -0.844 -1.919 5.475 1.00 78.31 341 GLU A N 1
ATOM 2867 C CA . GLU A 1 341 ? -2.005 -1.033 5.658 1.00 78.31 341 GLU A CA 1
ATOM 2868 C C . GLU A 1 341 ? -1.578 0.331 6.222 1.00 78.31 341 GLU A C 1
ATOM 2870 O O . GLU A 1 341 ? -1.885 1.361 5.628 1.00 78.31 341 GLU A O 1
ATOM 2875 N N . LYS A 1 342 ? -0.755 0.352 7.281 1.00 85.50 342 LYS A N 1
ATOM 2876 C CA . LYS A 1 342 ? -0.228 1.599 7.856 1.00 85.50 342 LYS A CA 1
ATOM 2877 C C . LYS A 1 342 ? 0.605 2.398 6.855 1.00 85.50 342 LYS A C 1
ATOM 2879 O O . LYS A 1 342 ? 0.451 3.612 6.765 1.00 85.50 342 LYS A O 1
ATOM 2884 N N . ARG A 1 343 ? 1.486 1.745 6.084 1.00 85.62 343 ARG A N 1
ATOM 2885 C CA . ARG A 1 343 ? 2.284 2.437 5.049 1.00 85.62 343 ARG A CA 1
ATOM 2886 C C . ARG A 1 343 ? 1.411 3.091 3.993 1.00 85.62 343 ARG A C 1
ATOM 2888 O O . ARG A 1 343 ? 1.713 4.208 3.585 1.00 85.62 343 ARG A O 1
ATOM 2895 N N . LEU A 1 344 ? 0.365 2.394 3.559 1.00 82.94 344 LEU A N 1
ATOM 2896 C CA . LEU A 1 344 ? -0.595 2.925 2.604 1.00 82.94 344 LEU A CA 1
ATOM 2897 C C . LEU A 1 344 ? -1.293 4.162 3.187 1.00 82.94 344 LEU A C 1
ATOM 2899 O O . LEU A 1 344 ? -1.214 5.232 2.592 1.00 82.94 344 LEU A O 1
ATOM 2903 N N . VAL A 1 345 ? -1.878 4.050 4.383 1.00 84.88 345 VAL A N 1
ATOM 2904 C CA . VAL A 1 345 ? -2.616 5.151 5.027 1.00 84.88 345 VAL A CA 1
ATOM 2905 C C . VAL A 1 345 ? -1.731 6.360 5.323 1.00 84.88 345 VAL A C 1
ATOM 2907 O O . VAL A 1 345 ? -2.082 7.488 4.983 1.00 84.88 345 VAL A O 1
ATOM 2910 N N . LEU A 1 346 ? -0.547 6.155 5.901 1.00 89.62 346 LEU A N 1
ATOM 2911 C CA . LEU A 1 346 ? 0.383 7.260 6.147 1.00 89.62 346 LEU A CA 1
ATOM 2912 C C . LEU A 1 346 ? 0.893 7.881 4.840 1.00 89.62 346 LEU A C 1
ATOM 2914 O O . LEU A 1 346 ? 1.114 9.090 4.790 1.00 89.62 346 LEU A O 1
ATOM 2918 N N . GLY A 1 347 ? 1.054 7.081 3.783 1.00 88.75 347 GLY A N 1
ATOM 2919 C CA . GLY A 1 347 ? 1.356 7.568 2.440 1.00 88.75 347 GLY A CA 1
ATOM 2920 C C . GLY A 1 347 ? 0.265 8.498 1.904 1.00 88.75 347 GLY A C 1
ATOM 2921 O O . GLY A 1 347 ? 0.579 9.604 1.467 1.00 88.75 347 GLY A O 1
ATOM 2922 N N . MET A 1 348 ? -1.003 8.095 2.025 1.00 87.88 348 MET A N 1
ATOM 2923 C CA . MET A 1 348 ? -2.162 8.907 1.631 1.00 87.88 348 MET A CA 1
ATOM 2924 C C . MET A 1 348 ? -2.218 10.221 2.417 1.00 87.88 348 MET A C 1
ATOM 2926 O O . MET A 1 348 ? -2.278 11.297 1.822 1.00 87.88 348 MET A O 1
ATOM 2930 N N . ARG A 1 349 ? -2.072 10.161 3.748 1.00 90.50 349 ARG A N 1
ATOM 2931 C CA . ARG A 1 349 ? -2.048 11.359 4.604 1.00 90.50 349 ARG A CA 1
ATOM 2932 C C . ARG A 1 349 ? -0.910 12.321 4.230 1.00 90.50 349 ARG A C 1
ATOM 2934 O O . ARG A 1 349 ? -1.126 13.529 4.211 1.00 90.50 349 ARG A O 1
ATOM 2941 N N . ARG A 1 350 ? 0.287 11.822 3.886 1.00 91.94 350 ARG A N 1
ATOM 2942 C CA . ARG A 1 350 ? 1.413 12.663 3.408 1.00 91.94 350 ARG A CA 1
ATOM 2943 C C . ARG A 1 350 ? 1.137 13.320 2.062 1.00 91.94 350 ARG A C 1
ATOM 2945 O O . ARG A 1 350 ? 1.600 14.433 1.834 1.00 91.94 350 ARG A O 1
ATOM 2952 N N . ALA A 1 351 ? 0.395 12.642 1.192 1.00 89.38 351 ALA A N 1
ATOM 2953 C CA . ALA A 1 351 ? -0.073 13.203 -0.070 1.00 89.38 351 ALA A CA 1
ATOM 2954 C C . ALA A 1 351 ? -1.223 14.213 0.118 1.00 89.38 351 ALA A C 1
ATOM 2956 O O . ALA A 1 351 ? -1.669 14.810 -0.858 1.00 89.38 351 ALA A O 1
ATOM 2957 N N . GLY A 1 352 ? -1.686 14.429 1.356 1.00 94.00 352 GLY A N 1
ATOM 2958 C CA . GLY A 1 352 ? -2.805 15.316 1.664 1.00 94.00 352 GLY A CA 1
ATOM 2959 C C . GLY A 1 352 ? -4.166 14.735 1.285 1.00 94.00 352 GLY A C 1
ATOM 2960 O O . GLY A 1 352 ? -5.108 15.502 1.134 1.00 94.00 352 GLY A O 1
ATOM 2961 N N . ILE A 1 353 ? -4.260 13.412 1.116 1.00 89.00 353 ILE A N 1
ATOM 2962 C CA . ILE A 1 353 ? -5.497 12.706 0.774 1.00 89.00 353 ILE A CA 1
ATOM 2963 C C . ILE A 1 353 ? -6.258 12.409 2.068 1.00 89.00 353 ILE A C 1
ATOM 2965 O O . ILE A 1 353 ? -5.755 11.698 2.944 1.00 89.00 353 ILE A O 1
ATOM 2969 N N . ASP A 1 354 ? -7.472 12.940 2.183 1.00 85.81 354 ASP A N 1
ATOM 2970 C CA . ASP A 1 354 ? -8.417 12.584 3.237 1.00 85.81 354 ASP A CA 1
ATOM 2971 C C . ASP A 1 354 ? -9.176 11.317 2.823 1.00 85.81 354 ASP A C 1
ATOM 2973 O O . ASP A 1 354 ? -10.084 11.351 1.995 1.00 85.81 354 ASP A O 1
ATOM 2977 N N . GLU A 1 355 ? -8.827 10.185 3.432 1.00 78.19 355 GLU A N 1
ATOM 2978 C CA . GLU A 1 355 ? -9.432 8.866 3.187 1.00 78.19 355 GLU A CA 1
ATOM 2979 C C . GLU A 1 355 ? -10.957 8.804 3.395 1.00 78.19 355 GLU A C 1
ATOM 2981 O O . GLU A 1 355 ? -11.596 7.829 2.998 1.00 78.19 355 GLU A O 1
ATOM 2986 N N . GLN A 1 356 ? -11.565 9.822 4.013 1.00 75.31 356 GLN A N 1
ATOM 2987 C CA . GLN A 1 356 ? -13.015 9.912 4.179 1.00 75.31 356 GLN A CA 1
ATOM 2988 C C . GLN A 1 356 ? -13.701 10.749 3.092 1.00 75.31 356 GLN A C 1
ATOM 2990 O O . GLN A 1 356 ? -14.917 10.623 2.900 1.00 75.31 356 GLN A O 1
ATOM 2995 N N . LYS A 1 357 ? -12.960 11.618 2.396 1.00 80.12 357 LYS A N 1
ATOM 2996 C CA . LYS A 1 357 ? -13.517 12.603 1.453 1.00 80.12 357 LYS A CA 1
ATOM 2997 C C . LYS A 1 357 ? -13.017 12.418 0.022 1.00 80.12 357 LYS A C 1
ATOM 2999 O O . LYS A 1 357 ? -13.798 12.593 -0.911 1.00 80.12 357 LYS A O 1
ATOM 3004 N N . ASP A 1 358 ? -11.769 12.004 -0.144 1.00 83.69 358 ASP A N 1
ATOM 3005 C CA . ASP A 1 358 ? -11.027 12.062 -1.402 1.00 83.69 358 ASP A CA 1
ATOM 3006 C C . ASP A 1 358 ? -10.931 10.689 -2.083 1.00 83.69 358 ASP A C 1
ATOM 3008 O O . ASP A 1 358 ? -9.850 10.193 -2.393 1.00 83.69 358 ASP A O 1
ATOM 3012 N N . TRP A 1 359 ? -12.078 10.050 -2.311 1.00 75.00 359 TRP A N 1
ATOM 3013 C CA . TRP A 1 359 ? -12.151 8.662 -2.787 1.00 75.00 359 TRP A CA 1
ATOM 3014 C C . TRP A 1 359 ? -11.434 8.419 -4.124 1.00 75.00 359 TRP A C 1
ATOM 3016 O O . TRP A 1 359 ? -10.693 7.448 -4.234 1.00 75.00 359 TRP A O 1
ATOM 3026 N N . ASP A 1 360 ? -11.591 9.307 -5.110 1.00 79.00 360 ASP A N 1
ATOM 3027 C CA . ASP A 1 360 ? -10.923 9.158 -6.415 1.00 79.00 360 ASP A CA 1
ATOM 3028 C C . ASP A 1 360 ? -9.394 9.262 -6.287 1.00 79.00 360 ASP A C 1
ATOM 3030 O O . ASP A 1 360 ? -8.651 8.517 -6.928 1.00 79.00 360 ASP A O 1
ATOM 3034 N N . LEU A 1 361 ? -8.912 10.166 -5.424 1.00 82.12 361 LEU A N 1
ATOM 3035 C CA . LEU A 1 361 ? -7.481 10.312 -5.145 1.00 82.12 361 LEU A CA 1
ATOM 3036 C C . LEU A 1 361 ? -6.947 9.107 -4.368 1.00 82.12 361 LEU A C 1
ATOM 3038 O O . LEU A 1 361 ? -5.829 8.669 -4.619 1.00 82.12 361 LEU A O 1
ATOM 3042 N N . MET A 1 362 ? -7.747 8.560 -3.453 1.00 80.62 362 MET A N 1
ATOM 3043 C CA . MET A 1 362 ? -7.434 7.342 -2.713 1.00 80.62 362 MET A CA 1
ATOM 3044 C C . MET A 1 362 ? -7.286 6.142 -3.658 1.00 80.62 362 MET A C 1
ATOM 3046 O O . MET A 1 362 ? -6.280 5.440 -3.581 1.00 80.62 362 MET A O 1
ATOM 3050 N N . ASP A 1 363 ? -8.240 5.930 -4.570 1.00 73.38 363 ASP A N 1
ATOM 3051 C CA . ASP A 1 363 ? -8.200 4.838 -5.551 1.00 73.38 363 ASP A CA 1
ATOM 3052 C C . ASP A 1 363 ? -6.962 4.951 -6.453 1.00 73.38 363 ASP A C 1
ATOM 3054 O O . ASP A 1 363 ? -6.220 3.975 -6.603 1.00 73.38 363 ASP A O 1
ATOM 3058 N N . GLN A 1 364 ? -6.678 6.152 -6.974 1.00 79.81 364 GLN A N 1
ATOM 3059 C CA . GLN A 1 364 ? -5.472 6.398 -7.768 1.00 79.81 364 GLN A CA 1
ATOM 3060 C C . GLN A 1 364 ? -4.195 6.141 -6.956 1.00 79.81 364 GLN A C 1
ATOM 3062 O O . GLN A 1 364 ? -3.280 5.472 -7.433 1.00 79.81 364 GLN A O 1
ATOM 3067 N N . PHE A 1 365 ? -4.138 6.619 -5.710 1.00 82.62 365 PHE A N 1
ATOM 3068 C CA . PHE A 1 365 ? -2.986 6.407 -4.838 1.00 82.62 365 PHE A CA 1
ATOM 3069 C C . PHE A 1 365 ? -2.763 4.922 -4.542 1.00 82.62 365 PHE A C 1
ATOM 3071 O O . PHE A 1 365 ? -1.621 4.469 -4.525 1.00 82.62 365 PHE A O 1
ATOM 3078 N N . ILE A 1 366 ? -3.828 4.149 -4.310 1.00 75.44 366 ILE A N 1
ATOM 3079 C CA . ILE A 1 366 ? -3.747 2.700 -4.085 1.00 75.44 366 ILE A CA 1
ATOM 3080 C C . ILE A 1 366 ? -3.196 1.999 -5.328 1.00 75.44 366 ILE A C 1
ATOM 3082 O O . ILE A 1 366 ? -2.320 1.139 -5.197 1.00 75.44 366 ILE A O 1
ATOM 3086 N N . GLU A 1 367 ? -3.674 2.360 -6.520 1.00 77.56 367 GLU A N 1
ATOM 3087 C CA . GLU A 1 367 ? -3.169 1.819 -7.784 1.00 77.56 367 GLU A CA 1
ATOM 3088 C C . GLU A 1 367 ? -1.673 2.117 -7.948 1.00 77.56 367 GLU A C 1
ATOM 3090 O O . GLU A 1 367 ? -0.869 1.192 -8.099 1.00 77.56 367 GLU A O 1
ATOM 3095 N N . ASP A 1 368 ? -1.276 3.380 -7.796 1.00 79.62 368 ASP A N 1
ATOM 3096 C CA . ASP A 1 368 ? 0.116 3.821 -7.892 1.00 79.62 368 ASP A CA 1
ATOM 3097 C C . ASP A 1 368 ? 1.005 3.134 -6.849 1.00 79.62 368 ASP A C 1
ATOM 3099 O O . ASP A 1 368 ? 2.098 2.642 -7.149 1.00 79.62 368 ASP A O 1
ATOM 3103 N N . TYR A 1 369 ? 0.533 3.052 -5.606 1.00 81.06 369 TYR A N 1
ATOM 3104 C CA . TYR A 1 369 ? 1.225 2.382 -4.512 1.00 81.06 369 TYR A CA 1
ATOM 3105 C C . TYR A 1 369 ? 1.426 0.891 -4.810 1.00 81.06 369 TYR A C 1
ATOM 3107 O O . TYR A 1 369 ? 2.522 0.357 -4.602 1.00 81.06 369 TYR A O 1
ATOM 3115 N N . ASN A 1 370 ? 0.403 0.215 -5.339 1.00 76.25 370 ASN A N 1
ATOM 3116 C CA . ASN A 1 370 ? 0.480 -1.189 -5.734 1.00 76.25 370 ASN A CA 1
ATOM 3117 C C . ASN A 1 370 ? 1.465 -1.391 -6.887 1.00 76.25 370 ASN A C 1
ATOM 3119 O O . ASN A 1 370 ? 2.336 -2.261 -6.786 1.00 76.25 370 ASN A O 1
ATOM 3123 N N . VAL A 1 371 ? 1.400 -0.558 -7.929 1.00 77.12 371 VAL A N 1
ATOM 3124 C CA . VAL A 1 371 ? 2.360 -0.566 -9.041 1.00 77.12 371 VAL A CA 1
ATOM 3125 C C . VAL A 1 371 ? 3.780 -0.380 -8.513 1.00 77.12 371 VAL A C 1
ATOM 3127 O O . VAL A 1 371 ? 4.654 -1.196 -8.817 1.00 77.12 371 VAL A O 1
ATOM 3130 N N . ALA A 1 372 ? 4.020 0.621 -7.663 1.00 78.00 372 ALA A N 1
ATOM 3131 C CA . ALA A 1 372 ? 5.334 0.884 -7.076 1.00 78.00 372 ALA A CA 1
ATOM 3132 C C . ALA A 1 372 ? 5.860 -0.320 -6.288 1.00 78.00 372 ALA A C 1
ATOM 3134 O O . ALA A 1 372 ? 7.002 -0.744 -6.480 1.00 78.00 372 ALA A O 1
ATOM 3135 N N . ARG A 1 373 ? 5.024 -0.922 -5.436 1.00 80.19 373 ARG A N 1
ATOM 3136 C CA . ARG A 1 373 ? 5.421 -2.068 -4.612 1.00 80.19 373 ARG A CA 1
ATOM 3137 C C . ARG A 1 373 ? 5.680 -3.326 -5.417 1.00 80.19 373 ARG A C 1
ATOM 3139 O O . ARG A 1 373 ? 6.663 -4.011 -5.137 1.00 80.19 373 ARG A O 1
ATOM 3146 N N . GLN A 1 374 ? 4.821 -3.659 -6.374 1.00 79.19 374 GLN A N 1
ATOM 3147 C CA . GLN A 1 374 ? 5.025 -4.838 -7.216 1.00 79.19 374 GLN A CA 1
ATOM 3148 C C . GLN A 1 374 ? 6.266 -4.670 -8.085 1.00 79.19 374 GLN A C 1
ATOM 3150 O O . GLN A 1 374 ? 7.079 -5.586 -8.179 1.00 79.19 374 GLN A O 1
ATOM 3155 N N . THR A 1 375 ? 6.475 -3.466 -8.612 1.00 77.88 375 THR A N 1
ATOM 3156 C CA . THR A 1 375 ? 7.672 -3.126 -9.378 1.00 77.88 375 THR A CA 1
ATOM 3157 C C . THR A 1 375 ? 8.940 -3.241 -8.517 1.00 77.88 375 THR A C 1
ATOM 3159 O O . THR A 1 375 ? 9.919 -3.850 -8.945 1.00 77.88 375 THR A O 1
ATOM 3162 N N . ALA A 1 376 ? 8.927 -2.744 -7.275 1.00 76.94 376 ALA A N 1
ATOM 3163 C CA . ALA A 1 376 ? 10.053 -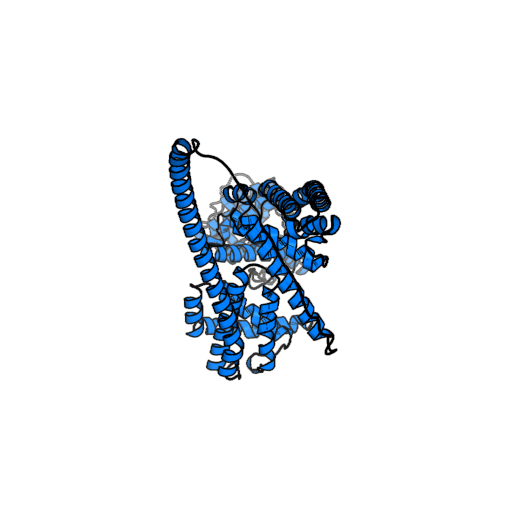2.893 -6.348 1.00 76.94 376 ALA A CA 1
ATOM 3164 C C . ALA A 1 376 ? 10.333 -4.369 -6.004 1.00 76.94 376 ALA A C 1
ATOM 3166 O O . ALA A 1 376 ? 11.482 -4.807 -6.018 1.00 76.94 376 ALA A O 1
ATOM 3167 N N . ARG A 1 377 ? 9.289 -5.176 -5.765 1.00 79.94 377 ARG A N 1
ATOM 3168 C CA . ARG A 1 377 ? 9.431 -6.629 -5.553 1.00 79.94 377 ARG A CA 1
ATOM 3169 C C . ARG A 1 377 ? 10.064 -7.314 -6.761 1.00 79.94 377 ARG A C 1
ATOM 3171 O O . ARG A 1 377 ? 10.985 -8.108 -6.576 1.00 79.94 377 ARG A O 1
ATOM 3178 N N . ALA A 1 378 ? 9.608 -6.976 -7.965 1.00 76.88 378 ALA A N 1
ATOM 3179 C CA . ALA A 1 378 ? 10.155 -7.497 -9.210 1.00 76.88 378 ALA A CA 1
ATOM 3180 C C . ALA A 1 378 ? 11.642 -7.124 -9.368 1.00 76.88 378 ALA A C 1
ATOM 3182 O O . ALA A 1 378 ? 12.466 -7.988 -9.672 1.00 76.88 378 ALA A O 1
ATOM 3183 N N . ALA A 1 379 ? 12.013 -5.875 -9.059 1.00 79.88 379 ALA A N 1
ATOM 3184 C CA . ALA A 1 379 ? 13.402 -5.406 -9.071 1.00 79.88 379 ALA A CA 1
ATOM 3185 C C . ALA A 1 379 ? 14.308 -6.159 -8.079 1.00 79.88 379 ALA A C 1
ATOM 3187 O O . ALA A 1 379 ? 15.488 -6.377 -8.345 1.00 79.88 379 ALA A O 1
ATOM 3188 N N . GLU A 1 380 ? 13.758 -6.596 -6.949 1.00 80.00 380 GLU A N 1
ATOM 3189 C CA . GLU A 1 380 ? 14.467 -7.395 -5.946 1.00 80.00 380 GLU A CA 1
ATOM 3190 C C . GLU A 1 380 ? 14.461 -8.907 -6.241 1.00 80.00 380 GLU A C 1
ATOM 3192 O O . GLU A 1 380 ? 14.968 -9.697 -5.442 1.00 80.00 380 GLU A O 1
ATOM 3197 N N . GLY A 1 381 ? 13.871 -9.341 -7.360 1.00 78.88 381 GLY A N 1
ATOM 3198 C CA . GLY A 1 381 ? 13.730 -10.759 -7.702 1.00 78.88 381 GLY A CA 1
ATOM 3199 C C . GLY A 1 381 ? 12.758 -11.523 -6.795 1.00 78.88 381 GLY A C 1
ATOM 3200 O O . GLY A 1 381 ? 12.811 -12.752 -6.731 1.00 78.88 381 GLY A O 1
ATOM 3201 N N . ARG A 1 382 ? 11.879 -10.816 -6.073 1.00 76.25 382 ARG A N 1
ATOM 3202 C CA . ARG A 1 382 ? 10.802 -11.408 -5.266 1.00 76.25 382 ARG A CA 1
ATOM 3203 C C . ARG A 1 382 ? 9.589 -11.703 -6.149 1.00 76.25 382 ARG A C 1
ATOM 3205 O O . ARG A 1 382 ? 9.396 -11.052 -7.167 1.00 76.25 382 ARG A O 1
ATOM 3212 N N . ALA A 1 383 ? 8.739 -12.648 -5.737 1.00 66.31 383 ALA A N 1
ATOM 3213 C CA . ALA A 1 383 ? 7.477 -12.923 -6.430 1.00 66.31 383 ALA A CA 1
ATOM 3214 C C . ALA A 1 383 ? 6.603 -11.657 -6.512 1.00 66.31 383 ALA A C 1
ATOM 3216 O O . ALA A 1 383 ? 6.467 -10.939 -5.512 1.00 66.31 383 ALA A O 1
ATOM 3217 N N . PHE A 1 384 ? 6.019 -11.402 -7.680 1.00 75.56 384 PHE A N 1
ATOM 3218 C CA . PHE A 1 384 ? 5.210 -10.224 -7.996 1.00 75.56 384 PHE A CA 1
ATOM 3219 C C . PHE A 1 384 ? 4.041 -10.606 -8.914 1.00 75.56 384 PHE A C 1
ATOM 3221 O O . PHE A 1 384 ? 4.041 -11.699 -9.480 1.00 75.56 384 PHE A O 1
ATOM 3228 N N . PHE A 1 385 ? 3.075 -9.700 -9.059 1.00 66.31 385 PHE A N 1
ATOM 3229 C CA . PHE A 1 385 ? 1.914 -9.864 -9.939 1.00 66.31 385 PHE A CA 1
ATOM 3230 C C . PHE A 1 385 ? 2.228 -9.364 -11.365 1.00 66.31 385 PHE A C 1
ATOM 3232 O O . PHE A 1 385 ? 2.394 -8.150 -11.549 1.00 66.31 385 PHE A O 1
ATOM 3239 N N . PRO A 1 386 ? 2.368 -10.253 -12.370 1.00 71.06 386 PRO A N 1
ATOM 3240 C CA . PRO A 1 386 ? 2.719 -9.870 -13.744 1.00 71.06 386 PRO A CA 1
ATOM 3241 C C . PRO A 1 386 ? 1.642 -9.035 -14.453 1.00 71.06 386 PRO A C 1
ATOM 3243 O O . PRO A 1 386 ? 1.943 -8.358 -15.430 1.00 71.06 386 PRO A O 1
ATOM 3246 N N . GLU A 1 387 ? 0.407 -9.046 -13.960 1.00 67.50 387 GLU A N 1
ATOM 3247 C CA . GLU A 1 387 ? -0.691 -8.200 -14.426 1.00 67.50 387 GLU A CA 1
ATOM 3248 C C . GLU A 1 387 ? -0.533 -6.727 -14.008 1.00 67.50 387 GLU A C 1
ATOM 3250 O O . GLU A 1 387 ? -1.088 -5.842 -14.654 1.00 67.50 387 GLU A O 1
ATOM 3255 N N . ILE A 1 388 ? 0.259 -6.451 -12.963 1.00 71.06 388 ILE A N 1
ATOM 3256 C CA . ILE A 1 388 ? 0.540 -5.093 -12.460 1.00 71.06 388 ILE A CA 1
ATOM 3257 C C . ILE A 1 388 ? 1.870 -4.558 -13.009 1.00 71.06 388 ILE A C 1
ATOM 3259 O O . ILE A 1 388 ? 2.033 -3.352 -13.190 1.00 71.06 388 ILE A O 1
ATOM 3263 N N . VAL A 1 389 ? 2.843 -5.440 -13.251 1.00 82.31 389 VAL A N 1
ATOM 3264 C CA . VAL A 1 389 ? 4.204 -5.059 -13.654 1.00 82.31 389 VAL A CA 1
ATOM 3265 C C . VAL A 1 389 ? 4.452 -5.453 -15.100 1.00 82.31 389 VAL A C 1
ATOM 3267 O O . VAL A 1 389 ? 4.505 -6.634 -15.434 1.00 82.31 389 VAL A O 1
ATOM 3270 N N . TYR A 1 390 ? 4.693 -4.461 -15.954 1.00 86.94 390 TYR A N 1
ATOM 3271 C CA . TYR A 1 390 ? 5.031 -4.703 -17.349 1.00 86.94 390 TYR A CA 1
ATOM 3272 C C . TYR A 1 390 ? 6.315 -5.534 -17.509 1.00 86.94 390 TYR A C 1
ATOM 3274 O O . TYR A 1 390 ? 7.371 -5.210 -16.951 1.00 86.94 390 TYR A O 1
ATOM 3282 N N . MET A 1 391 ? 6.217 -6.561 -18.356 1.00 85.88 391 MET A N 1
ATOM 3283 C CA . MET A 1 391 ? 7.306 -7.445 -18.765 1.00 85.88 391 MET A CA 1
ATOM 3284 C C . MET A 1 391 ? 7.643 -7.199 -20.245 1.00 85.88 391 MET A C 1
ATOM 3286 O O . MET A 1 391 ? 6.798 -7.470 -21.104 1.00 85.88 391 MET A O 1
ATOM 3290 N N . PRO A 1 392 ? 8.861 -6.739 -20.584 1.00 86.88 392 PRO A N 1
ATOM 3291 C CA . PRO A 1 392 ? 9.239 -6.520 -21.973 1.00 86.88 392 PRO A CA 1
ATOM 3292 C C . PRO A 1 392 ? 9.339 -7.842 -22.736 1.00 86.88 392 PRO A C 1
ATOM 3294 O O . PRO A 1 392 ? 9.683 -8.899 -22.194 1.00 86.88 392 PRO A O 1
ATOM 3297 N N . ALA A 1 393 ? 9.090 -7.784 -24.043 1.00 84.25 393 ALA A N 1
ATOM 3298 C CA . ALA A 1 393 ? 9.316 -8.929 -24.913 1.00 84.25 393 ALA A CA 1
ATOM 3299 C C . ALA A 1 393 ? 10.799 -9.346 -24.883 1.00 84.25 393 ALA A C 1
ATOM 3301 O O . ALA A 1 393 ? 11.699 -8.512 -24.914 1.00 84.25 393 ALA A O 1
ATOM 3302 N N . LEU A 1 394 ? 11.076 -10.655 -24.912 1.00 87.19 394 LEU A N 1
ATOM 3303 C CA . LEU A 1 394 ? 12.439 -11.208 -24.832 1.00 87.19 394 LEU A CA 1
ATOM 3304 C C . LEU A 1 394 ? 13.210 -11.077 -26.164 1.00 87.19 394 LEU A C 1
ATOM 3306 O O . LEU A 1 394 ? 13.721 -12.068 -26.702 1.00 87.19 394 LEU A O 1
ATOM 3310 N N . LYS A 1 395 ? 13.268 -9.863 -26.725 1.00 84.19 395 LYS A N 1
ATOM 3311 C CA . LYS A 1 395 ? 13.886 -9.552 -28.024 1.00 84.19 395 LYS A CA 1
ATOM 3312 C C . LYS A 1 395 ? 15.377 -9.884 -28.045 1.00 84.19 395 LYS A C 1
ATOM 3314 O O . LYS A 1 395 ? 15.855 -10.336 -29.084 1.00 84.19 395 LYS A O 1
ATOM 3319 N N . TYR A 1 396 ? 16.085 -9.788 -26.912 1.00 80.94 396 TYR A N 1
ATOM 3320 C CA . TYR A 1 396 ? 17.509 -10.147 -26.811 1.00 80.94 396 TYR A CA 1
ATOM 3321 C C . TYR A 1 396 ? 17.825 -11.565 -27.289 1.00 80.94 396 TYR A C 1
ATOM 3323 O O . TYR A 1 396 ? 18.927 -11.822 -27.764 1.00 80.94 396 TYR A O 1
ATOM 3331 N N . LYS A 1 397 ? 16.862 -12.495 -27.213 1.00 82.31 397 LYS A N 1
ATOM 3332 C CA . LYS A 1 397 ? 17.034 -13.872 -27.702 1.00 82.31 397 LYS A CA 1
ATOM 3333 C C . LYS A 1 397 ? 17.158 -13.956 -29.227 1.00 82.31 397 LYS A C 1
ATOM 3335 O O . LYS A 1 397 ? 17.551 -15.003 -29.733 1.00 82.31 397 LYS A O 1
ATOM 3340 N N . LYS A 1 398 ? 16.768 -12.900 -29.945 1.00 86.50 398 LYS A N 1
ATOM 3341 C CA . LYS A 1 398 ? 16.738 -12.815 -31.412 1.00 86.50 398 LYS A CA 1
ATOM 3342 C C . LYS A 1 398 ? 17.736 -11.796 -31.975 1.00 86.50 398 LYS A C 1
ATOM 3344 O O . LYS A 1 398 ? 17.828 -11.675 -33.193 1.00 86.50 398 LYS A O 1
ATOM 3349 N N . LEU A 1 399 ? 18.446 -11.047 -31.127 1.00 86.94 399 LEU A N 1
ATOM 3350 C CA . LEU A 1 399 ? 19.423 -10.061 -31.587 1.00 86.94 399 LEU A CA 1
ATOM 3351 C C . LEU A 1 399 ? 20.634 -10.760 -32.216 1.00 86.94 399 LEU A C 1
ATOM 3353 O O . LEU A 1 399 ? 21.083 -11.805 -31.750 1.00 86.94 399 LEU A O 1
ATOM 3357 N N . ALA A 1 400 ? 21.173 -10.178 -33.288 1.00 85.69 400 ALA A N 1
ATOM 3358 C CA . ALA A 1 400 ? 22.400 -10.675 -33.895 1.00 85.69 400 ALA A CA 1
ATOM 3359 C C . ALA A 1 400 ? 23.594 -10.376 -32.974 1.00 85.69 400 ALA A C 1
ATOM 3361 O O . ALA A 1 400 ? 23.822 -9.226 -32.596 1.00 85.69 400 ALA A O 1
ATOM 3362 N N . HIS A 1 401 ? 24.369 -11.406 -32.634 1.00 81.44 401 HIS A N 1
ATOM 3363 C CA . HIS A 1 401 ? 25.543 -11.283 -31.772 1.00 81.44 401 HIS A CA 1
ATOM 3364 C C . HIS A 1 401 ? 26.816 -11.275 -32.616 1.00 81.44 401 HIS A C 1
ATOM 3366 O O . HIS A 1 401 ? 27.082 -12.203 -33.376 1.00 81.44 401 HIS A O 1
ATOM 3372 N N . SER A 1 402 ? 27.599 -10.205 -32.500 1.00 68.25 402 SER A N 1
ATOM 3373 C CA . SER A 1 402 ? 28.708 -9.909 -33.417 1.00 68.25 402 SER A CA 1
ATOM 3374 C C . SER A 1 402 ? 30.025 -10.631 -33.083 1.00 68.25 402 SER A C 1
ATOM 3376 O O . SER A 1 402 ? 30.996 -10.477 -33.824 1.00 68.25 402 SER A O 1
ATOM 3378 N N . ARG A 1 403 ? 30.112 -11.385 -31.971 1.00 70.62 403 ARG A N 1
ATOM 3379 C CA . ARG A 1 403 ? 31.394 -11.861 -31.409 1.00 70.62 403 ARG A CA 1
ATOM 3380 C C . ARG A 1 403 ? 31.373 -13.295 -30.875 1.00 70.62 403 ARG A C 1
ATOM 3382 O O . ARG A 1 403 ? 30.390 -13.751 -30.291 1.00 70.62 403 ARG A O 1
ATOM 3389 N N . GLN A 1 404 ? 32.529 -13.960 -30.985 1.00 76.62 404 GLN A N 1
ATOM 3390 C CA . GLN A 1 404 ? 32.881 -15.110 -30.146 1.00 76.62 404 GLN A CA 1
ATOM 3391 C C . GLN A 1 404 ? 32.817 -14.694 -28.665 1.00 76.62 404 GLN A C 1
ATOM 3393 O O . GLN A 1 404 ? 33.290 -13.618 -28.307 1.00 76.62 404 GLN A O 1
ATOM 3398 N N . GLY A 1 405 ? 32.213 -15.528 -27.813 1.00 79.69 405 GLY A N 1
ATOM 3399 C CA . GLY A 1 405 ? 32.044 -15.250 -26.378 1.00 79.69 405 GLY A CA 1
ATOM 3400 C C . GLY A 1 405 ? 30.618 -14.895 -25.944 1.00 79.69 405 GLY A C 1
ATOM 3401 O O . GLY A 1 405 ? 30.366 -14.766 -24.747 1.00 79.69 405 GLY A O 1
ATOM 3402 N N . TYR A 1 406 ? 29.666 -14.791 -26.876 1.00 87.31 406 TYR A N 1
ATOM 3403 C CA . TYR A 1 406 ? 28.250 -14.740 -26.513 1.00 87.31 406 TYR A CA 1
ATOM 3404 C C . TYR A 1 406 ? 27.821 -16.013 -25.768 1.00 87.31 406 TYR A C 1
ATOM 3406 O O . TYR A 1 406 ? 28.117 -17.132 -26.189 1.00 87.31 406 TYR A O 1
ATOM 3414 N N . SER A 1 407 ? 27.041 -15.833 -24.702 1.00 86.62 407 SER A N 1
ATOM 3415 C CA . SER A 1 407 ? 26.299 -16.908 -24.051 1.00 86.62 407 SER A CA 1
ATOM 3416 C C . SER A 1 407 ? 24.891 -16.435 -23.720 1.00 86.62 407 SER A C 1
ATOM 3418 O O . SER A 1 407 ? 24.705 -15.393 -23.088 1.00 86.62 407 SER A O 1
ATOM 3420 N N . LYS A 1 408 ? 23.892 -17.252 -24.072 1.00 86.81 408 LYS A N 1
ATOM 3421 C CA . LYS A 1 408 ? 22.481 -17.017 -23.734 1.00 86.81 408 LYS A CA 1
ATOM 3422 C C . LYS A 1 408 ? 22.275 -16.814 -22.231 1.00 86.81 408 LYS A C 1
ATOM 3424 O O . LYS A 1 408 ? 21.423 -16.023 -21.833 1.00 86.81 408 LYS A O 1
ATOM 3429 N N . GLN A 1 409 ? 23.052 -17.506 -21.398 1.00 87.69 409 GLN A N 1
ATOM 3430 C CA . GLN A 1 409 ? 22.972 -17.375 -19.944 1.00 87.69 409 GLN A CA 1
ATOM 3431 C C . GLN A 1 409 ? 23.410 -15.981 -19.480 1.00 87.69 409 GLN A C 1
ATOM 3433 O O . GLN A 1 409 ? 22.728 -15.372 -18.659 1.00 87.69 409 GLN A O 1
ATOM 3438 N N . ILE A 1 410 ? 24.512 -15.459 -20.028 1.00 88.81 410 ILE A N 1
ATOM 3439 C CA . ILE A 1 410 ? 25.001 -14.119 -19.685 1.00 88.81 410 ILE A CA 1
ATOM 3440 C C . ILE A 1 410 ? 24.036 -13.062 -20.228 1.00 88.81 410 ILE A C 1
ATOM 3442 O O . ILE A 1 410 ? 23.668 -12.164 -19.481 1.00 88.81 410 ILE A O 1
ATOM 3446 N N . ALA A 1 411 ? 23.542 -13.218 -21.460 1.00 89.69 411 ALA A N 1
ATOM 3447 C CA . ALA A 1 411 ? 22.528 -12.329 -22.030 1.00 89.69 411 ALA A CA 1
ATOM 3448 C C . ALA A 1 411 ? 21.267 -12.254 -21.159 1.00 89.69 411 ALA A C 1
ATOM 3450 O O . ALA A 1 411 ? 20.792 -11.172 -20.847 1.00 89.69 411 ALA A O 1
ATOM 3451 N N . THR A 1 412 ? 20.773 -13.409 -20.698 1.00 87.69 412 THR A N 1
ATOM 3452 C CA . THR A 1 412 ? 19.614 -13.484 -19.794 1.00 87.69 412 THR A CA 1
ATOM 3453 C C . THR A 1 412 ? 19.902 -12.783 -18.468 1.00 87.69 412 THR A C 1
ATOM 3455 O O . THR A 1 412 ? 19.056 -12.054 -17.960 1.00 87.69 412 THR A O 1
ATOM 3458 N N . LYS A 1 413 ? 21.102 -12.974 -17.905 1.00 90.38 413 LYS A N 1
ATOM 3459 C CA . LYS A 1 413 ? 21.509 -12.306 -16.665 1.00 90.38 413 LYS A CA 1
ATOM 3460 C C . LYS A 1 413 ? 21.557 -10.786 -16.835 1.00 90.38 413 LYS A C 1
ATOM 3462 O O . LYS A 1 413 ? 21.044 -10.081 -15.976 1.00 90.38 413 LYS A O 1
ATOM 3467 N N . VAL A 1 414 ? 22.148 -10.304 -17.928 1.00 92.62 414 VAL A N 1
ATOM 3468 C CA . VAL A 1 414 ? 22.257 -8.872 -18.237 1.00 92.62 414 VAL A CA 1
ATOM 3469 C C . VAL A 1 414 ? 20.879 -8.259 -18.475 1.00 92.62 414 VAL A C 1
ATOM 3471 O O . VAL A 1 414 ? 20.575 -7.238 -17.870 1.00 92.62 414 VAL A O 1
ATOM 3474 N N . HIS A 1 415 ? 20.019 -8.923 -19.250 1.00 94.19 415 HIS A N 1
ATOM 3475 C CA . HIS A 1 415 ? 18.631 -8.510 -19.453 1.00 94.19 415 HIS A CA 1
ATOM 3476 C C . HIS A 1 415 ? 17.882 -8.378 -18.122 1.00 94.19 415 HIS A C 1
ATOM 3478 O O . HIS A 1 415 ? 17.300 -7.337 -17.842 1.00 94.19 415 HIS A O 1
ATOM 3484 N N . ASN A 1 416 ? 17.945 -9.403 -17.264 1.00 90.31 416 ASN A N 1
ATOM 3485 C CA . ASN A 1 416 ? 17.279 -9.377 -15.962 1.00 90.31 416 ASN A CA 1
ATOM 3486 C C . ASN A 1 416 ? 17.839 -8.277 -15.046 1.00 90.31 416 ASN A C 1
ATOM 3488 O O . ASN A 1 416 ? 17.080 -7.660 -14.306 1.00 90.31 416 ASN A O 1
ATOM 3492 N N . GLU A 1 417 ? 19.150 -8.017 -15.093 1.00 93.25 417 GLU A N 1
ATOM 3493 C CA . GLU A 1 417 ? 19.771 -6.919 -14.346 1.00 93.25 417 GLU A CA 1
ATOM 3494 C C . GLU A 1 417 ? 19.254 -5.559 -14.831 1.00 93.25 417 GLU A C 1
ATOM 3496 O O . GLU A 1 417 ? 18.830 -4.743 -14.017 1.00 93.25 417 GLU A O 1
ATOM 3501 N N . ILE A 1 418 ? 19.230 -5.321 -16.145 1.00 95.31 418 ILE A N 1
ATOM 3502 C CA . ILE A 1 418 ? 18.738 -4.070 -16.737 1.00 95.31 418 ILE A CA 1
ATOM 3503 C C . ILE A 1 418 ? 17.241 -3.886 -16.459 1.00 95.31 418 ILE A C 1
ATOM 3505 O O . ILE A 1 418 ? 16.821 -2.798 -16.068 1.00 95.31 418 ILE A O 1
ATOM 3509 N N . LEU A 1 419 ? 16.447 -4.948 -16.594 1.00 94.25 419 LEU A N 1
ATOM 3510 C CA . LEU A 1 419 ? 15.017 -4.948 -16.292 1.00 94.25 419 LEU A CA 1
ATOM 3511 C C . LEU A 1 419 ? 14.753 -4.616 -14.818 1.00 94.25 419 LEU A C 1
ATOM 3513 O O . LEU A 1 419 ? 13.938 -3.745 -14.522 1.00 94.25 419 LEU A O 1
ATOM 3517 N N . ALA A 1 420 ? 15.506 -5.217 -13.894 1.00 91.50 420 ALA A N 1
ATOM 3518 C CA . ALA A 1 420 ? 15.420 -4.885 -12.475 1.00 91.50 420 ALA A CA 1
ATOM 3519 C C . ALA A 1 420 ? 15.743 -3.406 -12.205 1.00 91.50 420 ALA A C 1
ATOM 3521 O O . ALA A 1 420 ? 15.076 -2.770 -11.390 1.00 91.50 420 ALA A O 1
ATOM 3522 N N . ARG A 1 421 ? 16.720 -2.820 -12.914 1.00 94.06 421 ARG A N 1
ATOM 3523 C CA . ARG A 1 421 ? 17.014 -1.379 -12.818 1.00 94.06 421 ARG A CA 1
ATOM 3524 C C . ARG A 1 421 ? 15.904 -0.512 -13.403 1.00 94.06 421 ARG A C 1
ATOM 3526 O O . ARG A 1 421 ? 15.592 0.517 -12.811 1.00 94.06 421 ARG A O 1
ATOM 3533 N N . ALA A 1 422 ? 15.302 -0.920 -14.517 1.00 94.81 422 ALA A N 1
ATOM 3534 C CA . ALA A 1 422 ? 14.175 -0.212 -15.116 1.00 94.81 422 ALA A CA 1
ATOM 3535 C C . ALA A 1 422 ? 12.977 -0.162 -14.160 1.00 94.81 422 ALA A C 1
ATOM 3537 O O . ALA A 1 422 ? 12.400 0.901 -13.931 1.00 94.81 422 ALA A O 1
ATOM 3538 N N . TRP A 1 423 ? 12.661 -1.294 -13.534 1.00 92.31 423 TRP A N 1
ATOM 3539 C CA . TRP A 1 423 ? 11.642 -1.384 -12.496 1.00 92.31 423 TRP A CA 1
ATOM 3540 C C . TRP A 1 423 ? 11.990 -0.552 -11.267 1.00 92.31 423 TRP A C 1
ATOM 3542 O O . TRP A 1 423 ? 11.166 0.240 -10.816 1.00 92.31 423 TRP A O 1
ATOM 3552 N N . GLN A 1 424 ? 13.218 -0.652 -10.756 1.00 90.38 424 GLN A N 1
ATOM 3553 C CA . GLN A 1 424 ? 13.655 0.177 -9.635 1.00 90.38 424 GLN A CA 1
ATOM 3554 C C . GLN A 1 424 ? 13.433 1.665 -9.940 1.00 90.38 424 GLN A C 1
ATOM 3556 O O . GLN A 1 424 ? 12.837 2.368 -9.127 1.00 90.38 424 GLN A O 1
ATOM 3561 N N . LEU A 1 425 ? 13.837 2.117 -11.130 1.00 93.56 425 LEU A N 1
ATOM 3562 C CA . LEU A 1 425 ? 13.682 3.502 -11.559 1.00 93.56 425 LEU A CA 1
ATOM 3563 C C . LEU A 1 425 ? 12.212 3.925 -11.628 1.00 93.56 425 LEU A C 1
ATOM 3565 O O . LEU A 1 425 ? 11.872 4.980 -11.105 1.00 93.56 425 LEU A O 1
ATOM 3569 N N . TRP A 1 426 ? 11.348 3.092 -12.215 1.00 91.94 426 TRP A N 1
ATOM 3570 C CA . TRP A 1 426 ? 9.904 3.332 -12.237 1.00 91.94 426 TRP A CA 1
ATOM 3571 C C . TRP A 1 426 ? 9.350 3.458 -10.812 1.00 91.94 426 TRP A C 1
ATOM 3573 O O . TRP A 1 426 ? 8.717 4.455 -10.490 1.00 91.94 426 TRP A O 1
ATOM 3583 N N . SER A 1 427 ? 9.677 2.516 -9.921 1.00 85.62 427 SER A N 1
ATOM 3584 C CA . SER A 1 427 ? 9.149 2.484 -8.548 1.00 85.62 427 SER A CA 1
ATOM 3585 C C . SER A 1 427 ? 9.516 3.697 -7.683 1.00 85.62 427 SER A C 1
ATOM 3587 O O . SER A 1 427 ? 8.788 4.011 -6.743 1.00 85.62 427 SER A O 1
ATOM 3589 N N . THR A 1 428 ? 10.632 4.374 -7.978 1.00 87.31 428 THR A N 1
ATOM 3590 C CA . THR A 1 428 ? 11.114 5.527 -7.198 1.00 87.31 428 THR A CA 1
ATOM 3591 C C . THR A 1 428 ? 10.719 6.884 -7.782 1.00 87.31 428 THR A C 1
ATOM 3593 O O . THR A 1 428 ? 10.930 7.888 -7.109 1.00 87.31 428 THR A O 1
ATOM 3596 N N . HIS A 1 429 ? 10.172 6.935 -9.000 1.00 90.88 429 HIS A N 1
ATOM 3597 C CA . HIS A 1 429 ? 9.794 8.176 -9.691 1.00 90.88 429 HIS A CA 1
ATOM 3598 C C . HIS A 1 429 ? 8.278 8.224 -9.910 1.00 90.88 429 HIS A C 1
ATOM 3600 O O . HIS A 1 429 ? 7.779 8.099 -11.029 1.00 90.88 429 HIS A O 1
ATOM 3606 N N . GLN A 1 430 ? 7.530 8.380 -8.813 1.00 84.75 430 GLN A N 1
ATOM 3607 C CA . GLN A 1 430 ? 6.060 8.398 -8.824 1.00 84.75 430 GLN A CA 1
ATOM 3608 C C . GLN A 1 430 ? 5.491 9.477 -9.755 1.00 84.75 430 GLN A C 1
ATOM 3610 O O . GLN A 1 430 ? 4.433 9.295 -10.353 1.00 84.75 430 GLN A O 1
ATOM 3615 N N . GLU A 1 431 ? 6.218 10.576 -9.970 1.00 89.62 431 GLU A N 1
ATOM 3616 C CA . GLU A 1 431 ? 5.804 11.644 -10.875 1.00 89.62 431 GLU A CA 1
ATOM 3617 C C . GLU A 1 431 ? 5.738 11.221 -12.355 1.00 89.62 431 GLU A C 1
ATOM 3619 O O . GLU A 1 431 ? 5.282 12.007 -13.195 1.00 89.62 431 GLU A O 1
ATOM 3624 N N . TRP A 1 432 ? 6.197 10.011 -12.696 1.00 92.06 432 TRP A N 1
ATOM 3625 C CA . TRP A 1 432 ? 6.126 9.440 -14.044 1.00 92.06 432 TRP A CA 1
ATOM 3626 C C . TRP A 1 432 ? 4.819 8.699 -14.316 1.00 92.06 432 TRP A C 1
ATOM 3628 O O . TRP A 1 432 ? 4.441 8.598 -15.483 1.00 92.06 432 TRP A O 1
ATOM 3638 N N . TYR A 1 433 ? 4.111 8.226 -13.287 1.00 85.94 433 TYR A N 1
ATOM 3639 C CA . TYR A 1 433 ? 3.001 7.274 -13.443 1.00 85.94 433 TYR A CA 1
ATOM 3640 C C . TYR A 1 433 ? 1.846 7.826 -14.275 1.00 85.94 433 TYR A C 1
ATOM 3642 O O . TYR A 1 433 ? 1.290 7.125 -15.115 1.00 85.94 433 TYR A O 1
ATOM 3650 N N . HIS A 1 434 ? 1.556 9.117 -14.128 1.00 85.38 434 HIS A N 1
ATOM 3651 C CA . HIS A 1 434 ? 0.503 9.786 -14.897 1.00 85.38 434 HIS A CA 1
ATOM 3652 C C . HIS A 1 434 ? 1.008 10.453 -16.183 1.00 85.38 434 HIS A C 1
ATOM 3654 O O . HIS A 1 434 ? 0.213 10.977 -16.961 1.00 85.38 434 HIS A O 1
ATOM 3660 N N . LYS A 1 435 ? 2.329 10.492 -16.401 1.00 92.12 435 LYS A N 1
ATOM 3661 C CA . LYS A 1 435 ? 2.942 11.172 -17.555 1.00 92.12 435 LYS A CA 1
ATOM 3662 C C . LYS A 1 435 ? 3.331 10.204 -18.661 1.00 92.12 435 LYS A C 1
ATOM 3664 O O . LYS A 1 435 ? 3.262 10.565 -19.834 1.00 92.12 435 LYS A O 1
ATOM 3669 N N . TYR A 1 436 ? 3.753 8.999 -18.295 1.00 94.69 436 TYR A N 1
ATOM 3670 C CA . TYR A 1 436 ? 4.324 8.024 -19.215 1.00 94.69 436 TYR A CA 1
ATOM 3671 C C . TYR A 1 436 ? 3.735 6.640 -18.968 1.00 94.69 436 TYR A C 1
ATOM 3673 O O . TYR A 1 436 ? 3.269 6.329 -17.878 1.00 94.69 436 TYR A O 1
ATOM 3681 N N . LYS A 1 437 ? 3.786 5.772 -19.980 1.00 92.81 437 LYS A N 1
ATOM 3682 C CA . LYS A 1 437 ? 3.405 4.364 -19.813 1.00 92.81 437 LYS A CA 1
ATOM 3683 C C . LYS A 1 437 ? 4.596 3.583 -19.262 1.00 92.81 437 LYS A C 1
ATOM 3685 O O . LYS A 1 437 ? 5.683 3.695 -19.826 1.00 92.81 437 LYS A O 1
ATOM 3690 N N . GLN A 1 438 ? 4.392 2.724 -18.257 1.00 92.75 438 GLN A N 1
ATOM 3691 C CA . GLN A 1 438 ? 5.463 1.869 -17.714 1.00 92.75 438 GLN A CA 1
ATOM 3692 C C . GLN A 1 438 ? 6.196 1.100 -18.824 1.00 92.75 438 GLN A C 1
ATOM 3694 O O . GLN A 1 438 ? 7.424 1.090 -18.859 1.00 92.75 438 G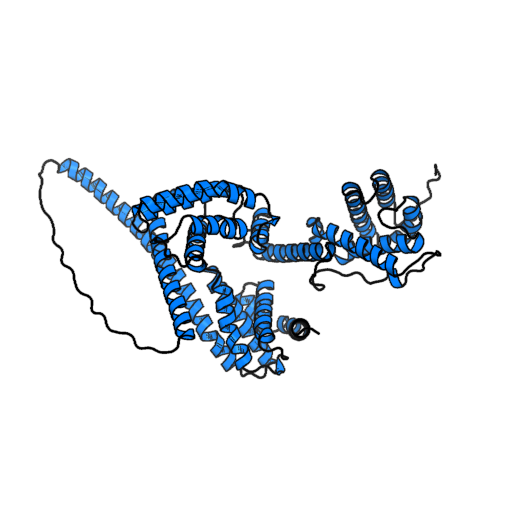LN A O 1
ATOM 3699 N N . ALA A 1 439 ? 5.440 0.532 -19.772 1.00 93.62 439 ALA A N 1
ATOM 3700 C CA . ALA A 1 439 ? 5.981 -0.201 -20.914 1.00 93.62 439 ALA A CA 1
ATOM 3701 C C . ALA A 1 439 ? 7.000 0.608 -21.725 1.00 93.62 439 ALA A C 1
ATOM 3703 O O . ALA A 1 439 ? 8.071 0.111 -22.043 1.00 93.62 439 ALA A O 1
ATOM 3704 N N . GLN A 1 440 ? 6.699 1.881 -21.985 1.00 95.12 440 GLN A N 1
ATOM 3705 C CA . GLN A 1 440 ? 7.566 2.780 -22.742 1.00 95.12 440 GLN A CA 1
ATOM 3706 C C . GLN A 1 440 ? 8.904 3.008 -22.018 1.00 95.12 440 GLN A C 1
ATOM 3708 O O . GLN A 1 440 ? 9.966 2.917 -22.627 1.00 95.12 440 GLN A O 1
ATOM 3713 N N . ILE A 1 441 ? 8.858 3.268 -20.708 1.00 95.94 441 ILE A N 1
ATOM 3714 C CA . ILE A 1 441 ? 10.055 3.496 -19.883 1.00 95.94 441 ILE A CA 1
ATOM 3715 C C . ILE A 1 441 ? 10.911 2.229 -19.804 1.00 95.94 441 ILE A C 1
ATOM 3717 O O . ILE A 1 441 ? 12.126 2.284 -20.013 1.00 95.94 441 ILE A O 1
ATOM 3721 N N . VAL A 1 442 ? 10.275 1.090 -19.517 1.00 95.69 442 VAL A N 1
ATOM 3722 C CA . VAL A 1 442 ? 10.957 -0.200 -19.382 1.00 95.69 442 VAL A CA 1
ATOM 3723 C C . VAL A 1 442 ? 11.582 -0.622 -20.708 1.00 95.69 442 VAL A C 1
ATOM 3725 O O . VAL A 1 442 ? 12.765 -0.958 -20.723 1.00 95.69 442 VAL A O 1
ATOM 3728 N N . ASP A 1 443 ? 10.849 -0.532 -21.820 1.00 96.06 443 ASP A N 1
ATOM 3729 C CA . ASP A 1 443 ? 11.363 -0.891 -23.144 1.00 96.06 443 ASP A CA 1
ATOM 3730 C C . ASP A 1 443 ? 12.558 -0.016 -23.546 1.00 96.06 443 ASP A C 1
ATOM 3732 O O . ASP A 1 443 ? 13.549 -0.545 -24.041 1.00 96.06 443 ASP A O 1
ATOM 3736 N N . TYR A 1 444 ? 12.541 1.298 -23.288 1.00 97.12 444 TYR A N 1
ATOM 3737 C CA . TYR A 1 444 ? 13.685 2.161 -23.618 1.00 97.12 444 TYR A CA 1
ATOM 3738 C C . TYR A 1 444 ? 14.963 1.780 -22.889 1.00 97.12 444 TYR A C 1
ATOM 3740 O O . TYR A 1 444 ? 16.043 1.843 -23.483 1.00 97.12 444 TYR A O 1
ATOM 3748 N N . ILE A 1 445 ? 14.860 1.397 -21.619 1.00 97.50 445 ILE A N 1
ATOM 3749 C CA . ILE A 1 445 ? 16.013 0.963 -20.829 1.00 97.50 445 ILE A CA 1
ATOM 3750 C C . ILE A 1 445 ? 16.480 -0.422 -21.288 1.00 97.50 445 ILE A C 1
ATOM 3752 O O . ILE A 1 445 ? 17.670 -0.642 -21.523 1.00 97.50 445 ILE A O 1
ATOM 3756 N N . VAL A 1 446 ? 15.544 -1.358 -21.428 1.00 97.12 446 VAL A N 1
ATOM 3757 C CA . VAL A 1 446 ? 15.853 -2.759 -21.717 1.00 97.12 446 VAL A CA 1
ATOM 3758 C C . VAL A 1 446 ? 16.355 -2.935 -23.145 1.00 97.12 446 VAL A C 1
ATOM 3760 O O . VAL A 1 446 ? 17.408 -3.539 -23.329 1.00 97.12 446 VAL A O 1
ATOM 3763 N N . ASP A 1 447 ? 15.694 -2.350 -24.147 1.00 96.38 447 ASP A N 1
ATOM 3764 C CA . ASP A 1 447 ? 16.060 -2.550 -25.552 1.00 96.38 447 ASP A CA 1
ATOM 3765 C C . ASP A 1 447 ? 17.453 -1.973 -25.871 1.00 96.38 447 ASP A C 1
ATOM 3767 O O . ASP A 1 447 ? 18.247 -2.632 -26.547 1.00 96.38 447 ASP A O 1
ATOM 3771 N N . LEU A 1 448 ? 17.804 -0.778 -25.369 1.00 97.12 448 LEU A N 1
ATOM 3772 C CA . LEU A 1 448 ? 19.145 -0.220 -25.597 1.00 97.12 448 LEU A CA 1
ATOM 3773 C C . LEU A 1 448 ? 20.216 -0.968 -24.784 1.00 97.12 448 LEU A C 1
ATOM 3775 O O . LEU A 1 448 ? 21.294 -1.247 -25.313 1.00 97.12 448 LEU A O 1
ATOM 3779 N N . GLY A 1 449 ? 19.932 -1.348 -23.537 1.00 96.62 449 GLY A N 1
ATOM 3780 C CA . GLY A 1 449 ? 20.869 -2.137 -22.737 1.00 96.62 449 GLY A CA 1
ATOM 3781 C C . GLY A 1 449 ? 21.151 -3.521 -23.346 1.00 96.62 449 GLY A C 1
ATOM 3782 O O . GLY A 1 449 ? 22.314 -3.923 -23.462 1.00 96.62 449 GLY A O 1
ATOM 3783 N N . ASP A 1 450 ? 20.111 -4.204 -23.830 1.00 96.00 450 ASP A N 1
ATOM 3784 C CA . ASP A 1 450 ? 20.222 -5.474 -24.554 1.00 96.00 450 ASP A CA 1
ATOM 3785 C C . ASP A 1 450 ? 20.993 -5.308 -25.872 1.00 96.00 450 ASP A C 1
ATOM 3787 O O . ASP A 1 450 ? 21.815 -6.161 -26.216 1.00 96.00 450 ASP A O 1
ATOM 3791 N N . LEU A 1 451 ? 20.788 -4.202 -26.598 1.00 95.38 451 LEU A N 1
ATOM 3792 C CA . LEU A 1 451 ? 21.510 -3.899 -27.838 1.00 95.38 451 LEU A CA 1
ATOM 3793 C C . LEU A 1 451 ? 23.011 -3.673 -27.597 1.00 95.38 451 LEU A C 1
ATOM 3795 O O . LEU A 1 451 ? 23.842 -4.184 -28.358 1.00 95.38 451 LEU A O 1
ATOM 3799 N N . ILE A 1 452 ? 23.373 -2.954 -26.530 1.00 95.75 452 ILE A N 1
ATOM 3800 C CA . ILE A 1 452 ? 24.773 -2.751 -26.125 1.00 95.75 452 ILE A CA 1
ATOM 3801 C C . ILE A 1 452 ? 25.426 -4.096 -25.812 1.00 95.75 452 ILE A C 1
ATOM 3803 O O . ILE A 1 452 ? 26.509 -4.395 -26.328 1.00 95.75 452 ILE A O 1
ATOM 3807 N N . TYR A 1 453 ? 24.760 -4.940 -25.019 1.00 95.06 453 TYR A N 1
ATOM 3808 C CA . TYR A 1 453 ? 25.278 -6.270 -24.718 1.00 95.06 453 TYR A CA 1
ATOM 3809 C C . TYR A 1 453 ? 25.392 -7.126 -25.984 1.00 95.06 453 TYR A C 1
ATOM 3811 O O . TYR A 1 453 ? 26.428 -7.744 -26.222 1.00 95.06 453 TYR A O 1
ATOM 3819 N N . ALA A 1 454 ? 24.376 -7.128 -26.847 1.00 93.50 454 ALA A N 1
ATOM 3820 C CA . ALA A 1 454 ? 24.381 -7.939 -28.058 1.00 93.50 454 ALA A CA 1
ATOM 3821 C C . ALA A 1 454 ? 25.535 -7.584 -29.010 1.00 93.50 454 ALA A C 1
ATOM 3823 O O . ALA A 1 454 ? 26.119 -8.486 -29.619 1.00 93.50 454 ALA A O 1
ATOM 3824 N N . ARG A 1 455 ? 25.884 -6.293 -29.115 1.00 94.31 455 ARG A N 1
ATOM 3825 C CA . ARG A 1 455 ? 26.910 -5.794 -30.044 1.00 94.31 455 ARG A CA 1
ATOM 3826 C C . ARG A 1 455 ? 28.322 -5.764 -29.458 1.00 94.31 455 ARG A C 1
ATOM 3828 O O . ARG A 1 455 ? 29.276 -5.957 -30.215 1.00 94.31 455 ARG A O 1
ATOM 3835 N N . TYR A 1 456 ? 28.467 -5.531 -28.154 1.00 95.12 456 TYR A N 1
ATOM 3836 C CA . TYR A 1 456 ? 29.771 -5.309 -27.514 1.00 95.12 456 TYR A CA 1
ATOM 3837 C C . TYR A 1 456 ? 30.093 -6.273 -26.366 1.00 95.12 456 TYR A C 1
ATOM 3839 O O . TYR A 1 456 ? 31.233 -6.278 -25.906 1.00 95.12 456 TYR A O 1
ATOM 3847 N N . LEU A 1 457 ? 29.142 -7.119 -25.950 1.00 94.12 457 LEU A N 1
ATOM 3848 C CA . LEU A 1 457 ? 29.231 -8.027 -24.794 1.00 94.12 457 LEU A CA 1
ATOM 3849 C C . LEU A 1 457 ? 29.485 -7.303 -23.460 1.00 94.12 457 LEU A C 1
ATOM 3851 O O . LEU A 1 457 ? 30.067 -7.877 -22.542 1.00 94.12 457 LEU A O 1
ATOM 3855 N N . GLN A 1 458 ? 29.039 -6.049 -23.350 1.00 93.94 458 GLN A N 1
ATOM 3856 C CA . GLN A 1 458 ? 29.249 -5.214 -22.167 1.00 93.94 458 GLN A CA 1
ATOM 3857 C C . GLN A 1 458 ? 28.105 -5.336 -21.166 1.00 93.94 458 GLN A C 1
ATOM 3859 O O . GLN A 1 458 ? 26.932 -5.238 -21.528 1.00 93.94 458 GLN A O 1
ATOM 3864 N N . THR A 1 459 ? 28.457 -5.483 -19.893 1.00 93.12 459 THR A N 1
ATOM 3865 C CA . THR A 1 459 ? 27.523 -5.369 -18.761 1.00 93.12 459 THR A CA 1
ATOM 3866 C C . THR A 1 459 ? 27.465 -3.921 -18.253 1.00 93.12 459 THR A C 1
ATOM 3868 O O . THR A 1 459 ? 28.391 -3.163 -18.552 1.00 93.12 459 THR A O 1
ATOM 3871 N N . PRO A 1 460 ? 26.451 -3.515 -17.458 1.00 92.94 460 PRO A N 1
ATOM 3872 C CA . PRO A 1 460 ? 26.361 -2.150 -16.925 1.00 92.94 460 PRO A CA 1
ATOM 3873 C C . PRO A 1 460 ? 27.647 -1.644 -16.258 1.00 92.94 460 PRO A C 1
ATOM 3875 O O . PRO A 1 460 ? 28.062 -0.516 -16.495 1.00 92.94 460 PRO A O 1
ATOM 3878 N N . LYS A 1 461 ? 28.350 -2.512 -15.521 1.00 93.94 461 LYS A N 1
ATOM 3879 C CA . LYS A 1 461 ? 29.628 -2.188 -14.858 1.00 93.94 461 LYS A CA 1
ATOM 3880 C C . LYS A 1 461 ? 30.807 -1.956 -15.800 1.00 93.94 461 LYS A C 1
ATOM 3882 O O . LYS A 1 461 ? 31.854 -1.494 -15.362 1.00 93.94 461 LYS A O 1
ATOM 3887 N N . GLN A 1 462 ? 30.676 -2.347 -17.061 1.00 95.69 462 GLN A N 1
ATOM 3888 C CA . GLN A 1 462 ? 31.747 -2.313 -18.055 1.00 95.69 462 GLN A CA 1
ATOM 3889 C C . GLN A 1 462 ? 31.427 -1.382 -19.223 1.00 95.69 462 GLN A C 1
ATOM 3891 O O . GLN A 1 462 ? 32.254 -1.231 -20.119 1.00 95.69 462 GLN A O 1
ATOM 3896 N N . TRP A 1 463 ? 30.246 -0.764 -19.220 1.00 96.75 463 TRP A N 1
ATOM 3897 C CA . TRP A 1 463 ? 29.829 0.203 -20.222 1.00 96.75 463 TRP A CA 1
ATOM 3898 C C . TRP A 1 463 ? 30.896 1.272 -20.462 1.00 96.75 463 TRP A C 1
ATOM 3900 O O . TRP A 1 463 ? 31.527 1.763 -19.532 1.00 96.75 463 TRP A O 1
ATOM 3910 N N . GLN A 1 464 ? 31.099 1.614 -21.733 1.00 96.88 464 GLN A N 1
ATOM 3911 C CA . GLN A 1 464 ? 32.054 2.623 -22.184 1.00 96.88 464 GLN A CA 1
ATOM 3912 C C . GLN A 1 464 ? 31.356 3.593 -23.131 1.00 96.88 464 GLN A C 1
ATOM 3914 O O . GLN A 1 464 ? 30.488 3.189 -23.909 1.00 96.88 464 GLN A O 1
ATOM 3919 N N . LEU A 1 465 ? 31.803 4.851 -23.154 1.00 97.19 465 LEU A N 1
ATOM 3920 C CA . LEU A 1 465 ? 31.253 5.884 -24.039 1.00 97.19 465 LEU A CA 1
ATOM 3921 C C . LEU A 1 465 ? 31.219 5.451 -25.516 1.00 97.19 465 LEU A C 1
ATOM 3923 O O . LEU A 1 465 ? 30.211 5.622 -26.200 1.00 97.19 465 LEU A O 1
ATOM 3927 N N . LYS A 1 466 ? 32.306 4.834 -25.999 1.00 96.94 466 LYS A N 1
ATOM 3928 C CA . LYS A 1 466 ? 32.431 4.375 -27.393 1.00 96.94 466 LYS A CA 1
ATOM 3929 C C . LYS A 1 466 ? 31.383 3.328 -27.790 1.00 96.94 466 LYS A C 1
ATOM 3931 O O . LYS A 1 466 ? 30.983 3.283 -28.951 1.00 96.94 466 LYS A O 1
ATOM 3936 N N . ASP A 1 467 ? 30.945 2.499 -26.841 1.00 95.81 467 ASP A N 1
ATOM 3937 C CA . ASP A 1 467 ? 29.980 1.432 -27.103 1.00 95.81 467 ASP A CA 1
ATOM 3938 C C . ASP A 1 467 ? 28.581 2.042 -27.278 1.00 95.81 467 ASP A C 1
ATOM 3940 O O . ASP A 1 467 ? 27.881 1.700 -28.229 1.00 95.81 467 ASP A O 1
ATOM 3944 N N . PHE A 1 468 ? 28.224 3.040 -26.459 1.00 96.81 468 PHE A N 1
ATOM 3945 C CA . PHE A 1 468 ? 27.004 3.837 -26.643 1.00 96.81 468 PHE A CA 1
ATOM 3946 C C . PHE A 1 468 ? 27.014 4.603 -27.966 1.00 96.81 468 PHE A C 1
ATOM 3948 O O . PHE A 1 468 ? 26.045 4.525 -28.722 1.00 96.81 468 PHE A O 1
ATOM 3955 N N . ALA A 1 469 ? 28.115 5.287 -28.290 1.00 95.94 469 ALA A N 1
ATOM 3956 C CA . ALA A 1 469 ? 28.245 6.047 -29.535 1.00 95.94 469 ALA A CA 1
ATOM 3957 C C . ALA A 1 469 ? 28.010 5.185 -30.790 1.00 95.94 469 ALA A C 1
ATOM 3959 O O . ALA A 1 469 ? 27.512 5.685 -31.798 1.00 95.94 469 ALA A O 1
ATOM 3960 N N . GLY A 1 470 ? 28.317 3.886 -30.725 1.00 95.12 470 GLY A N 1
ATOM 3961 C CA . GLY A 1 470 ? 28.123 2.958 -31.835 1.00 95.12 470 GLY A CA 1
ATOM 3962 C C . GLY A 1 470 ? 26.709 2.383 -32.000 1.00 95.12 470 GLY A C 1
ATOM 3963 O O . GLY A 1 470 ? 26.425 1.821 -33.059 1.00 95.12 470 GLY A O 1
ATOM 3964 N N . VAL A 1 471 ? 25.820 2.498 -31.004 1.00 95.50 471 VAL A N 1
ATOM 3965 C CA . VAL A 1 471 ? 24.426 1.992 -31.084 1.00 95.50 471 VAL A CA 1
ATOM 3966 C C . VAL A 1 471 ? 23.373 3.087 -31.014 1.00 95.50 471 VAL A C 1
ATOM 3968 O O . VAL A 1 471 ? 22.316 2.966 -31.632 1.00 95.50 471 VAL A O 1
ATOM 3971 N N . LEU A 1 472 ? 23.656 4.161 -30.283 1.00 95.88 472 LEU A N 1
ATOM 3972 C CA . LEU A 1 472 ? 22.679 5.180 -29.940 1.00 95.88 472 LEU A CA 1
ATOM 3973 C C . LEU A 1 472 ? 22.075 5.896 -31.163 1.00 95.88 472 LEU A C 1
ATOM 3975 O O . LEU A 1 472 ? 20.855 6.062 -31.179 1.00 95.88 472 LEU A O 1
ATOM 3979 N N . PRO A 1 473 ? 22.840 6.261 -32.215 1.00 94.75 473 PRO A N 1
ATOM 3980 C CA . PRO A 1 473 ? 22.258 6.914 -33.387 1.00 94.75 473 PRO A CA 1
ATOM 3981 C C . PRO A 1 473 ? 21.213 6.051 -34.099 1.00 94.75 473 PRO A C 1
ATOM 3983 O O . PRO A 1 473 ? 20.194 6.569 -34.547 1.00 94.75 473 PRO A O 1
ATOM 3986 N N . ASP A 1 474 ? 21.442 4.741 -34.205 1.00 93.81 474 ASP A N 1
ATOM 3987 C CA . ASP A 1 474 ? 20.511 3.833 -34.883 1.00 93.81 474 ASP A CA 1
ATOM 3988 C C . ASP A 1 474 ? 19.309 3.481 -34.007 1.00 93.81 474 ASP A C 1
ATOM 3990 O O . ASP A 1 474 ? 18.219 3.263 -34.534 1.00 93.81 474 ASP A O 1
ATOM 3994 N N . PHE A 1 475 ? 19.487 3.474 -32.683 1.00 95.31 475 PHE A N 1
ATOM 3995 C CA . PHE A 1 475 ? 18.389 3.334 -31.731 1.00 95.31 475 PHE A CA 1
ATOM 3996 C C . PHE A 1 475 ? 17.457 4.553 -31.778 1.00 95.31 475 PHE A C 1
ATOM 3998 O O . PHE A 1 475 ? 16.258 4.411 -31.996 1.00 95.31 475 PHE A O 1
ATOM 4005 N N . VAL A 1 476 ? 18.004 5.770 -31.670 1.00 95.62 476 VAL A N 1
ATOM 4006 C CA . VAL A 1 476 ? 17.212 7.015 -31.635 1.00 95.62 476 VAL A CA 1
ATOM 4007 C C . VAL A 1 476 ? 16.471 7.281 -32.950 1.00 95.62 476 VAL A C 1
ATOM 4009 O O . VAL A 1 476 ? 15.366 7.814 -32.919 1.00 95.62 476 VAL A O 1
ATOM 4012 N N . LYS A 1 477 ? 17.010 6.862 -34.105 1.00 94.69 477 LYS A N 1
ATOM 4013 C CA . LYS A 1 477 ? 16.305 6.945 -35.403 1.00 94.69 477 LYS A CA 1
ATOM 4014 C C . LYS A 1 477 ? 14.993 6.152 -35.448 1.00 94.69 477 LYS A C 1
ATOM 4016 O O . LYS A 1 477 ? 14.164 6.429 -36.310 1.00 94.69 477 LYS A O 1
ATOM 4021 N N . GLN A 1 478 ? 14.826 5.154 -34.580 1.00 94.50 478 GLN A N 1
ATOM 4022 C CA . GLN A 1 478 ? 13.616 4.324 -34.515 1.00 94.50 478 GLN A CA 1
ATOM 4023 C C . GLN A 1 478 ? 12.527 4.947 -33.633 1.00 94.50 478 GLN A C 1
ATOM 4025 O O . GLN A 1 478 ? 11.399 4.462 -33.629 1.00 94.50 478 GLN A O 1
ATOM 4030 N N . LEU A 1 479 ? 12.853 6.009 -32.892 1.00 94.81 479 LEU A N 1
ATOM 4031 C CA . LEU A 1 479 ? 11.942 6.678 -31.971 1.00 94.81 479 LEU A CA 1
ATOM 4032 C C . LEU A 1 479 ? 11.250 7.865 -32.646 1.00 94.81 479 LEU A C 1
ATOM 4034 O O . LEU A 1 479 ? 11.838 8.569 -33.471 1.00 94.81 479 LEU A O 1
ATOM 4038 N N . SER A 1 480 ? 10.004 8.136 -32.251 1.00 94.06 480 SER A N 1
ATOM 4039 C CA . SER A 1 480 ? 9.345 9.388 -32.622 1.00 94.06 480 SER A CA 1
ATOM 4040 C C . SER A 1 480 ? 10.007 10.586 -31.917 1.00 94.06 480 SER A C 1
ATOM 4042 O O . SER A 1 480 ? 10.645 10.419 -30.875 1.00 94.06 480 SER A O 1
ATOM 4044 N N . PRO A 1 481 ? 9.842 11.829 -32.409 1.00 92.56 481 PRO A N 1
ATOM 4045 C CA . PRO A 1 481 ? 10.387 13.003 -31.724 1.00 92.56 481 PRO A CA 1
ATOM 4046 C C . PRO A 1 481 ? 9.939 13.146 -30.259 1.00 92.56 481 PRO A C 1
ATOM 4048 O O . PRO A 1 481 ? 10.742 13.545 -29.417 1.00 92.56 481 PRO A O 1
ATOM 4051 N N . ALA A 1 482 ? 8.686 12.793 -29.940 1.00 92.19 482 ALA A N 1
ATOM 4052 C CA . ALA A 1 482 ? 8.180 12.801 -28.566 1.00 92.19 482 ALA A CA 1
ATOM 4053 C C . ALA A 1 482 ? 8.865 11.722 -27.709 1.00 92.19 482 ALA A C 1
ATOM 4055 O O . ALA A 1 482 ? 9.268 11.984 -26.576 1.00 92.19 482 ALA A O 1
ATOM 4056 N N . ASP A 1 483 ? 9.077 10.539 -28.284 1.00 94.94 483 ASP A N 1
ATOM 4057 C CA . ASP A 1 483 ? 9.758 9.425 -27.628 1.00 94.94 483 ASP A CA 1
ATOM 4058 C C . ASP A 1 483 ? 11.228 9.716 -27.338 1.00 94.94 483 ASP A C 1
ATOM 4060 O O . ASP A 1 483 ? 11.736 9.291 -26.305 1.00 94.94 483 ASP A O 1
ATOM 4064 N N . VAL A 1 484 ? 11.907 10.494 -28.186 1.00 95.88 484 VAL A N 1
ATOM 4065 C CA . VAL A 1 484 ? 13.292 10.916 -27.930 1.00 95.88 484 VAL A CA 1
ATOM 4066 C C . VAL A 1 484 ? 13.406 11.756 -26.661 1.00 95.88 484 VAL A C 1
ATOM 4068 O O . VAL A 1 484 ? 14.374 11.599 -25.918 1.00 95.88 484 VAL A O 1
ATOM 4071 N N . ALA A 1 485 ? 12.434 12.626 -26.378 1.00 94.94 485 ALA A N 1
ATOM 4072 C CA . ALA A 1 485 ? 12.449 13.422 -25.152 1.00 94.94 485 ALA A CA 1
ATOM 4073 C C . ALA A 1 485 ? 12.313 12.535 -23.901 1.00 94.94 485 ALA A C 1
ATOM 4075 O O . ALA A 1 485 ? 13.089 12.683 -22.955 1.00 94.94 485 ALA A O 1
ATOM 4076 N N . VAL A 1 486 ? 11.384 11.573 -23.927 1.00 95.69 486 VAL A N 1
ATOM 4077 C CA . VAL A 1 486 ? 11.182 10.606 -22.834 1.00 95.69 486 VAL A CA 1
ATOM 4078 C C . VAL A 1 486 ? 12.410 9.713 -22.669 1.00 95.69 486 VAL A C 1
ATOM 4080 O O . VAL A 1 486 ? 12.922 9.563 -21.565 1.00 95.69 486 VAL A O 1
ATOM 4083 N N . PHE A 1 487 ? 12.939 9.183 -23.771 1.00 97.31 487 PHE A N 1
ATOM 4084 C CA . PHE A 1 487 ? 14.158 8.382 -23.796 1.00 97.31 487 PHE A CA 1
ATOM 4085 C C . PHE A 1 487 ? 15.335 9.107 -23.128 1.00 97.31 487 PHE A C 1
ATOM 4087 O O . PHE A 1 487 ? 15.998 8.528 -22.267 1.00 97.31 487 PHE A O 1
ATOM 4094 N N . LYS A 1 488 ? 15.567 10.383 -23.472 1.00 97.00 488 LYS A N 1
ATOM 4095 C CA . LYS A 1 488 ? 16.638 11.198 -22.877 1.00 97.00 488 LYS A CA 1
ATOM 4096 C C . LYS A 1 488 ? 16.473 11.349 -21.374 1.00 97.00 488 LYS A C 1
ATOM 4098 O O . LYS A 1 488 ? 17.432 11.123 -20.636 1.00 97.00 488 LYS A O 1
ATOM 4103 N N . LEU A 1 489 ? 15.269 11.711 -20.928 1.00 96.69 489 LEU A N 1
ATOM 4104 C CA . LEU A 1 489 ? 14.950 11.823 -19.507 1.00 96.69 489 LEU A CA 1
ATOM 4105 C C . LEU A 1 489 ? 15.289 10.513 -18.788 1.00 96.69 489 LEU A C 1
ATOM 4107 O O . LEU A 1 489 ? 16.137 10.498 -17.904 1.00 96.69 489 LEU A O 1
ATOM 4111 N N . VAL A 1 490 ? 14.706 9.405 -19.239 1.00 97.25 490 VAL A N 1
ATOM 4112 C CA . VAL A 1 490 ? 14.835 8.093 -18.596 1.00 97.25 490 VAL A CA 1
ATOM 4113 C C . VAL A 1 490 ? 16.285 7.622 -18.522 1.00 97.25 490 VAL A C 1
ATOM 4115 O O . VAL A 1 490 ? 16.745 7.207 -17.458 1.00 97.25 490 VAL A O 1
ATOM 4118 N N . TRP A 1 491 ? 17.025 7.701 -19.629 1.00 97.75 491 TRP A N 1
ATOM 4119 C CA . TRP A 1 491 ? 18.408 7.230 -19.661 1.00 97.75 491 TRP A CA 1
ATOM 4120 C C . TRP A 1 491 ? 19.350 8.099 -18.841 1.00 97.75 491 TRP A C 1
ATOM 4122 O O . TRP A 1 491 ? 20.223 7.560 -18.164 1.00 97.75 491 TRP A O 1
ATOM 4132 N N . THR A 1 492 ? 19.171 9.421 -18.839 1.00 97.94 492 THR A N 1
ATOM 4133 C CA . THR A 1 492 ? 19.989 10.276 -17.967 1.00 97.94 492 THR A CA 1
ATOM 4134 C C . THR A 1 492 ? 19.729 10.010 -16.487 1.00 97.94 492 THR A C 1
ATOM 4136 O O . THR A 1 492 ? 20.691 9.893 -15.727 1.00 97.94 492 THR A O 1
ATOM 4139 N N . THR A 1 493 ? 18.473 9.793 -16.085 1.00 97.69 493 THR A N 1
ATOM 4140 C CA . THR A 1 493 ? 18.136 9.414 -14.704 1.00 97.69 493 THR A CA 1
ATOM 4141 C C . THR A 1 493 ? 18.698 8.038 -14.328 1.00 97.69 493 THR A C 1
ATOM 4143 O O . THR A 1 493 ? 19.227 7.861 -13.226 1.00 97.69 493 THR A O 1
ATOM 4146 N N . LEU A 1 494 ? 18.644 7.058 -15.239 1.00 97.31 494 LEU A N 1
ATOM 4147 C CA . LEU A 1 494 ? 19.246 5.740 -15.018 1.00 97.31 494 LEU A CA 1
ATOM 4148 C C . LEU A 1 494 ? 20.763 5.844 -14.811 1.00 97.31 494 LEU A C 1
ATOM 4150 O O . LEU A 1 494 ? 21.287 5.263 -13.863 1.00 97.31 494 LEU A O 1
ATOM 4154 N N . LEU A 1 495 ? 21.469 6.582 -15.670 1.00 97.75 495 LEU A N 1
ATOM 4155 C CA . LEU A 1 495 ? 22.926 6.734 -15.598 1.00 97.75 495 LEU A CA 1
ATOM 4156 C C . LEU A 1 495 ? 23.367 7.418 -14.299 1.00 97.75 495 LEU A C 1
ATOM 4158 O O . LEU A 1 495 ? 24.304 6.945 -13.657 1.00 97.75 495 LEU A O 1
ATOM 4162 N N . ASP A 1 496 ? 22.659 8.464 -13.868 1.00 97.44 496 ASP A N 1
ATOM 4163 C CA . ASP A 1 496 ? 22.888 9.110 -12.569 1.00 97.44 496 ASP A CA 1
ATOM 4164 C C . ASP A 1 496 ? 22.667 8.131 -11.400 1.00 97.44 496 ASP A C 1
ATOM 4166 O O . ASP A 1 496 ? 23.497 8.024 -10.495 1.00 97.44 496 ASP A O 1
ATOM 4170 N N . THR A 1 497 ? 21.600 7.328 -11.458 1.00 95.44 497 THR A N 1
ATOM 4171 C CA . THR A 1 497 ? 21.313 6.296 -10.447 1.00 95.44 497 THR A CA 1
ATOM 4172 C C . THR A 1 497 ? 22.413 5.230 -10.388 1.00 95.44 497 THR A C 1
ATOM 4174 O O . THR A 1 497 ? 22.833 4.828 -9.299 1.00 95.44 497 THR A O 1
ATOM 4177 N N . LEU A 1 498 ? 22.910 4.779 -11.546 1.00 95.25 498 LEU A N 1
ATOM 4178 C CA . LEU A 1 498 ? 24.008 3.810 -11.644 1.00 95.25 498 LEU A CA 1
ATOM 4179 C C . LEU A 1 498 ? 25.340 4.386 -11.140 1.00 95.25 498 LEU A C 1
ATOM 4181 O O . LEU A 1 498 ? 26.120 3.655 -10.532 1.00 95.25 498 LEU A O 1
ATOM 4185 N N . ALA A 1 499 ? 25.596 5.680 -11.342 1.00 96.50 499 ALA A N 1
ATOM 4186 C CA . ALA A 1 499 ? 26.769 6.350 -10.785 1.00 96.50 499 ALA A CA 1
ATOM 4187 C C . ALA A 1 499 ? 26.696 6.436 -9.256 1.00 96.50 499 ALA A C 1
ATOM 4189 O O . ALA A 1 499 ? 27.627 6.029 -8.559 1.00 96.50 499 ALA A O 1
ATOM 4190 N N . LYS A 1 500 ? 25.562 6.903 -8.717 1.00 95.50 500 LYS A N 1
ATOM 4191 C CA . LYS A 1 500 ? 25.348 7.072 -7.269 1.00 95.50 500 LYS A CA 1
ATOM 4192 C C . LYS A 1 500 ? 25.461 5.767 -6.484 1.00 95.50 500 LYS A C 1
ATOM 4194 O O . LYS A 1 500 ? 25.907 5.785 -5.342 1.00 95.50 500 LYS A O 1
ATOM 4199 N N . ASN A 1 501 ? 25.073 4.640 -7.081 1.00 93.88 501 ASN A N 1
ATOM 4200 C CA . ASN A 1 501 ? 25.151 3.327 -6.434 1.00 93.88 501 ASN A CA 1
ATOM 4201 C C . ASN A 1 501 ? 26.451 2.551 -6.739 1.00 93.88 501 ASN A C 1
ATOM 4203 O O . ASN A 1 501 ? 26.579 1.400 -6.318 1.00 93.88 501 ASN A O 1
ATOM 4207 N N . GLY A 1 502 ? 27.395 3.147 -7.479 1.00 94.44 502 GLY A N 1
ATOM 4208 C CA . GLY A 1 502 ? 28.675 2.529 -7.835 1.00 94.44 502 GLY A CA 1
ATOM 4209 C C . GLY A 1 502 ? 28.585 1.394 -8.864 1.00 94.44 502 GLY A C 1
ATOM 4210 O O . GLY A 1 502 ? 29.528 0.614 -8.996 1.00 94.44 502 GLY A O 1
ATOM 4211 N N . SER A 1 503 ? 27.466 1.264 -9.585 1.00 93.62 503 SER A N 1
ATOM 4212 C CA . SER A 1 503 ? 27.321 0.294 -10.683 1.00 93.62 503 SER A CA 1
ATOM 4213 C C . SER A 1 503 ? 27.904 0.796 -12.002 1.00 93.62 503 SER A C 1
ATOM 4215 O O . SER A 1 503 ? 28.097 -0.014 -12.903 1.00 93.62 503 SER A O 1
ATOM 4217 N N . LEU A 1 504 ? 28.185 2.095 -12.122 1.00 95.94 504 LEU A N 1
ATOM 4218 C CA . LEU A 1 504 ? 28.883 2.709 -13.249 1.00 95.94 504 LEU A CA 1
ATOM 4219 C C . LEU A 1 504 ? 29.842 3.785 -12.727 1.00 95.94 504 LEU A C 1
ATOM 4221 O O . LEU A 1 504 ? 29.535 4.478 -11.760 1.00 95.94 504 LEU A O 1
ATOM 4225 N N . GLU A 1 505 ? 31.007 3.932 -13.355 1.00 97.00 505 GLU A N 1
ATOM 4226 C CA . GLU A 1 505 ? 31.948 4.993 -12.995 1.00 97.00 505 GLU A CA 1
ATOM 4227 C C . GLU A 1 505 ? 31.319 6.379 -13.259 1.00 97.00 505 GLU A C 1
ATOM 4229 O O . GLU A 1 505 ? 30.811 6.601 -14.363 1.00 97.00 505 GLU A O 1
ATOM 4234 N N . PRO A 1 506 ? 31.360 7.334 -12.304 1.00 97.38 506 PRO A N 1
ATOM 4235 C CA . PRO A 1 506 ? 30.695 8.630 -12.461 1.00 97.38 506 PRO A CA 1
ATOM 4236 C C . PRO A 1 506 ? 31.106 9.416 -13.714 1.00 97.38 506 PRO A C 1
ATOM 4238 O O . PRO A 1 506 ? 30.252 10.030 -14.349 1.00 97.38 506 PRO A O 1
ATOM 4241 N N . ALA A 1 507 ? 32.386 9.365 -14.101 1.00 97.12 507 ALA A N 1
ATOM 4242 C CA . ALA A 1 507 ? 32.875 10.025 -15.313 1.00 97.12 507 ALA A CA 1
ATOM 4243 C C . ALA A 1 507 ? 32.237 9.432 -16.581 1.00 97.12 507 ALA A C 1
ATOM 4245 O O . ALA A 1 507 ? 31.739 10.167 -17.432 1.00 97.12 507 ALA A O 1
ATOM 4246 N N . ILE A 1 508 ? 32.161 8.099 -16.660 1.00 97.19 508 ILE A N 1
ATOM 4247 C CA . ILE A 1 508 ? 31.517 7.401 -17.778 1.00 97.19 508 ILE A CA 1
ATOM 4248 C C . ILE A 1 508 ? 30.017 7.711 -17.808 1.00 97.19 508 ILE A C 1
ATOM 4250 O O . ILE A 1 508 ? 29.476 8.005 -18.872 1.00 97.19 508 ILE A O 1
ATOM 4254 N N . ALA A 1 509 ? 29.340 7.676 -16.656 1.00 97.50 509 ALA A N 1
ATOM 4255 C CA . ALA A 1 509 ? 27.918 7.999 -16.564 1.00 97.50 509 ALA A CA 1
ATOM 4256 C C . ALA A 1 509 ? 27.619 9.419 -17.068 1.00 97.50 509 ALA A C 1
ATOM 4258 O O . ALA A 1 509 ? 26.682 9.606 -17.844 1.00 97.50 509 ALA A O 1
ATOM 4259 N N . TYR A 1 510 ? 28.444 10.396 -16.677 1.00 97.62 510 TYR A N 1
ATOM 4260 C CA . TYR A 1 510 ? 28.338 11.782 -17.129 1.00 97.62 510 TYR A CA 1
ATOM 4261 C C . TYR A 1 510 ? 28.513 11.909 -18.647 1.00 97.62 510 TYR A C 1
ATOM 4263 O O . TYR A 1 510 ? 27.672 12.511 -19.319 1.00 97.62 510 TYR A O 1
ATOM 4271 N N . ASP A 1 511 ? 29.565 11.308 -19.207 1.00 97.25 511 ASP A N 1
ATOM 4272 C CA . ASP A 1 511 ? 29.835 11.387 -20.643 1.00 97.25 511 ASP A CA 1
ATOM 4273 C C . ASP A 1 511 ? 28.753 10.702 -21.482 1.00 97.25 511 ASP A C 1
ATOM 4275 O O . ASP A 1 511 ? 28.324 11.240 -22.506 1.00 97.25 511 ASP A O 1
ATOM 4279 N N . VAL A 1 512 ? 28.263 9.542 -21.040 1.00 97.38 512 VAL A N 1
ATOM 4280 C CA . VAL A 1 512 ? 27.159 8.849 -21.715 1.00 97.38 512 VAL A CA 1
ATOM 4281 C C . VAL A 1 512 ? 25.863 9.655 -21.596 1.00 97.38 512 VAL A C 1
ATOM 4283 O O . VAL A 1 512 ? 25.136 9.774 -22.581 1.00 97.38 512 VAL A O 1
ATOM 4286 N N . ALA A 1 513 ? 25.575 10.258 -20.439 1.00 97.62 513 ALA A N 1
ATOM 4287 C CA . ALA A 1 513 ? 24.389 11.094 -20.261 1.00 97.62 513 ALA A CA 1
ATOM 4288 C C . ALA A 1 513 ? 24.424 12.319 -21.186 1.00 97.62 513 ALA A C 1
ATOM 4290 O O . ALA A 1 513 ? 23.417 12.640 -21.820 1.00 97.62 513 ALA A O 1
ATOM 4291 N N . ARG A 1 514 ? 25.591 12.956 -21.331 1.00 97.38 514 ARG A N 1
ATOM 4292 C CA . ARG A 1 514 ? 25.807 14.041 -22.296 1.00 97.38 514 ARG A CA 1
ATOM 4293 C C . ARG A 1 514 ? 25.559 13.573 -23.732 1.00 97.38 514 ARG A C 1
ATOM 4295 O O . ARG A 1 514 ? 24.778 14.203 -24.440 1.00 97.38 514 ARG A O 1
ATOM 4302 N N . LEU A 1 515 ? 26.128 12.434 -24.134 1.00 96.81 515 LEU A N 1
ATOM 4303 C CA . LEU A 1 515 ? 25.903 11.848 -25.460 1.00 96.81 515 LEU A CA 1
ATOM 4304 C C . LEU A 1 515 ? 24.410 11.556 -25.723 1.00 96.81 515 LEU A C 1
ATOM 4306 O O . LEU A 1 515 ? 23.894 11.849 -26.805 1.00 96.81 515 LEU A O 1
ATOM 4310 N N . VAL A 1 516 ? 23.694 11.019 -24.730 1.00 96.56 516 VAL A N 1
ATOM 4311 C CA . VAL A 1 516 ? 22.238 10.799 -24.788 1.00 96.56 516 VAL A CA 1
ATOM 4312 C C . VAL A 1 516 ? 21.493 12.116 -25.011 1.00 96.56 516 VAL A C 1
ATOM 4314 O O . VAL A 1 516 ? 20.632 12.186 -25.890 1.00 96.56 516 VAL A O 1
ATOM 4317 N N . GLN A 1 517 ? 21.848 13.173 -24.281 1.00 96.38 517 GLN A N 1
ATOM 4318 C CA . GLN A 1 517 ? 21.216 14.491 -24.401 1.00 96.38 517 GLN A CA 1
ATOM 4319 C C . GLN A 1 517 ? 21.487 15.172 -25.749 1.00 96.38 517 GLN A C 1
ATOM 4321 O O . GLN A 1 517 ? 20.586 15.802 -26.308 1.00 96.38 517 GLN A O 1
ATOM 4326 N N . GLU A 1 518 ? 22.684 15.011 -26.307 1.00 94.81 518 GLU A N 1
ATOM 4327 C CA . GLU A 1 518 ? 23.088 15.614 -27.584 1.00 94.81 518 GLU A CA 1
ATOM 4328 C C . GLU A 1 518 ? 22.524 14.874 -28.809 1.00 94.81 518 GLU A C 1
ATOM 4330 O O . GLU A 1 518 ? 22.386 15.459 -29.885 1.00 94.81 518 GLU A O 1
ATOM 4335 N N . THR A 1 519 ? 22.138 13.602 -28.666 1.00 92.38 519 THR A N 1
ATOM 4336 C CA . THR A 1 519 ? 21.618 12.817 -29.794 1.00 92.38 519 THR A CA 1
ATOM 4337 C C . THR A 1 519 ? 20.259 13.352 -30.260 1.00 92.38 519 THR A C 1
ATOM 4339 O O . THR A 1 519 ? 19.360 13.613 -29.459 1.00 92.38 519 THR A O 1
ATOM 4342 N N . SER A 1 520 ? 20.075 13.521 -31.571 1.00 87.50 520 SER A N 1
ATOM 4343 C CA . SER A 1 520 ? 18.821 14.000 -32.169 1.00 87.50 520 SER A CA 1
ATOM 4344 C C . SER A 1 520 ? 18.334 13.064 -33.281 1.00 87.50 520 SER A C 1
ATOM 4346 O O . SER A 1 520 ? 19.131 12.319 -33.851 1.00 87.50 520 SER A O 1
ATOM 4348 N N . VAL A 1 521 ? 17.032 13.108 -33.599 1.00 75.62 521 VAL A N 1
ATOM 4349 C CA . VAL A 1 521 ? 16.421 12.314 -34.691 1.00 75.62 521 VAL A CA 1
ATOM 4350 C C . VAL A 1 521 ? 17.030 12.678 -36.051 1.00 75.62 521 VAL A C 1
ATOM 4352 O O . VAL A 1 521 ? 17.158 11.837 -36.939 1.00 75.62 521 VAL A O 1
ATOM 4355 N N . ILE A 1 522 ? 17.446 13.936 -36.214 1.00 69.50 522 ILE A N 1
ATOM 4356 C CA . ILE A 1 522 ? 18.109 14.419 -37.420 1.00 69.50 522 ILE A CA 1
ATOM 4357 C C . ILE A 1 522 ? 19.577 14.028 -37.271 1.00 69.50 522 ILE A C 1
ATOM 4359 O O . ILE A 1 522 ? 20.289 14.611 -36.457 1.00 69.50 522 ILE A O 1
ATOM 4363 N N . GLY A 1 523 ? 19.980 12.976 -37.992 1.00 56.31 523 GLY A N 1
ATOM 4364 C CA . GLY A 1 523 ? 21.277 12.314 -37.848 1.00 56.31 523 GLY A CA 1
ATOM 4365 C C . GLY A 1 523 ? 22.415 13.278 -37.522 1.00 56.31 523 GLY A C 1
ATOM 4366 O O . GLY A 1 523 ? 22.565 14.306 -38.181 1.00 56.31 523 GLY A O 1
ATOM 4367 N N . ILE A 1 524 ? 23.180 12.934 -36.481 1.00 50.44 524 ILE A N 1
ATOM 4368 C CA . ILE A 1 524 ? 24.348 13.676 -36.000 1.00 50.44 524 ILE A CA 1
ATOM 4369 C C . ILE A 1 524 ? 25.162 14.117 -37.221 1.00 50.44 524 ILE A C 1
ATOM 4371 O O . ILE A 1 524 ? 25.770 13.281 -37.891 1.00 50.44 524 ILE A O 1
ATOM 4375 N N . LYS A 1 525 ? 25.163 15.418 -37.541 1.00 48.38 525 LYS A N 1
ATOM 4376 C CA . LYS A 1 525 ? 26.213 15.968 -38.400 1.00 48.38 525 LYS A CA 1
ATOM 4377 C C . LYS A 1 525 ? 27.492 15.802 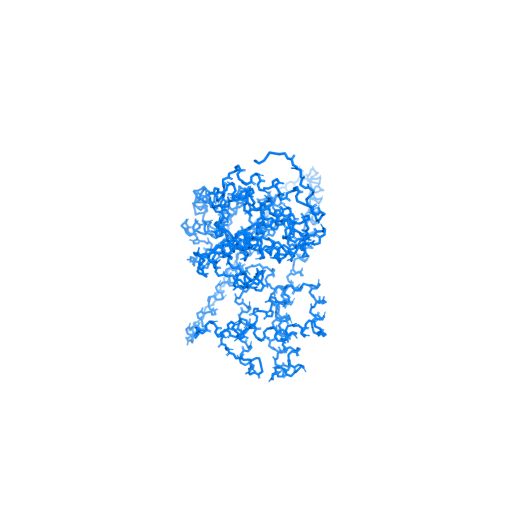-37.586 1.00 48.38 525 LYS A C 1
ATOM 4379 O O . LYS A 1 525 ? 27.561 16.404 -36.517 1.00 48.38 525 LYS A O 1
ATOM 4384 N N . PRO A 1 526 ? 28.452 14.967 -38.013 1.00 45.47 526 PRO A N 1
ATOM 4385 C CA . PRO A 1 526 ? 29.647 14.727 -37.225 1.00 45.47 526 PRO A CA 1
ATOM 4386 C C . PRO A 1 526 ? 30.373 16.058 -37.041 1.00 45.47 526 PRO A C 1
ATOM 4388 O O . PRO A 1 526 ? 30.873 16.644 -38.001 1.00 45.47 526 PRO A O 1
ATOM 4391 N N . THR A 1 527 ? 30.399 16.561 -35.811 1.00 45.69 527 THR A N 1
ATOM 4392 C CA . THR A 1 527 ? 31.307 17.626 -35.409 1.00 45.69 527 THR A CA 1
ATOM 4393 C C . THR A 1 527 ? 32.691 17.002 -35.328 1.00 45.69 527 THR A C 1
ATOM 4395 O O . THR A 1 527 ? 33.059 16.341 -34.362 1.00 45.69 527 THR A O 1
ATOM 4398 N N . SER A 1 528 ? 33.449 17.140 -36.410 1.00 44.59 528 SER A N 1
ATOM 4399 C CA . SER A 1 528 ? 34.849 16.747 -36.472 1.00 44.59 528 SER A CA 1
ATOM 4400 C C . SER A 1 528 ? 35.677 17.643 -35.547 1.00 44.59 528 SER A C 1
ATOM 4402 O O . SER A 1 528 ? 36.159 18.689 -35.977 1.00 44.59 528 SER A O 1
ATOM 4404 N N . SER A 1 529 ? 35.846 17.249 -34.287 1.00 44.19 529 SER A N 1
ATOM 4405 C CA . SER A 1 529 ? 36.946 17.732 -33.447 1.00 44.19 529 SER A CA 1
ATOM 4406 C C . SER A 1 529 ? 37.154 16.825 -32.229 1.00 44.19 529 SER A C 1
ATOM 4408 O O . SER A 1 529 ? 36.364 16.863 -31.290 1.00 44.19 529 SER A O 1
ATOM 4410 N N . ASN A 1 530 ? 38.269 16.088 -32.273 1.00 42.81 530 ASN A N 1
ATOM 4411 C CA . ASN A 1 530 ? 38.979 15.391 -31.191 1.00 42.81 530 ASN A CA 1
ATOM 4412 C C . ASN A 1 530 ? 38.288 14.175 -30.541 1.00 42.81 530 ASN A C 1
ATOM 4414 O O . ASN A 1 530 ? 37.663 14.283 -29.488 1.00 42.81 530 ASN A O 1
ATOM 4418 N N . ILE A 1 531 ? 38.520 13.004 -31.151 1.00 38.62 531 ILE A N 1
ATOM 4419 C CA . ILE A 1 531 ? 38.652 11.701 -30.471 1.00 38.62 531 ILE A CA 1
ATOM 4420 C C . ILE A 1 531 ? 40.118 11.293 -30.566 1.00 38.62 531 ILE A C 1
ATOM 4422 O O . ILE A 1 531 ? 40.677 11.473 -31.676 1.00 38.62 531 ILE A O 1
#

pLDDT: mean 82.87, std 16.27, range [28.16, 98.06]

Organism: NCBI:txid1423734

Sequence (531 aa):
MSKESEFWDLYYQEFDKYWDDFKQSSEYEQVMTLFLGRKTMIKTAVENMLNFVLYDTPKPIDQWKFSDIKPVRSSFHYLYRNKSTNKNYRLIVTDLTVVRYWLQWLTEIGALHIEYRFIENLFKDEIAFYTRYDYFRDYETSCEAEVSSNKSAEKRRIEQKSARKNARKQSAKTGMEKALTGHTRKNSKKISKPAIITDKADRLAKEDRLLNEMDSELLKLIKAFENDPKWRIFTQQFESEYIETLITRIADKMSFTFHEDPDQWDEEGFQETLKWRFALEMNYFLDELPGVAQILQNFLTFEGEVGYLKPAKAESLKQALIKILPKVKATLSDEANFESEKRLVLGMRRAGIDEQKDWDLMDQFIEDYNVARQTARAAEGRAFFPEIVYMPALKYKKLAHSRQGYSKQIATKVHNEILARAWQLWSTHQEWYHKYKQAQIVDYIVDLGDLIYARYLQTPKQWQLKDFAGVLPDFVKQLSPADVAVFKLVWTTLLDTLAKNGSLEPAIAYDVARLVQETSVIGIKPTSSNI

Radius of gyration: 32.6 Å; chains: 1; bounding box: 73×69×96 Å

Secondary structure (DSSP, 8-state):
--HHHHHHHHHHHHHHHHHHHHTTSHHHHHHHHHTTT-HHHHHHHHHHHHHHHHHH----GGG--HHHHHHHHHHHHHHHHTS-STHHHHHHHHHHHHHHHHHHHHHHTTSS-S-HHHHHHHHHHHHHHHHHHHHHHHHHHHHHHHHHHHHHHHHHHHHHHHHHHHHHHHTTTTS-----------------PPP---HHHHHHHHHHHHHHHHHHHHHHHHHHHHTSHHHHHHTTTS-HHHHHHHHHHHHHHIIIII---TTT--HHHHHHIIIIIIHHHS---GGGHHHHHHHHHHHHHHHHHHTSS-HHHHHHHHHHHHHHHHHHHHHHT-GGGS-HHHHHHHHHHHTT--TTT-HHHHHHHHHHHHHHHHHHHHHTT----TTTS-----GGGGSPP-STT--HHHHHHHHHHHHHHHHHHHHH-GGGTTTS-HHHHHHHHHHHHHHHHHHH---GGG--HHHHHHHHHHHHTTS-HHHHHHHHHHHHHHHHHHHHTTSS-HHHHHHHHHHHHH--SS---------

Foldseek 3Di:
DPPVVLLVVLLCVQCVVCVVVLCVDPLVVVLCVVVVNQPVLLSVLQSLQSCQLCVVPVDFQLPDDLVSNLCSLVSLCVVLVLVPDLVSLVSSLSSLSSNLSSVVVCVVVSVHPYDSVSSCVSRVVSNVVSVVVSVVVVVVVVVVVVVVVVVVVVVVVVVVVVVVVVVVCVVVVVDDDDDDDDDDDDDDDDDDDDDDDDDPVVVVVVVVVVVVVLLVVLVVLLVVVCPDPLVVVLVVPDPSVLLSSLSSQLQVQCCVPVVDRLQRDDLVSSLVSCLQVVLAERQDALVCLVSSLSSLLVSLCSCCVVVVYPVVRSVVNNVSSVVNSVSSSVSRVDCVRHDPNNNLNNVCVVVVHDPVPRSVVSVVSVLLLLLLVQLLCLLVVHDHDCVSAPDDDPCLVVFAADDDPDDPVLLVVLLSNQLSLLSNLSSVCSVCVVPDDSRLSSCLRRVLSSVLCRYPVDHLQRDALVSCVVCVQVVQLVDDQVSLVVSLVSLLSSLVVCCVVVSYPVVRSVSNSVVSVPHDNPGDPDPPDDD